Protein AF-A0A2N5C4K4-F1 (afdb_monomer_lite)

pLDDT: mean 90.94, std 14.06, range [25.8, 98.75]

Sequence (674 aa):
MLLLATAAMTACGGGDDGNTASGGTNTDATPAEVKPLAGGSLYVGSVSFGDTVSVQLDQPAAGQITLRFLDSRFGLAGALVGQYTQNGDTYRVSKLTASGADVPAALAAAASSITFSFTLDDGLLSGALGQVPNVKTGNGLLQGYISAANKGAQLKDIAGTYSYLRQAGDTAAAGQLAIQADGSVRVCASQGYSANCTGGQTGTLSADADQARYPGAFALTIAGSKVGRVFVGKQQGSTALFVDETGASASAATGNWVVRAATSLAANAVDGDWICAEPELDDANATTGRTRRNIISVGGNVLAADNIPSDVPLIYNGFASGAAFGLISGTWQEPVASQMQTASLAWLPVSTKLAYQLRQVPGTQRVLPAVCTPLPAPTPISTYLQATAQQNILVTMADLRPTQPAIGRDQIYYKLGRYAVDSVKNFDDACENNGQNKTAKDGIKTDSRIDNLNSFTCTKTVGEKPEDMKTLVVGPYGEPYLTDGHHAFTTVWEAPTGGPQAKMWIRVQDNLSNLNRAQFFRTMRARKLVWLKDGDNRPAYPADLPRQLGLANGLGNDPYRSLVYFTRDIGYSQPTGATEFTEFYWGDWLRKVVDLKQVNLNDTTAYLAAVRKAAEAMVALSPDTIVSADKTAATLGRLSTFNETEFTALSQPVSSSKPGKLPYAVDYRSKLTP

InterPro domains:
  IPR014956 Putative ParB-like nuclease [PF08857] (395-592)
  IPR014956 Putative ParB-like nuclease [cd16390] (393-592)
  IPR036086 ParB/Sulfiredoxin superfamily [SSF110849] (391-625)

Structure (mmCIF, N/CA/C/O backbone):
data_AF-A0A2N5C4K4-F1
#
_entry.id   AF-A0A2N5C4K4-F1
#
loop_
_atom_site.group_PDB
_atom_site.id
_atom_site.type_symbol
_atom_site.label_atom_id
_atom_site.label_alt_id
_atom_site.label_comp_id
_atom_site.label_asym_id
_atom_site.label_entity_id
_atom_site.label_seq_id
_atom_site.pdbx_PDB_ins_code
_atom_site.Cartn_x
_atom_site.Cartn_y
_atom_site.Cartn_z
_atom_site.occupancy
_atom_site.B_iso_or_equiv
_atom_site.auth_seq_id
_atom_site.auth_comp_id
_atom_site.auth_asym_id
_atom_site.auth_atom_id
_atom_site.pdbx_PDB_model_num
ATOM 1 N N . MET A 1 1 ? -17.414 4.032 -42.925 1.00 29.14 1 MET A N 1
ATOM 2 C CA . MET A 1 1 ? -17.481 4.941 -44.088 1.00 29.14 1 MET A CA 1
ATOM 3 C C . MET A 1 1 ? -16.243 5.818 -44.060 1.00 29.14 1 MET A C 1
ATOM 5 O O . MET A 1 1 ? -15.903 6.316 -42.996 1.00 29.14 1 MET A O 1
ATOM 9 N N . LEU A 1 2 ? -15.546 5.869 -45.196 1.00 28.50 2 LEU A N 1
ATOM 10 C CA . LEU A 1 2 ? -14.298 6.587 -45.476 1.00 28.50 2 LEU A CA 1
ATOM 11 C C . LEU A 1 2 ? -14.319 8.057 -45.020 1.00 28.50 2 LEU A C 1
ATOM 13 O O . LEU A 1 2 ? -15.344 8.708 -45.172 1.00 28.50 2 LEU A O 1
ATOM 17 N N . LEU A 1 3 ? -13.157 8.593 -44.633 1.00 25.80 3 LEU A N 1
ATOM 18 C CA . LEU A 1 3 ? -12.453 9.590 -45.454 1.00 25.80 3 LEU A CA 1
ATOM 19 C C . LEU A 1 3 ? -10.973 9.676 -45.025 1.00 25.80 3 LEU A C 1
ATOM 21 O O . LEU A 1 3 ? -10.651 10.111 -43.923 1.00 25.80 3 LEU A O 1
ATOM 25 N N . LEU A 1 4 ? -10.087 9.224 -45.918 1.00 28.53 4 LEU A N 1
ATOM 26 C CA . LEU A 1 4 ? -8.653 9.507 -45.897 1.00 28.53 4 LEU A CA 1
ATOM 27 C C . LEU A 1 4 ? -8.416 10.900 -46.495 1.00 28.53 4 LEU A C 1
ATOM 29 O O . LEU A 1 4 ? -8.970 11.209 -47.548 1.00 28.53 4 LEU A O 1
ATOM 33 N N . ALA A 1 5 ? -7.541 11.693 -45.878 1.00 26.81 5 ALA A N 1
ATOM 34 C CA . ALA A 1 5 ? -6.976 12.895 -46.481 1.00 26.81 5 ALA A CA 1
ATOM 35 C C . ALA A 1 5 ? -5.487 12.654 -46.770 1.00 26.81 5 ALA A C 1
ATOM 37 O O . ALA A 1 5 ? -4.638 12.713 -45.884 1.00 26.81 5 ALA A O 1
ATOM 38 N N . THR A 1 6 ? -5.191 12.336 -48.027 1.00 28.48 6 THR A N 1
ATOM 39 C CA . THR A 1 6 ? -3.851 12.317 -48.620 1.00 28.48 6 THR A CA 1
ATOM 40 C C . THR A 1 6 ? -3.479 13.727 -49.069 1.00 28.48 6 THR A C 1
ATOM 42 O O . THR A 1 6 ? -4.141 14.279 -49.947 1.00 28.48 6 THR A O 1
ATOM 45 N N . ALA A 1 7 ? -2.412 14.297 -48.511 1.00 28.95 7 ALA A N 1
ATOM 46 C CA . ALA A 1 7 ? -1.774 15.491 -49.056 1.00 28.95 7 ALA A CA 1
ATOM 47 C C . ALA A 1 7 ? -0.625 15.062 -49.981 1.00 28.95 7 ALA A C 1
ATOM 49 O O . ALA A 1 7 ? 0.391 14.539 -49.527 1.00 28.95 7 ALA A O 1
ATOM 50 N N . ALA A 1 8 ? -0.819 15.256 -51.284 1.00 27.44 8 ALA A N 1
ATOM 51 C CA . ALA A 1 8 ? 0.227 15.168 -52.292 1.00 27.44 8 ALA A CA 1
ATOM 52 C C . ALA A 1 8 ? 1.004 16.492 -52.314 1.00 27.44 8 ALA A C 1
ATOM 54 O O . ALA A 1 8 ? 0.395 17.553 -52.445 1.00 27.44 8 ALA A O 1
ATOM 55 N N . MET A 1 9 ? 2.332 16.438 -52.200 1.00 30.41 9 MET A N 1
ATOM 56 C CA . MET A 1 9 ? 3.197 17.573 -52.522 1.00 30.41 9 MET A CA 1
ATOM 57 C C . MET A 1 9 ? 3.803 17.358 -53.905 1.00 30.41 9 MET A C 1
ATOM 59 O O . MET A 1 9 ? 4.499 16.377 -54.162 1.00 30.41 9 MET A O 1
ATOM 63 N N . THR A 1 10 ? 3.464 18.281 -54.795 1.00 27.73 10 THR A N 1
ATOM 64 C CA . THR A 1 10 ? 3.915 18.400 -56.176 1.00 27.73 10 THR A CA 1
ATOM 65 C C . THR A 1 10 ? 5.374 18.840 -56.232 1.00 27.73 10 THR A C 1
ATOM 67 O O . THR A 1 10 ? 5.798 19.745 -55.515 1.00 27.73 10 THR A O 1
ATOM 70 N N . ALA A 1 11 ? 6.123 18.204 -57.127 1.00 27.78 11 ALA A N 1
ATOM 71 C CA . ALA A 1 11 ? 7.473 18.577 -57.510 1.00 27.78 11 ALA A CA 1
ATOM 72 C C . ALA A 1 11 ? 7.477 19.823 -58.416 1.00 27.78 11 ALA A C 1
ATOM 74 O O . ALA A 1 11 ? 6.644 19.936 -59.313 1.00 27.78 11 ALA A O 1
ATOM 75 N N . CYS A 1 12 ? 8.481 20.683 -58.239 1.00 30.58 12 CYS A N 1
ATOM 76 C CA . CYS A 1 12 ? 9.007 21.575 -59.274 1.00 30.58 12 CYS A CA 1
ATOM 77 C C . CYS A 1 12 ? 10.525 21.371 -59.332 1.00 30.58 12 CYS A C 1
ATOM 79 O O . CYS A 1 12 ? 11.186 21.366 -58.296 1.00 30.58 12 CYS A O 1
ATOM 81 N N . GLY A 1 13 ? 11.040 21.130 -60.538 1.00 27.08 13 GLY A N 1
ATOM 82 C CA . GLY A 1 13 ? 12.438 20.799 -60.805 1.00 27.08 13 GLY A CA 1
ATOM 83 C C . GLY A 1 13 ? 13.308 21.973 -61.260 1.00 27.08 13 GLY A C 1
ATOM 84 O O . GLY A 1 13 ? 12.844 23.104 -61.394 1.00 27.08 13 GLY A O 1
ATOM 85 N N . GLY A 1 14 ? 14.564 21.617 -61.549 1.00 27.06 14 GLY A N 1
ATOM 86 C CA . GLY A 1 14 ? 15.636 22.434 -62.134 1.00 27.06 14 GLY A CA 1
ATOM 87 C C . GLY A 1 14 ? 16.850 22.471 -61.199 1.00 27.06 14 GLY A C 1
ATOM 88 O O . GLY A 1 14 ? 16.693 22.817 -60.038 1.00 27.06 14 GLY A O 1
ATOM 89 N N . GLY A 1 15 ? 18.076 22.117 -61.570 1.00 27.08 15 GLY A N 1
ATOM 90 C CA . GLY A 1 15 ? 18.697 21.642 -62.806 1.00 27.08 15 GLY A CA 1
ATOM 91 C C . GLY A 1 15 ? 20.206 21.516 -62.518 1.00 27.08 15 GLY A C 1
ATOM 92 O O . GLY A 1 15 ? 20.709 22.262 -61.685 1.00 27.08 15 GLY A O 1
ATOM 93 N N . ASP A 1 16 ? 20.834 20.517 -63.139 1.00 27.67 16 ASP A N 1
ATOM 94 C CA . ASP A 1 16 ? 22.261 20.173 -63.281 1.00 27.67 16 ASP A CA 1
ATOM 95 C C . ASP A 1 16 ? 23.346 20.896 -62.456 1.00 27.67 16 ASP A C 1
ATOM 97 O O . ASP A 1 16 ? 23.522 22.103 -62.542 1.00 27.67 16 ASP A O 1
ATOM 101 N N . ASP A 1 17 ? 24.192 20.094 -61.797 1.00 28.83 17 ASP A N 1
ATOM 102 C CA . ASP A 1 17 ? 25.614 20.032 -62.162 1.00 28.83 17 ASP A CA 1
ATOM 103 C C . ASP A 1 17 ? 26.233 18.704 -61.702 1.00 28.83 17 ASP A C 1
ATOM 105 O O . ASP A 1 17 ? 26.082 18.256 -60.562 1.00 28.83 17 ASP A O 1
ATOM 109 N N . GLY A 1 18 ? 26.885 18.029 -62.647 1.00 28.12 18 GLY A N 1
ATOM 110 C CA . GLY A 1 18 ? 27.430 16.692 -62.477 1.00 28.12 18 GLY A CA 1
ATOM 111 C C . GLY A 1 18 ? 28.645 16.646 -61.559 1.00 28.12 18 GLY A C 1
ATOM 112 O O . GLY A 1 18 ? 29.549 17.473 -61.644 1.00 28.12 18 GLY A O 1
ATOM 113 N N . ASN A 1 19 ? 28.740 15.581 -60.762 1.00 27.84 19 ASN A N 1
ATOM 114 C CA . ASN A 1 19 ? 30.046 15.023 -60.461 1.00 27.84 19 ASN A CA 1
ATOM 115 C C . ASN A 1 19 ? 29.995 13.500 -60.315 1.00 27.84 19 ASN A C 1
ATOM 117 O O . ASN A 1 19 ? 29.077 12.909 -59.754 1.00 27.84 19 ASN A O 1
ATOM 121 N N . THR A 1 20 ? 31.012 12.911 -60.919 1.00 28.09 20 THR A N 1
ATOM 122 C CA . THR A 1 20 ? 31.297 11.502 -61.162 1.00 28.09 20 THR A CA 1
ATOM 123 C C . THR A 1 20 ? 31.014 10.538 -60.005 1.00 28.09 20 THR A C 1
ATOM 125 O O . THR A 1 20 ? 31.446 10.717 -58.869 1.00 28.09 20 THR A O 1
ATOM 128 N N . ALA A 1 21 ? 30.327 9.447 -60.352 1.00 29.75 21 ALA A N 1
ATOM 129 C CA . ALA A 1 21 ? 30.186 8.258 -59.532 1.00 29.75 21 ALA A CA 1
ATOM 130 C C . ALA A 1 21 ? 31.540 7.544 -59.397 1.00 29.75 21 ALA A C 1
ATOM 132 O O . ALA A 1 21 ? 32.104 7.060 -60.378 1.00 29.75 21 ALA A O 1
ATOM 133 N N . SER A 1 22 ? 32.027 7.444 -58.1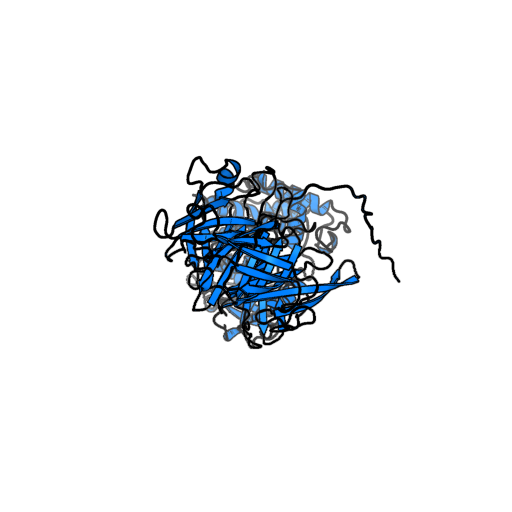63 1.00 29.44 22 SER A N 1
ATOM 134 C CA . SER A 1 22 ? 33.033 6.472 -57.750 1.00 29.44 22 SER A CA 1
ATOM 135 C C . SER A 1 22 ? 32.324 5.426 -56.897 1.00 29.44 22 SER A C 1
ATOM 137 O O . SER A 1 22 ? 31.843 5.720 -55.802 1.00 29.44 22 SER A O 1
ATOM 139 N N . GLY A 1 23 ? 32.198 4.217 -57.445 1.00 35.97 23 GLY A N 1
ATOM 140 C CA . GLY A 1 23 ? 31.725 3.044 -56.725 1.00 35.97 23 GLY A CA 1
ATOM 141 C C . GLY A 1 23 ? 32.712 2.682 -55.620 1.00 35.97 23 GLY A C 1
ATOM 142 O O . GLY A 1 23 ? 33.756 2.093 -55.885 1.00 35.97 23 GLY A O 1
ATOM 143 N N . GLY A 1 24 ? 32.364 3.040 -54.386 1.00 26.16 24 GLY A N 1
ATOM 144 C CA . GLY A 1 24 ? 33.007 2.556 -53.172 1.00 26.16 24 GLY A CA 1
ATOM 145 C C . GLY A 1 24 ? 32.300 1.298 -52.685 1.00 26.16 24 GLY A C 1
ATOM 146 O O . GLY A 1 24 ? 31.165 1.347 -52.223 1.00 26.16 24 GLY A O 1
ATOM 147 N N . THR A 1 25 ? 32.984 0.174 -52.837 1.00 30.09 25 THR A N 1
ATOM 148 C CA . THR A 1 25 ? 32.702 -1.139 -52.252 1.00 30.09 25 THR A CA 1
ATOM 149 C C . THR A 1 25 ? 32.297 -1.074 -50.778 1.00 30.09 25 THR A C 1
ATOM 151 O O . THR A 1 25 ? 32.908 -0.327 -50.017 1.00 30.09 25 THR A O 1
ATOM 154 N N . ASN A 1 26 ? 31.325 -1.920 -50.397 1.00 38.00 26 ASN A N 1
ATOM 155 C CA . ASN A 1 26 ? 30.992 -2.313 -49.022 1.00 38.00 26 ASN A CA 1
ATOM 156 C C . ASN A 1 26 ? 32.239 -2.315 -48.130 1.00 38.00 26 ASN A C 1
ATOM 158 O O . ASN A 1 26 ? 33.063 -3.225 -48.208 1.00 38.00 26 ASN A O 1
ATOM 162 N N . THR A 1 27 ? 32.372 -1.303 -47.280 1.00 35.06 27 THR A N 1
ATOM 163 C CA . THR A 1 27 ? 33.218 -1.410 -46.100 1.00 35.06 27 THR A CA 1
ATOM 164 C C . THR A 1 27 ? 32.462 -2.276 -45.112 1.00 35.06 27 THR A C 1
ATOM 166 O O . THR A 1 27 ? 31.380 -1.881 -44.672 1.00 35.06 27 THR A O 1
ATOM 169 N N . ASP A 1 28 ? 33.021 -3.440 -44.786 1.00 41.41 28 ASP A N 1
ATOM 170 C CA . ASP A 1 28 ? 32.707 -4.175 -43.566 1.00 41.41 28 ASP A CA 1
ATOM 171 C C . ASP A 1 28 ? 32.729 -3.178 -42.401 1.00 41.41 28 ASP A C 1
ATOM 173 O O . ASP A 1 28 ? 33.789 -2.763 -41.931 1.00 41.41 28 ASP A O 1
ATOM 177 N N . ALA A 1 29 ? 31.551 -2.698 -42.002 1.00 48.03 29 ALA A N 1
ATOM 178 C CA . ALA A 1 29 ? 31.420 -1.799 -40.874 1.00 48.03 29 ALA A CA 1
ATOM 179 C C . ALA A 1 29 ? 31.736 -2.626 -39.630 1.00 48.03 29 ALA A C 1
ATOM 181 O O . ALA A 1 29 ? 30.944 -3.476 -39.221 1.00 48.03 29 ALA A O 1
ATOM 182 N N . THR A 1 30 ? 32.925 -2.424 -39.066 1.00 53.34 30 THR A N 1
ATOM 183 C CA . THR A 1 30 ? 33.328 -3.071 -37.821 1.00 53.34 30 THR A CA 1
ATOM 184 C C . THR A 1 30 ? 32.244 -2.801 -36.769 1.00 53.34 30 THR A C 1
ATOM 186 O O . THR A 1 30 ? 31.916 -1.630 -36.548 1.00 53.34 30 THR A O 1
ATOM 189 N N . PRO A 1 31 ? 31.651 -3.838 -36.144 1.00 60.53 31 PRO A N 1
ATOM 190 C CA . PRO A 1 31 ? 30.590 -3.651 -35.162 1.00 60.53 31 PRO A CA 1
ATOM 191 C C . PRO A 1 31 ? 31.046 -2.708 -34.051 1.00 60.53 31 PRO A C 1
ATOM 193 O O . PRO A 1 31 ? 32.191 -2.782 -33.604 1.00 60.53 31 PRO A O 1
ATOM 196 N N . ALA A 1 32 ? 30.161 -1.821 -33.600 1.00 65.19 32 ALA A N 1
ATOM 197 C CA . ALA A 1 32 ? 30.519 -0.830 -32.597 1.00 65.19 32 ALA A CA 1
ATOM 198 C C . ALA A 1 32 ? 30.929 -1.507 -31.274 1.00 65.19 32 ALA A C 1
ATOM 200 O O . ALA A 1 32 ? 30.112 -2.161 -30.622 1.00 65.19 32 ALA A O 1
ATOM 201 N N . GLU A 1 33 ? 32.195 -1.351 -30.883 1.00 82.06 33 GLU A N 1
ATOM 202 C CA . GLU A 1 33 ? 32.715 -1.874 -29.620 1.00 82.06 33 GLU A CA 1
ATOM 203 C C . GLU A 1 33 ? 32.370 -0.935 -28.460 1.00 82.06 33 GLU A C 1
ATOM 205 O O . GLU A 1 33 ? 32.525 0.285 -28.545 1.00 82.06 33 GLU A O 1
ATOM 210 N N . VAL A 1 34 ? 31.925 -1.517 -27.349 1.00 89.75 34 VAL A N 1
ATOM 211 C CA . VAL A 1 34 ? 31.668 -0.800 -26.092 1.00 89.75 34 VAL A CA 1
ATOM 212 C C . VAL A 1 34 ? 32.618 -1.291 -25.002 1.00 89.75 34 VAL A C 1
ATOM 214 O O . VAL A 1 34 ? 33.325 -2.284 -25.184 1.00 89.75 34 VAL A O 1
ATOM 217 N N . LYS A 1 35 ? 32.630 -0.626 -23.840 1.00 89.56 35 LYS A N 1
ATOM 218 C CA . LYS A 1 35 ? 33.313 -1.113 -22.628 1.00 89.56 35 LYS A CA 1
ATOM 219 C C . LYS A 1 35 ? 32.272 -1.640 -21.633 1.00 89.56 35 LYS A C 1
ATOM 221 O O . LYS A 1 35 ? 31.778 -0.852 -20.827 1.00 89.56 35 LYS A O 1
ATOM 226 N N . PRO A 1 36 ? 31.909 -2.937 -21.673 1.00 88.19 36 PRO A N 1
ATOM 227 C CA . PRO A 1 36 ? 30.841 -3.467 -20.840 1.00 88.19 36 PRO A CA 1
ATOM 228 C C . PRO A 1 36 ? 31.130 -3.301 -19.351 1.00 88.19 36 PRO A C 1
ATOM 230 O O . PRO A 1 36 ? 32.279 -3.397 -18.911 1.00 88.19 36 PRO A O 1
ATOM 233 N N . LEU A 1 37 ? 30.070 -3.127 -18.563 1.00 89.38 37 LEU A N 1
ATOM 234 C CA . LEU A 1 37 ? 30.163 -3.265 -17.115 1.00 89.38 37 LEU A CA 1
ATOM 235 C C . LEU A 1 37 ? 30.639 -4.682 -16.760 1.00 89.38 37 LEU A C 1
ATOM 237 O O . LEU A 1 37 ? 30.144 -5.665 -17.316 1.00 89.38 37 LEU A O 1
ATOM 241 N N . ALA A 1 38 ? 31.593 -4.780 -15.836 1.00 88.25 38 ALA A N 1
ATOM 242 C CA . ALA A 1 38 ? 32.264 -6.033 -15.485 1.00 88.25 38 ALA A CA 1
ATOM 243 C C . ALA A 1 38 ? 31.553 -6.844 -14.380 1.00 88.25 38 ALA A C 1
ATOM 245 O O . ALA A 1 38 ? 32.017 -7.922 -14.014 1.00 88.25 38 ALA A O 1
ATOM 246 N N . GLY A 1 39 ? 30.447 -6.342 -13.828 1.00 88.31 39 GLY A N 1
ATOM 247 C CA . GLY A 1 39 ? 29.818 -6.842 -12.605 1.00 88.31 39 GLY A CA 1
ATOM 248 C C . GLY A 1 39 ? 30.150 -5.989 -11.379 1.00 88.31 39 GLY A C 1
ATOM 249 O O . GLY A 1 39 ? 30.695 -4.891 -11.479 1.00 88.31 39 GLY A O 1
ATOM 250 N N . GLY A 1 40 ? 29.823 -6.514 -10.198 1.00 91.69 40 GLY A N 1
ATOM 251 C CA . GLY A 1 40 ? 30.074 -5.854 -8.915 1.00 91.69 40 GLY A CA 1
ATOM 252 C C . GLY A 1 40 ? 28.886 -5.027 -8.424 1.00 91.69 40 GLY A C 1
ATOM 253 O O . GLY A 1 40 ? 27.730 -5.378 -8.663 1.00 91.69 40 GLY A O 1
ATOM 254 N N . SER A 1 41 ? 29.168 -3.950 -7.692 1.00 93.94 41 SER A N 1
ATOM 255 C CA . SER A 1 41 ? 28.146 -3.178 -6.978 1.00 93.94 41 SER A CA 1
ATOM 256 C C . SER A 1 41 ? 27.568 -1.995 -7.756 1.00 93.94 41 SER A C 1
ATOM 258 O O . SER A 1 41 ? 26.596 -1.403 -7.292 1.00 93.94 41 SER A O 1
ATOM 260 N N . LEU A 1 42 ? 28.136 -1.649 -8.917 1.00 94.94 42 LEU A N 1
ATOM 261 C CA . LEU A 1 42 ? 27.658 -0.566 -9.777 1.00 94.94 42 LEU A CA 1
ATOM 262 C C . LEU A 1 42 ? 26.632 -1.089 -10.784 1.00 94.94 42 LEU A C 1
ATOM 264 O O . LEU A 1 42 ? 26.967 -1.860 -11.679 1.00 94.94 42 LEU A O 1
ATOM 268 N N . TYR A 1 43 ? 25.412 -0.585 -10.674 1.00 96.06 43 TYR A N 1
ATOM 269 C CA . TYR A 1 43 ? 24.328 -0.793 -11.621 1.00 96.06 43 TYR A CA 1
ATOM 270 C C . TYR A 1 43 ? 24.087 0.500 -12.394 1.00 96.06 43 TYR A C 1
ATOM 272 O O . TYR A 1 43 ? 24.062 1.580 -11.802 1.00 96.06 43 TYR A O 1
ATOM 280 N N . VAL A 1 44 ? 23.886 0.403 -13.704 1.00 94.94 44 VAL A N 1
ATOM 281 C CA . VAL A 1 44 ? 23.549 1.544 -14.568 1.00 94.94 44 VAL A CA 1
ATOM 282 C C . VAL A 1 44 ? 22.332 1.184 -15.409 1.00 94.94 44 VAL A C 1
ATOM 284 O O . VAL A 1 44 ? 22.195 0.046 -15.863 1.00 94.94 44 VAL A O 1
ATOM 287 N N . GLY A 1 45 ? 21.422 2.136 -15.582 1.00 93.69 45 GLY A N 1
ATOM 288 C CA . GLY A 1 45 ? 20.232 1.928 -16.390 1.00 93.69 45 GLY A CA 1
ATOM 289 C C . GLY A 1 45 ? 19.302 3.127 -16.405 1.00 93.69 45 GLY A C 1
ATOM 290 O O . GLY A 1 45 ? 19.727 4.270 -16.246 1.00 93.69 45 GLY A O 1
ATOM 291 N N . SER A 1 46 ? 18.018 2.846 -16.592 1.00 92.06 46 SER A N 1
ATOM 292 C CA . SER A 1 46 ? 16.982 3.849 -16.833 1.00 92.06 46 SER A CA 1
ATOM 293 C C . SER A 1 46 ? 15.955 3.902 -15.707 1.00 92.06 46 SER A C 1
ATOM 295 O O . SER A 1 46 ? 15.615 2.868 -15.120 1.00 92.06 46 SER A O 1
ATOM 297 N N . VAL A 1 47 ? 15.376 5.080 -15.492 1.00 90.50 47 VAL A N 1
ATOM 298 C CA . VAL A 1 47 ? 14.125 5.267 -14.750 1.00 90.50 47 VAL A CA 1
ATOM 299 C C . VAL A 1 47 ? 12.969 5.393 -15.734 1.00 90.50 47 VAL A C 1
ATOM 301 O O . VAL A 1 47 ? 13.125 5.973 -16.803 1.00 90.50 47 VAL A O 1
ATOM 304 N N . SER A 1 48 ? 11.786 4.902 -15.376 1.00 88.38 48 SER A N 1
ATOM 305 C CA . SER A 1 48 ? 10.648 4.831 -16.299 1.00 88.38 48 SER A CA 1
ATOM 306 C C . SER A 1 48 ? 10.059 6.161 -16.763 1.00 88.38 48 SER A C 1
ATOM 308 O O . SER A 1 48 ? 9.279 6.176 -17.707 1.00 88.38 48 SER A O 1
ATOM 310 N N . PHE A 1 49 ? 10.421 7.277 -16.131 1.00 85.94 49 PHE A N 1
ATOM 311 C CA . PHE A 1 49 ? 10.110 8.619 -16.633 1.00 85.94 49 PHE A CA 1
ATOM 312 C C . PHE A 1 49 ? 11.186 9.176 -17.588 1.00 85.94 49 PHE A C 1
ATOM 314 O O . PHE A 1 49 ? 11.036 10.288 -18.085 1.00 85.94 49 PHE A O 1
ATOM 321 N N . GLY A 1 50 ? 12.229 8.399 -17.898 1.00 80.81 50 GLY A N 1
ATOM 322 C CA . GLY A 1 50 ? 13.186 8.636 -18.985 1.00 80.81 50 GLY A CA 1
ATOM 323 C C . GLY A 1 50 ? 14.519 9.264 -18.627 1.00 80.81 50 GLY A C 1
ATOM 324 O O . GLY A 1 50 ? 15.188 9.809 -19.500 1.00 80.81 50 GLY A O 1
ATOM 325 N N . ASP A 1 51 ? 14.920 9.135 -17.366 1.00 88.06 51 ASP A N 1
ATOM 326 C CA . ASP A 1 51 ? 16.239 9.547 -16.897 1.00 88.06 51 ASP A CA 1
ATOM 327 C C . ASP A 1 51 ? 17.209 8.362 -16.835 1.00 88.06 51 ASP A C 1
ATOM 329 O O . ASP A 1 51 ? 16.808 7.218 -16.599 1.00 88.06 51 ASP A O 1
ATOM 333 N N . THR A 1 52 ? 18.501 8.648 -16.973 1.00 92.81 52 THR A N 1
ATOM 334 C CA . THR A 1 52 ? 19.576 7.679 -16.741 1.00 92.81 52 THR A CA 1
ATOM 335 C C . THR A 1 52 ? 20.059 7.781 -15.299 1.00 92.81 52 THR A C 1
ATOM 337 O O . THR A 1 52 ? 20.378 8.872 -14.813 1.00 92.81 52 THR A O 1
ATOM 340 N N . VAL A 1 53 ? 20.196 6.644 -14.620 1.00 94.88 53 VAL A N 1
ATOM 341 C CA . VAL A 1 53 ? 20.706 6.579 -13.245 1.00 94.88 53 VAL A CA 1
ATOM 342 C C . VAL A 1 53 ? 21.824 5.561 -13.101 1.00 94.88 53 VAL A C 1
ATOM 344 O O . VAL A 1 53 ? 21.891 4.570 -13.831 1.00 94.88 53 VAL A O 1
ATOM 347 N N . SER A 1 54 ? 22.675 5.781 -12.102 1.00 95.62 54 SER A N 1
ATOM 348 C CA . SER A 1 54 ? 23.488 4.717 -11.528 1.00 95.62 54 SER A CA 1
ATOM 349 C C . SER A 1 54 ? 23.156 4.490 -10.063 1.00 95.62 54 SER A C 1
ATOM 351 O O . SER A 1 54 ? 22.803 5.407 -9.321 1.00 95.62 54 SER A O 1
ATOM 353 N N . VAL A 1 55 ? 23.260 3.231 -9.662 1.00 97.31 55 VAL A N 1
ATOM 354 C CA . VAL A 1 55 ? 23.053 2.766 -8.298 1.00 97.31 55 VAL A CA 1
ATOM 355 C C . VAL A 1 55 ? 24.295 1.995 -7.885 1.00 97.31 55 VAL A C 1
ATOM 357 O O . VAL A 1 55 ? 24.618 0.978 -8.492 1.00 97.31 55 VAL A O 1
ATOM 360 N N . GLN A 1 56 ? 25.001 2.476 -6.867 1.00 97.06 56 GLN A N 1
ATOM 361 C CA . GLN A 1 56 ? 26.134 1.767 -6.276 1.00 97.06 56 GLN A CA 1
ATOM 362 C C . GLN A 1 56 ? 25.738 1.228 -4.911 1.00 97.06 56 GLN A C 1
ATOM 364 O O . GLN A 1 56 ? 25.355 1.998 -4.029 1.00 97.06 56 GLN A O 1
ATOM 369 N N . LEU A 1 57 ? 25.828 -0.087 -4.748 1.00 97.56 57 LEU A N 1
ATOM 370 C CA . LEU A 1 57 ? 25.617 -0.751 -3.466 1.00 97.56 57 LEU A CA 1
ATOM 371 C C . LEU A 1 57 ? 26.911 -0.773 -2.648 1.00 97.56 57 LEU A C 1
ATOM 373 O O . LEU A 1 57 ? 28.012 -0.780 -3.202 1.00 97.56 57 LEU A O 1
ATOM 377 N N . ASP A 1 58 ? 26.759 -0.787 -1.328 1.00 97.31 58 ASP A N 1
ATOM 378 C CA . ASP A 1 58 ? 27.847 -0.807 -0.347 1.00 97.31 58 ASP A CA 1
ATOM 379 C C . ASP A 1 58 ? 28.827 0.361 -0.504 1.00 97.31 58 ASP A C 1
ATOM 381 O O . ASP A 1 58 ? 30.030 0.235 -0.269 1.00 97.31 58 ASP A O 1
ATOM 385 N N . GLN A 1 59 ? 28.293 1.512 -0.916 1.00 95.69 59 GLN A N 1
ATOM 386 C CA . GLN A 1 59 ? 29.029 2.754 -1.112 1.00 95.69 59 GLN A CA 1
ATOM 387 C C . GLN A 1 59 ? 28.250 3.937 -0.525 1.00 95.69 59 GLN A C 1
ATOM 389 O O . GLN A 1 59 ? 27.051 4.065 -0.805 1.00 95.69 59 GLN A O 1
ATOM 394 N N . PRO A 1 60 ? 28.907 4.820 0.256 1.00 96.12 60 PRO A N 1
ATOM 395 C CA . PRO A 1 60 ? 30.341 4.837 0.602 1.00 96.12 60 PRO A CA 1
ATOM 396 C C . PRO A 1 60 ? 30.766 3.819 1.680 1.00 96.12 60 PRO A C 1
ATOM 398 O O . PRO A 1 60 ? 31.950 3.707 1.985 1.00 96.12 60 PRO A O 1
ATOM 401 N N . ALA A 1 61 ? 29.823 3.086 2.272 1.00 97.12 61 ALA A N 1
ATOM 402 C CA . ALA A 1 61 ? 30.100 2.028 3.241 1.00 97.12 61 ALA A CA 1
ATOM 403 C C . ALA A 1 61 ? 29.139 0.845 3.053 1.00 97.12 61 ALA A C 1
ATOM 405 O O . ALA A 1 61 ? 28.086 0.986 2.429 1.00 97.12 61 ALA A O 1
ATOM 406 N N . ALA A 1 62 ? 29.477 -0.313 3.624 1.00 96.81 62 ALA A N 1
ATOM 407 C CA . ALA A 1 62 ? 28.613 -1.493 3.603 1.00 96.81 62 ALA A CA 1
ATOM 408 C C . ALA A 1 62 ? 27.212 -1.184 4.165 1.00 96.81 62 ALA A C 1
ATOM 410 O O . ALA A 1 62 ? 27.084 -0.488 5.175 1.00 96.81 62 ALA A O 1
ATOM 411 N N . GLY A 1 63 ? 26.167 -1.680 3.498 1.00 96.25 63 GLY A N 1
ATOM 412 C CA . GLY A 1 63 ? 24.769 -1.379 3.835 1.00 96.25 63 GLY A CA 1
ATOM 413 C C . GLY A 1 63 ? 24.279 0.002 3.373 1.00 96.25 63 GLY A C 1
ATOM 414 O O . GLY A 1 63 ? 23.122 0.357 3.614 1.00 96.25 63 GLY A O 1
ATOM 415 N N . GLN A 1 64 ? 25.129 0.780 2.693 1.00 97.75 64 GLN A N 1
ATOM 416 C CA . GLN A 1 64 ? 24.760 2.058 2.085 1.00 97.75 64 GLN A CA 1
ATOM 417 C C . GLN A 1 64 ? 24.553 1.943 0.582 1.00 97.75 64 GLN A C 1
ATOM 419 O O . GLN A 1 64 ? 25.042 1.028 -0.078 1.00 97.75 64 GLN A O 1
ATOM 424 N N . ILE A 1 65 ? 23.818 2.901 0.039 1.00 98.19 65 ILE A N 1
ATOM 425 C CA . ILE A 1 65 ? 23.522 3.002 -1.383 1.00 98.19 65 ILE A CA 1
ATOM 426 C C . ILE A 1 65 ? 23.786 4.420 -1.857 1.00 98.19 65 ILE A C 1
ATOM 428 O O . ILE A 1 65 ? 23.349 5.379 -1.223 1.00 98.19 65 ILE A O 1
ATOM 432 N N . THR A 1 66 ? 24.449 4.538 -3.003 1.00 98.12 66 THR A N 1
ATOM 433 C CA . THR A 1 66 ? 24.599 5.797 -3.732 1.00 98.12 66 THR A CA 1
ATOM 434 C C . THR A 1 66 ? 23.726 5.754 -4.984 1.00 98.12 66 THR A C 1
ATOM 436 O O . THR A 1 66 ? 24.005 4.991 -5.908 1.00 98.12 66 THR A O 1
ATOM 439 N N . LEU A 1 67 ? 22.675 6.574 -5.025 1.00 97.50 67 LEU A N 1
ATOM 440 C CA . LEU A 1 67 ? 21.819 6.791 -6.194 1.00 97.50 67 LEU A CA 1
ATOM 441 C C . LEU A 1 67 ? 22.254 8.080 -6.894 1.00 97.50 67 LEU A C 1
ATOM 443 O O . LEU A 1 67 ? 22.174 9.154 -6.302 1.00 97.50 67 LEU A O 1
ATOM 447 N N . ARG A 1 68 ? 22.686 7.997 -8.152 1.00 96.38 68 ARG A N 1
ATOM 448 C CA . ARG A 1 68 ? 23.119 9.153 -8.945 1.00 96.38 68 ARG A CA 1
ATOM 449 C C . ARG A 1 68 ? 22.242 9.335 -10.175 1.00 96.38 68 ARG A C 1
ATOM 451 O O . ARG A 1 68 ? 22.053 8.395 -10.943 1.00 96.38 68 ARG A O 1
ATOM 458 N N . PHE A 1 69 ? 21.789 10.566 -10.395 1.00 94.69 69 PHE A N 1
ATOM 459 C CA . PHE A 1 69 ? 21.135 10.977 -11.638 1.00 94.69 69 PHE A CA 1
ATOM 460 C C . PHE A 1 69 ? 22.214 11.405 -12.636 1.00 94.69 69 PHE A C 1
ATOM 462 O O . PHE A 1 69 ? 22.945 12.366 -12.389 1.00 94.69 69 PHE A O 1
ATOM 469 N N . LEU A 1 70 ? 22.373 10.637 -13.716 1.00 92.69 70 LEU A N 1
ATOM 470 C CA . LEU A 1 70 ? 23.437 10.828 -14.709 1.00 92.69 70 LEU A CA 1
ATOM 471 C C . LEU A 1 70 ? 23.002 11.742 -15.854 1.00 92.69 70 LEU A C 1
ATOM 473 O O . LEU A 1 70 ? 23.802 12.530 -16.354 1.00 92.69 70 LEU A O 1
ATOM 477 N N . ASP A 1 71 ? 21.752 11.606 -16.283 1.00 89.19 71 ASP A N 1
ATOM 478 C CA . ASP A 1 71 ? 21.147 12.406 -17.343 1.00 89.19 71 ASP A CA 1
ATOM 479 C C . ASP A 1 71 ? 19.664 12.560 -17.016 1.00 89.19 71 ASP A C 1
ATOM 481 O O . ASP A 1 71 ? 18.960 11.557 -16.875 1.00 89.19 71 ASP A O 1
ATOM 485 N N . SER A 1 72 ? 19.212 13.801 -16.823 1.00 89.75 72 SER A N 1
ATOM 486 C CA . SER A 1 72 ? 17.848 14.076 -16.382 1.00 89.75 72 SER A CA 1
ATOM 487 C C . SER A 1 72 ? 17.154 15.123 -17.226 1.00 89.75 72 SER A C 1
ATOM 489 O O . SER A 1 72 ? 17.647 16.235 -17.438 1.00 89.75 72 SER A O 1
ATOM 491 N N . ARG A 1 73 ? 15.923 14.805 -17.621 1.00 87.56 73 ARG A N 1
ATOM 492 C CA . ARG A 1 73 ? 15.012 15.738 -18.295 1.00 87.56 73 ARG A CA 1
ATOM 493 C C . ARG A 1 73 ? 14.253 16.629 -17.311 1.00 87.56 73 ARG A C 1
ATOM 495 O O . ARG A 1 73 ? 13.663 17.632 -17.727 1.00 87.56 73 ARG A O 1
ATOM 502 N N . PHE A 1 74 ? 14.345 16.312 -16.021 1.00 91.19 74 PHE A N 1
ATOM 503 C CA . PHE A 1 74 ? 13.625 16.945 -14.918 1.00 91.19 74 PHE A CA 1
ATOM 504 C C . PHE A 1 74 ? 14.523 17.798 -14.019 1.00 91.19 74 PHE A C 1
ATOM 506 O O . PHE A 1 74 ? 14.089 18.238 -12.959 1.00 91.19 74 PHE A O 1
ATOM 513 N N . GLY A 1 75 ? 15.760 18.070 -14.449 1.00 92.44 75 GLY A N 1
ATOM 514 C CA . GLY A 1 75 ? 16.710 18.900 -13.704 1.00 92.44 75 GLY A CA 1
ATOM 515 C C . GLY A 1 75 ? 17.323 18.198 -12.491 1.00 92.44 75 GLY A C 1
ATOM 516 O O . GLY A 1 75 ? 17.863 18.874 -11.620 1.00 92.44 75 GLY A O 1
ATOM 517 N N . LEU A 1 76 ? 17.226 16.867 -12.415 1.00 94.94 76 LEU A N 1
ATOM 518 C CA . LEU A 1 76 ? 17.877 16.068 -11.381 1.00 94.94 76 LEU A CA 1
ATOM 519 C C . LEU A 1 76 ? 19.367 15.923 -11.704 1.00 94.94 76 LEU A C 1
ATOM 521 O O . LEU A 1 76 ? 19.745 15.687 -12.849 1.00 94.94 76 LEU A O 1
ATOM 525 N N . ALA A 1 77 ? 20.217 16.056 -10.692 1.00 95.56 77 ALA A N 1
ATOM 526 C CA . ALA A 1 77 ? 21.659 15.908 -10.834 1.00 95.56 77 ALA A CA 1
ATOM 527 C C . ALA A 1 77 ? 22.296 15.499 -9.502 1.00 95.56 77 ALA A C 1
ATOM 529 O O . ALA A 1 77 ? 21.684 15.610 -8.436 1.00 95.56 77 ALA A O 1
ATOM 530 N N . GLY A 1 78 ? 23.539 15.031 -9.583 1.00 95.50 78 GLY A N 1
ATOM 531 C CA . GLY A 1 78 ? 24.332 14.634 -8.428 1.00 95.50 78 GLY A CA 1
ATOM 532 C C . GLY A 1 78 ? 23.910 13.300 -7.818 1.00 95.50 78 GLY A C 1
ATOM 533 O O . GLY A 1 78 ? 23.201 12.501 -8.438 1.00 95.50 78 GLY A O 1
ATOM 534 N N . ALA A 1 79 ? 24.422 13.030 -6.617 1.00 96.94 79 ALA A N 1
ATOM 535 C CA . ALA A 1 79 ? 24.224 11.768 -5.915 1.00 96.94 79 ALA A CA 1
ATOM 536 C C . ALA A 1 79 ? 23.535 11.946 -4.562 1.00 96.94 79 ALA A C 1
ATOM 538 O O . ALA A 1 79 ? 23.851 12.855 -3.792 1.00 96.94 79 ALA A O 1
ATOM 539 N N . LEU A 1 80 ? 22.638 11.012 -4.265 1.00 98.19 80 LEU A N 1
ATOM 540 C CA . LEU A 1 80 ? 22.039 10.815 -2.959 1.00 98.19 80 LEU A CA 1
ATOM 541 C C . LEU A 1 80 ? 22.633 9.564 -2.315 1.00 98.19 80 LEU A C 1
ATOM 543 O O . LEU A 1 80 ? 22.742 8.527 -2.969 1.00 98.19 80 LEU A O 1
ATOM 547 N N . VAL A 1 81 ? 22.984 9.655 -1.037 1.00 98.44 81 VAL A N 1
ATOM 548 C CA . VAL A 1 81 ? 23.483 8.531 -0.240 1.00 98.44 81 VAL A CA 1
ATOM 549 C C . VAL A 1 81 ? 22.452 8.181 0.818 1.00 98.44 81 VAL A C 1
ATOM 551 O O . VAL A 1 81 ? 21.915 9.063 1.479 1.00 98.44 81 VAL A O 1
ATOM 554 N N . GLY A 1 82 ? 22.157 6.896 0.974 1.00 97.75 82 GLY A N 1
ATOM 555 C CA . GLY A 1 82 ? 21.212 6.401 1.970 1.00 97.75 82 GLY A CA 1
ATOM 556 C C . GLY A 1 82 ? 21.628 5.051 2.533 1.00 97.75 82 GLY A C 1
ATOM 557 O O . GLY A 1 82 ? 22.665 4.500 2.177 1.00 97.75 82 GLY A O 1
ATOM 558 N N . GLN A 1 83 ? 20.794 4.513 3.414 1.00 97.50 83 GLN A N 1
ATOM 559 C CA . GLN A 1 83 ? 20.933 3.161 3.958 1.00 97.50 83 GLN A CA 1
ATOM 560 C C . GLN A 1 83 ? 19.931 2.246 3.277 1.00 97.50 83 GLN A C 1
ATOM 562 O O . GLN A 1 83 ? 18.810 2.681 3.003 1.00 97.50 83 GLN A O 1
ATOM 567 N N . TYR A 1 84 ? 20.272 0.979 3.081 1.00 97.19 84 TYR A N 1
ATOM 568 C CA . TYR A 1 84 ? 19.292 -0.019 2.675 1.00 97.19 84 TYR A CA 1
ATOM 569 C C . TYR A 1 84 ? 19.198 -1.156 3.693 1.00 97.19 84 TYR A C 1
ATOM 571 O O . TYR A 1 84 ? 20.178 -1.543 4.322 1.00 97.19 84 TYR A O 1
ATOM 579 N N . THR A 1 85 ? 17.998 -1.705 3.851 1.00 96.31 85 THR A N 1
ATOM 580 C CA . THR A 1 85 ? 17.762 -2.947 4.592 1.00 96.31 85 THR A CA 1
ATOM 581 C C . THR A 1 85 ? 17.145 -3.981 3.666 1.00 96.31 85 THR A C 1
ATOM 583 O O . THR A 1 85 ? 16.417 -3.634 2.737 1.00 96.31 85 THR A O 1
ATOM 586 N N . GLN A 1 86 ? 17.448 -5.252 3.905 1.00 92.50 86 GLN A N 1
ATOM 587 C CA . GLN A 1 86 ? 16.923 -6.360 3.116 1.00 92.50 86 GLN A CA 1
ATOM 588 C C . GLN A 1 86 ? 15.847 -7.108 3.908 1.00 92.50 86 GLN A C 1
ATOM 590 O O . GLN A 1 86 ? 16.039 -7.430 5.079 1.00 92.50 86 GLN A O 1
ATOM 595 N N . ASN A 1 87 ? 14.720 -7.395 3.260 1.00 85.31 87 ASN A N 1
ATOM 596 C CA . ASN A 1 87 ? 13.665 -8.263 3.767 1.00 85.31 87 ASN A CA 1
ATOM 597 C C . ASN A 1 87 ? 13.262 -9.252 2.663 1.00 85.31 87 ASN A C 1
ATOM 599 O O . ASN A 1 87 ? 12.650 -8.866 1.664 1.00 85.31 87 ASN A O 1
ATOM 603 N N . GLY A 1 88 ? 13.653 -10.518 2.822 1.00 85.25 88 GLY A N 1
ATOM 604 C CA . GLY A 1 88 ? 13.573 -11.504 1.744 1.00 85.25 88 GLY A CA 1
ATOM 605 C C . GLY A 1 88 ? 14.417 -11.071 0.540 1.00 85.25 88 GLY A C 1
ATOM 606 O O . GLY A 1 88 ? 15.590 -10.731 0.692 1.00 85.25 88 GLY A O 1
ATOM 607 N N . ASP A 1 89 ? 13.813 -11.048 -0.648 1.00 86.31 89 ASP A N 1
ATOM 608 C CA . ASP A 1 89 ? 14.458 -10.594 -1.890 1.00 86.31 89 ASP A CA 1
ATOM 609 C C . ASP A 1 89 ? 14.359 -9.067 -2.112 1.00 86.31 89 ASP A C 1
ATOM 611 O O . ASP A 1 89 ? 14.933 -8.540 -3.065 1.00 86.31 89 ASP A O 1
ATOM 615 N N . THR A 1 90 ? 13.627 -8.338 -1.258 1.00 90.25 90 THR A N 1
ATOM 616 C CA . THR A 1 90 ? 13.403 -6.892 -1.410 1.00 90.25 90 THR A CA 1
ATOM 617 C C . THR A 1 90 ? 14.342 -6.073 -0.532 1.00 90.25 90 THR A C 1
ATOM 619 O O . THR A 1 90 ? 14.410 -6.248 0.684 1.00 90.25 90 THR A O 1
ATOM 622 N N . TYR A 1 91 ? 14.998 -5.102 -1.150 1.00 95.38 91 TYR A N 1
ATOM 623 C CA . TYR A 1 91 ? 15.801 -4.066 -0.522 1.00 95.38 91 TYR A CA 1
ATOM 624 C C . TYR A 1 91 ? 14.971 -2.792 -0.386 1.00 95.38 91 TYR A C 1
ATOM 626 O O . TYR A 1 91 ? 14.307 -2.367 -1.335 1.00 95.38 91 TYR A O 1
ATOM 634 N N . ARG A 1 92 ? 15.008 -2.157 0.785 1.00 95.81 92 ARG A N 1
ATOM 635 C CA . ARG A 1 92 ? 14.324 -0.889 1.052 1.00 95.81 92 ARG A CA 1
ATOM 636 C C . ARG A 1 92 ? 15.330 0.170 1.458 1.00 95.81 92 ARG A C 1
ATOM 638 O O . ARG A 1 92 ? 16.043 0.004 2.444 1.00 95.81 92 ARG A O 1
ATOM 645 N N . VAL A 1 93 ? 15.348 1.265 0.711 1.00 97.50 93 VAL A N 1
ATOM 646 C CA . VAL A 1 93 ? 16.225 2.407 0.958 1.00 97.50 93 VAL A CA 1
ATOM 647 C C . VAL A 1 93 ? 15.561 3.376 1.929 1.00 97.50 93 VAL A C 1
ATOM 649 O O . VAL A 1 93 ? 14.348 3.586 1.902 1.00 97.50 93 VAL A O 1
ATOM 652 N N . SER A 1 94 ? 16.364 3.968 2.802 1.00 96.12 94 SER A N 1
ATOM 653 C CA . SER A 1 94 ? 15.951 4.952 3.796 1.00 96.12 94 SER A CA 1
ATOM 654 C C . SER A 1 94 ? 17.050 5.991 4.014 1.00 96.12 94 SER A C 1
ATOM 656 O O . SER A 1 94 ? 18.210 5.763 3.667 1.00 96.12 94 SER A O 1
ATOM 658 N N . LYS A 1 95 ? 16.690 7.124 4.630 1.00 94.81 95 LYS A N 1
ATOM 659 C CA . LYS A 1 95 ? 17.637 8.180 5.035 1.00 94.81 95 LYS A CA 1
ATOM 660 C C . LYS A 1 95 ? 18.507 8.697 3.878 1.00 94.81 95 LYS A C 1
ATOM 662 O O . LYS A 1 95 ? 19.695 8.926 4.071 1.00 94.81 95 LYS A O 1
ATOM 667 N N . LEU A 1 96 ? 17.923 8.852 2.689 1.00 97.75 96 LEU A N 1
ATOM 668 C CA . LEU A 1 96 ? 18.617 9.467 1.561 1.00 97.75 96 LEU A CA 1
ATOM 669 C C . LEU A 1 96 ? 18.946 10.930 1.881 1.00 97.75 96 LEU A C 1
ATOM 671 O O . LEU A 1 96 ? 18.084 11.687 2.332 1.00 97.75 96 LEU A O 1
ATOM 675 N N . THR A 1 97 ? 20.188 11.325 1.627 1.00 97.75 97 THR A N 1
ATOM 676 C CA . THR A 1 97 ? 20.695 12.690 1.789 1.00 97.75 97 THR A CA 1
ATOM 677 C C . THR A 1 97 ? 21.577 13.072 0.605 1.00 97.75 97 THR A C 1
ATOM 679 O O . THR A 1 97 ? 22.148 12.214 -0.067 1.00 97.75 97 THR A O 1
ATOM 682 N N . ALA A 1 98 ? 21.685 14.370 0.322 1.00 97.44 98 ALA A N 1
ATOM 683 C CA . ALA A 1 98 ? 22.578 14.867 -0.720 1.00 97.44 98 ALA A CA 1
ATOM 684 C C . ALA A 1 98 ? 24.050 14.591 -0.368 1.00 97.44 98 ALA A C 1
ATOM 686 O O . ALA A 1 98 ? 24.488 14.876 0.745 1.00 97.44 98 ALA A O 1
ATOM 687 N N . SER A 1 99 ? 24.815 14.067 -1.329 1.00 94.06 99 SER A N 1
ATOM 688 C CA . SER A 1 99 ? 26.227 13.698 -1.150 1.00 94.06 99 SER A CA 1
ATOM 689 C C . SER A 1 99 ? 27.222 14.749 -1.670 1.00 94.06 99 SER A C 1
ATOM 691 O O . SER A 1 99 ? 28.429 14.520 -1.594 1.00 94.06 99 SER A O 1
ATOM 693 N N . GLY A 1 100 ? 26.755 15.874 -2.221 1.00 91.38 100 GLY A N 1
ATOM 694 C CA . GLY A 1 100 ? 27.610 16.886 -2.846 1.00 91.38 100 GLY A CA 1
ATOM 695 C C . GLY A 1 100 ? 26.868 18.174 -3.213 1.00 91.38 100 GLY A C 1
ATOM 696 O O . GLY A 1 100 ? 25.640 18.232 -3.166 1.00 91.38 100 GLY A O 1
ATOM 697 N N . ALA A 1 101 ? 27.629 19.213 -3.572 1.00 90.12 101 ALA A N 1
ATOM 698 C CA . ALA A 1 101 ? 27.101 20.526 -3.964 1.00 90.12 101 ALA A CA 1
ATOM 699 C C . ALA A 1 101 ? 26.517 20.558 -5.392 1.00 90.12 101 ALA A C 1
ATOM 701 O O . ALA A 1 101 ? 25.861 21.524 -5.768 1.00 90.12 101 ALA A O 1
ATOM 702 N N . ASP A 1 102 ? 26.745 19.505 -6.181 1.00 93.69 102 ASP A N 1
ATOM 703 C CA . ASP A 1 102 ? 26.157 19.284 -7.506 1.00 93.69 102 ASP A CA 1
ATOM 704 C C . ASP A 1 102 ? 24.687 18.828 -7.442 1.00 93.69 102 ASP A C 1
ATOM 706 O O . ASP A 1 102 ? 24.011 18.783 -8.470 1.00 93.69 102 ASP A O 1
ATOM 710 N N . VAL A 1 103 ? 24.178 18.507 -6.246 1.00 97.12 103 VAL A N 1
ATOM 711 C CA . VAL A 1 103 ? 22.775 18.142 -6.020 1.00 97.12 103 VAL A CA 1
ATOM 712 C C . VAL A 1 103 ? 21.908 19.410 -5.968 1.00 97.12 103 VAL A C 1
ATOM 714 O O . VAL A 1 103 ? 22.122 20.258 -5.098 1.00 97.12 103 VAL A O 1
ATOM 717 N N . PRO A 1 104 ? 20.883 19.550 -6.832 1.00 97.19 104 PRO A N 1
ATOM 718 C CA . PRO A 1 104 ? 19.977 20.694 -6.798 1.00 97.19 104 PRO A CA 1
ATOM 719 C C . PRO A 1 104 ? 19.283 20.854 -5.441 1.00 97.19 104 PRO A C 1
ATOM 721 O O . PRO A 1 104 ? 18.845 19.871 -4.843 1.00 97.19 104 PRO A O 1
ATOM 724 N N . ALA A 1 105 ? 19.093 22.096 -4.988 1.00 96.06 105 ALA A N 1
ATOM 725 C CA . ALA A 1 105 ? 18.528 22.389 -3.666 1.00 96.06 105 ALA A CA 1
ATOM 726 C C . ALA A 1 105 ? 17.153 21.735 -3.427 1.00 96.06 105 ALA A C 1
ATOM 728 O O . ALA A 1 105 ? 16.909 21.190 -2.353 1.00 96.06 105 ALA A O 1
ATOM 729 N N . ALA A 1 106 ? 16.277 21.728 -4.439 1.00 95.56 106 ALA A N 1
ATOM 730 C CA . ALA A 1 106 ? 14.970 21.073 -4.353 1.00 95.56 106 ALA A CA 1
ATOM 731 C C . ALA A 1 106 ? 15.088 19.545 -4.177 1.00 95.56 106 ALA A C 1
ATOM 733 O O . ALA A 1 106 ? 14.342 18.957 -3.396 1.00 95.56 106 ALA A O 1
ATOM 734 N N . LEU A 1 107 ? 16.056 18.908 -4.848 1.00 96.75 107 LEU A N 1
ATOM 735 C CA . LEU A 1 107 ? 16.341 17.480 -4.685 1.00 96.75 107 LEU A CA 1
ATOM 736 C C . LEU A 1 107 ? 16.936 17.183 -3.304 1.00 96.75 107 LEU A C 1
ATOM 738 O O . LEU A 1 107 ? 16.509 16.238 -2.647 1.00 96.75 107 LEU A O 1
ATOM 742 N N . ALA A 1 108 ? 17.870 18.014 -2.835 1.00 96.94 108 ALA A N 1
ATOM 743 C CA . ALA A 1 108 ? 18.458 17.884 -1.505 1.00 96.94 108 ALA A CA 1
ATOM 744 C C . ALA A 1 108 ? 17.402 18.014 -0.392 1.00 96.94 108 ALA A C 1
ATOM 746 O O . ALA A 1 108 ? 17.393 17.212 0.539 1.00 96.94 108 ALA A O 1
ATOM 747 N N . ALA A 1 109 ? 16.479 18.974 -0.519 1.00 96.00 109 ALA A N 1
ATOM 748 C CA . ALA A 1 109 ? 15.388 19.182 0.433 1.00 96.00 109 ALA A CA 1
ATOM 749 C C . ALA A 1 109 ? 14.387 18.013 0.457 1.00 96.00 109 ALA A C 1
ATOM 751 O O . ALA A 1 109 ? 13.871 17.667 1.518 1.00 96.00 109 ALA A O 1
ATOM 752 N N . ALA A 1 110 ? 14.132 17.385 -0.694 1.00 95.75 110 ALA A N 1
ATOM 753 C CA . ALA A 1 110 ? 13.213 16.253 -0.810 1.00 95.75 110 ALA A CA 1
ATOM 754 C C . ALA A 1 110 ? 13.859 14.889 -0.507 1.00 95.75 110 ALA A C 1
ATOM 756 O O . ALA A 1 110 ? 13.138 13.898 -0.397 1.00 95.75 110 ALA A O 1
ATOM 757 N N . ALA A 1 111 ? 15.189 14.810 -0.372 1.00 96.62 111 ALA A N 1
ATOM 758 C CA . ALA A 1 111 ? 15.933 13.548 -0.348 1.00 96.62 111 ALA A CA 1
ATOM 759 C C . ALA A 1 111 ? 15.390 12.540 0.679 1.00 96.62 111 ALA A C 1
ATOM 761 O O . ALA A 1 111 ? 15.172 11.380 0.343 1.00 96.62 111 ALA A O 1
ATOM 762 N N . SER A 1 112 ? 15.072 12.988 1.896 1.00 95.81 112 SER A N 1
ATOM 763 C CA . SER A 1 112 ? 14.550 12.125 2.965 1.00 95.81 112 SER A CA 1
ATOM 764 C C . SER A 1 112 ? 13.138 11.585 2.709 1.00 95.81 112 SER A C 1
ATOM 766 O O . SER A 1 112 ? 12.748 10.597 3.331 1.00 95.81 112 SER A O 1
ATOM 768 N N . SER A 1 113 ? 12.381 12.220 1.810 1.00 95.25 113 SER A N 1
ATOM 769 C CA . SER A 1 113 ? 11.027 11.810 1.419 1.00 95.25 113 SER A CA 1
ATOM 770 C C . SER A 1 113 ? 11.023 10.847 0.233 1.00 95.25 113 SER A C 1
ATOM 772 O O . SER A 1 113 ? 10.012 10.182 0.006 1.00 95.25 113 SER A O 1
ATOM 774 N N . ILE A 1 114 ? 12.135 10.741 -0.509 1.00 96.62 114 ILE A N 1
ATOM 775 C CA . ILE A 1 114 ? 12.256 9.828 -1.648 1.00 96.62 114 ILE A CA 1
ATOM 776 C C . ILE A 1 114 ? 12.110 8.389 -1.165 1.00 96.62 114 ILE A C 1
ATOM 778 O O . ILE A 1 114 ? 12.837 7.908 -0.295 1.00 96.62 114 ILE A O 1
ATOM 782 N N . THR A 1 115 ? 11.176 7.681 -1.787 1.00 96.00 115 THR A N 1
ATOM 783 C CA . THR A 1 115 ? 10.965 6.253 -1.562 1.00 96.00 115 THR A CA 1
ATOM 784 C C . THR A 1 115 ? 11.673 5.467 -2.649 1.00 96.00 115 THR A C 1
ATOM 786 O O . THR A 1 115 ? 11.476 5.748 -3.829 1.00 96.00 115 THR A O 1
ATOM 789 N N . PHE A 1 116 ? 12.477 4.477 -2.265 1.00 96.88 116 PHE A N 1
ATOM 790 C CA . PHE A 1 116 ? 13.106 3.560 -3.209 1.00 96.88 116 PHE A CA 1
ATOM 791 C C . PHE A 1 116 ? 13.157 2.150 -2.617 1.00 96.88 116 PHE A C 1
ATOM 793 O O . PHE A 1 116 ? 13.672 1.933 -1.518 1.00 96.88 116 PHE A O 1
ATOM 800 N N . SER A 1 117 ? 12.600 1.185 -3.339 1.00 95.81 117 SER A N 1
ATOM 801 C CA . SER A 1 117 ? 12.705 -0.238 -3.015 1.00 95.81 117 SER A CA 1
ATOM 802 C C . SER A 1 117 ? 12.986 -1.036 -4.271 1.00 95.81 117 SER A C 1
ATOM 804 O O . SER A 1 117 ? 12.365 -0.767 -5.297 1.00 95.81 117 SER A O 1
ATOM 806 N N . PHE A 1 118 ? 13.870 -2.021 -4.192 1.00 96.12 118 PHE A N 1
ATOM 807 C CA . PHE A 1 118 ? 14.312 -2.789 -5.351 1.00 96.12 118 PHE A CA 1
ATOM 808 C C . PHE A 1 118 ? 14.574 -4.252 -5.011 1.00 96.12 118 PHE A C 1
ATOM 810 O O . PHE A 1 118 ? 14.702 -4.623 -3.849 1.00 96.12 118 PHE A O 1
ATOM 817 N N . THR A 1 119 ? 14.676 -5.078 -6.040 1.00 94.62 119 THR A N 1
ATOM 818 C CA . THR A 1 119 ? 15.150 -6.459 -5.974 1.00 94.62 119 THR A CA 1
ATOM 819 C C . THR A 1 119 ? 16.408 -6.604 -6.814 1.00 94.62 119 THR A C 1
ATOM 821 O O . THR A 1 119 ? 16.628 -5.844 -7.764 1.00 94.62 119 THR A O 1
ATOM 824 N N . LEU A 1 120 ? 17.218 -7.601 -6.468 1.00 92.94 120 LEU A N 1
ATOM 825 C CA . LEU A 1 120 ? 18.375 -8.013 -7.251 1.00 92.94 120 LEU A CA 1
ATOM 826 C C . LEU A 1 120 ? 18.128 -9.397 -7.841 1.00 92.94 120 LEU A C 1
ATOM 828 O O . LEU A 1 120 ? 17.698 -10.313 -7.139 1.00 92.94 120 LEU A O 1
ATOM 832 N N . ASP A 1 121 ? 18.425 -9.546 -9.124 1.00 90.12 121 ASP A N 1
ATOM 833 C CA . ASP A 1 121 ? 18.219 -10.787 -9.861 1.00 90.12 121 ASP A CA 1
ATOM 834 C C . ASP A 1 121 ? 19.352 -10.994 -10.874 1.00 90.12 121 ASP A C 1
ATOM 836 O O . ASP A 1 121 ? 19.334 -10.433 -11.966 1.00 90.12 121 ASP A O 1
ATOM 840 N N . ASP A 1 122 ? 20.384 -11.733 -10.446 1.00 87.50 122 ASP A N 1
ATOM 841 C CA . ASP A 1 122 ? 21.646 -11.991 -11.164 1.00 87.50 122 ASP A CA 1
ATOM 842 C C . ASP A 1 122 ? 22.137 -10.812 -12.017 1.00 87.50 122 ASP A C 1
ATOM 844 O O . ASP A 1 122 ? 22.131 -10.835 -13.246 1.00 87.50 122 ASP A O 1
ATOM 848 N N . GLY A 1 123 ? 22.570 -9.754 -11.336 1.00 88.12 123 GLY A N 1
ATOM 849 C CA . GLY A 1 123 ? 23.142 -8.585 -11.990 1.00 88.12 123 GLY A CA 1
ATOM 850 C C . GLY A 1 123 ? 22.130 -7.612 -12.590 1.00 88.12 123 GLY A C 1
ATOM 851 O O . GLY A 1 123 ? 22.538 -6.577 -13.118 1.00 88.12 123 GLY A O 1
ATOM 852 N N . LEU A 1 124 ? 20.831 -7.881 -12.449 1.00 92.69 124 LEU A N 1
ATOM 853 C CA . LEU A 1 124 ? 19.771 -6.907 -12.683 1.00 92.69 124 LEU A CA 1
ATOM 854 C C . LEU A 1 124 ? 19.285 -6.308 -11.364 1.00 92.69 124 LEU A C 1
ATOM 856 O O . LEU A 1 124 ? 19.081 -7.020 -10.382 1.00 92.69 124 LEU A O 1
ATOM 860 N N . LEU A 1 125 ? 19.067 -4.998 -11.371 1.00 95.25 125 LEU A N 1
ATOM 861 C CA . LEU A 1 125 ? 18.396 -4.250 -10.319 1.00 95.25 125 LEU A CA 1
ATOM 862 C C . LEU A 1 125 ? 17.084 -3.715 -10.877 1.00 95.25 125 LEU A C 1
ATOM 864 O O . LEU A 1 125 ? 17.058 -3.066 -11.927 1.00 95.25 125 LEU A O 1
ATOM 868 N N . SER A 1 126 ? 15.985 -3.966 -10.174 1.00 95.06 126 SER A N 1
ATOM 869 C CA . SER A 1 126 ? 14.668 -3.467 -10.576 1.00 95.06 126 SER A CA 1
ATOM 870 C C . SER A 1 126 ? 13.864 -3.038 -9.366 1.00 95.06 126 SER A C 1
ATOM 872 O O . SER A 1 126 ? 13.823 -3.757 -8.372 1.00 95.06 126 SER A O 1
ATOM 874 N N . GLY A 1 127 ? 13.251 -1.858 -9.405 1.00 94.62 127 GLY A N 1
ATOM 875 C CA . GLY A 1 127 ? 12.603 -1.334 -8.206 1.00 94.62 127 GLY A CA 1
ATOM 876 C C . GLY A 1 127 ? 11.804 -0.063 -8.398 1.00 94.62 127 GLY A C 1
ATOM 877 O O . GLY A 1 127 ? 12.082 0.711 -9.302 1.00 94.62 127 GLY A O 1
ATOM 878 N N . ALA A 1 128 ? 10.826 0.163 -7.529 1.00 95.50 128 ALA A N 1
ATOM 879 C CA . ALA A 1 128 ? 9.979 1.348 -7.545 1.00 95.50 128 ALA A CA 1
ATOM 880 C C . ALA A 1 128 ? 10.667 2.542 -6.872 1.00 95.50 128 ALA A C 1
ATOM 882 O O . ALA A 1 128 ? 11.214 2.415 -5.774 1.00 95.50 128 ALA A O 1
ATOM 883 N N . LEU A 1 129 ? 10.595 3.698 -7.528 1.00 95.38 129 LEU A N 1
ATOM 884 C CA . LEU A 1 129 ? 11.120 4.986 -7.090 1.00 95.38 129 LEU A CA 1
ATOM 885 C C . LEU A 1 129 ? 9.970 6.000 -7.068 1.00 95.38 129 LEU A C 1
ATOM 887 O O . LEU A 1 129 ? 9.256 6.155 -8.056 1.00 95.38 129 LEU A O 1
ATOM 891 N N . GLY A 1 130 ? 9.800 6.720 -5.967 1.00 95.62 130 GLY A N 1
ATOM 892 C CA . GLY A 1 130 ? 8.736 7.714 -5.820 1.00 95.62 130 GLY A CA 1
ATOM 893 C C . GLY A 1 130 ? 9.144 8.883 -4.938 1.00 95.62 130 GLY A C 1
ATOM 894 O O . GLY A 1 130 ? 10.175 8.829 -4.270 1.00 95.62 130 GLY A O 1
ATOM 895 N N . GLN A 1 131 ? 8.301 9.914 -4.916 1.00 95.44 131 GLN A N 1
ATOM 896 C CA . GLN A 1 131 ? 8.504 11.175 -4.194 1.00 95.44 131 GLN A CA 1
ATOM 897 C C . GLN A 1 131 ? 9.743 11.954 -4.674 1.00 95.44 131 GLN A C 1
ATOM 899 O O . GLN A 1 131 ? 10.353 12.699 -3.912 1.00 95.44 131 GLN A O 1
ATOM 904 N N . VAL A 1 132 ? 10.123 11.792 -5.945 1.00 95.56 132 VAL A N 1
ATOM 905 C CA . VAL A 1 132 ? 11.253 12.517 -6.543 1.00 95.56 132 VAL A CA 1
ATOM 906 C C . VAL A 1 132 ? 10.751 13.868 -7.061 1.00 95.56 132 VAL A C 1
ATOM 908 O O . VAL A 1 132 ? 9.790 13.887 -7.821 1.00 95.56 132 VAL A O 1
ATOM 911 N N . PRO A 1 133 ? 11.342 15.014 -6.694 1.00 95.38 133 PRO A N 1
ATOM 912 C CA . PRO A 1 133 ? 10.847 16.311 -7.152 1.00 95.38 133 PRO A CA 1
ATOM 913 C C . PRO A 1 133 ? 11.129 16.536 -8.640 1.00 95.38 133 PRO A C 1
ATOM 915 O O . PRO A 1 133 ? 12.210 16.217 -9.130 1.00 95.38 133 PRO A O 1
ATOM 918 N N . ASN A 1 134 ? 10.202 17.172 -9.357 1.00 94.19 134 ASN A N 1
ATOM 919 C CA . ASN A 1 134 ? 10.503 17.715 -10.681 1.00 94.19 134 ASN A CA 1
ATOM 920 C C . ASN A 1 134 ? 11.198 19.080 -10.534 1.00 94.19 134 ASN A C 1
ATOM 922 O O . ASN A 1 134 ? 10.551 20.124 -10.438 1.00 94.19 134 ASN A O 1
ATOM 926 N N . VAL A 1 135 ? 12.532 19.072 -10.488 1.00 94.88 135 VAL A N 1
ATOM 927 C CA . VAL A 1 135 ? 13.353 20.274 -10.248 1.00 94.88 135 VAL A CA 1
ATOM 928 C C . VAL A 1 135 ? 13.169 21.311 -11.358 1.00 94.88 135 VAL A C 1
ATOM 930 O O . VAL A 1 135 ? 13.168 22.509 -11.089 1.00 94.88 135 VAL A O 1
ATOM 933 N N . LYS A 1 136 ? 12.974 20.866 -12.602 1.00 91.31 136 LYS A N 1
ATOM 934 C CA . LYS A 1 136 ? 12.842 21.744 -13.768 1.00 91.31 136 LYS A CA 1
ATOM 935 C C . LYS A 1 136 ? 11.563 22.577 -13.747 1.00 91.31 136 LYS A C 1
ATOM 937 O O . LYS A 1 136 ? 11.602 23.744 -14.122 1.00 91.31 136 LYS A O 1
ATOM 942 N N . THR A 1 137 ? 10.435 21.989 -13.354 1.00 88.62 137 THR A N 1
ATOM 943 C CA . THR A 1 137 ? 9.160 22.721 -13.242 1.00 88.62 137 THR A CA 1
ATOM 944 C C . THR A 1 137 ? 8.996 23.396 -11.884 1.00 88.62 137 THR A C 1
ATOM 946 O O . THR A 1 137 ? 8.131 24.255 -11.743 1.00 88.62 137 THR A O 1
ATOM 949 N N . GLY A 1 138 ? 9.773 22.990 -10.874 1.00 83.38 138 GLY A N 1
ATOM 950 C CA . GLY A 1 138 ? 9.675 23.471 -9.493 1.00 83.38 138 GLY A CA 1
ATOM 951 C C . GLY A 1 138 ? 8.447 22.957 -8.731 1.00 83.38 138 GLY A C 1
ATOM 952 O O . GLY A 1 138 ? 8.399 23.078 -7.512 1.00 83.38 138 GLY A O 1
ATOM 953 N N . ASN A 1 139 ? 7.491 22.344 -9.434 1.00 80.06 139 ASN A N 1
ATOM 954 C CA . ASN A 1 139 ? 6.237 21.819 -8.909 1.00 80.06 139 ASN A CA 1
ATOM 955 C C . ASN A 1 139 ? 6.005 20.390 -9.415 1.00 80.06 139 ASN A C 1
ATOM 957 O O . ASN A 1 139 ? 6.254 20.093 -10.587 1.00 80.06 139 ASN A O 1
ATOM 961 N N . GLY A 1 140 ? 5.448 19.541 -8.550 1.00 88.94 140 GLY A N 1
ATOM 962 C CA . GLY A 1 140 ? 5.090 18.159 -8.867 1.00 88.94 140 GLY A CA 1
ATOM 963 C C . GLY A 1 140 ? 6.131 17.133 -8.422 1.00 88.94 140 GLY A C 1
ATOM 964 O O . GLY A 1 140 ? 7.311 17.433 -8.225 1.00 88.94 140 GLY A O 1
ATOM 965 N N . LEU A 1 141 ? 5.657 15.901 -8.259 1.00 94.00 141 LEU A N 1
ATOM 966 C CA . LEU A 1 141 ? 6.456 14.752 -7.860 1.00 94.00 141 LEU A CA 1
ATOM 967 C C . LEU A 1 141 ? 6.434 13.710 -8.976 1.00 94.00 141 LEU A C 1
ATOM 969 O O . LEU A 1 141 ? 5.391 13.441 -9.568 1.00 94.00 141 LEU A O 1
ATOM 973 N N . LEU A 1 142 ? 7.599 13.138 -9.241 1.00 92.50 142 LEU A N 1
ATOM 974 C CA . LEU A 1 142 ? 7.829 12.043 -10.161 1.00 92.50 142 LEU A CA 1
ATOM 975 C C . LEU A 1 142 ? 7.789 10.720 -9.397 1.00 92.50 142 LEU A C 1
ATOM 977 O O . LEU A 1 142 ? 8.239 10.609 -8.248 1.00 92.50 142 LEU A O 1
ATOM 981 N N . GLN A 1 143 ? 7.304 9.698 -10.087 1.00 92.75 143 GLN A N 1
ATOM 982 C CA . GLN A 1 143 ? 7.365 8.316 -9.655 1.00 92.75 143 GLN A CA 1
ATOM 983 C C . GLN A 1 143 ? 7.516 7.385 -10.855 1.00 92.75 143 GLN A C 1
ATOM 985 O O . GLN A 1 143 ? 7.134 7.718 -11.978 1.00 92.75 143 GLN A O 1
ATOM 990 N N . GLY A 1 144 ? 8.064 6.204 -10.614 1.00 90.69 144 GLY A N 1
ATOM 991 C CA . GLY A 1 144 ? 8.342 5.227 -11.648 1.00 90.69 144 GLY A CA 1
ATOM 992 C C . GLY A 1 144 ? 9.098 4.032 -11.095 1.00 90.69 144 GLY A C 1
ATOM 993 O O . GLY A 1 144 ? 9.056 3.747 -9.900 1.00 90.69 144 GLY A O 1
ATOM 994 N N . TYR A 1 145 ? 9.821 3.342 -11.964 1.00 92.75 145 TYR A N 1
ATOM 995 C CA . TYR A 1 145 ? 10.711 2.261 -11.566 1.00 92.75 145 TYR A CA 1
ATOM 996 C C . TYR A 1 145 ? 12.066 2.388 -12.252 1.00 92.75 145 TYR A C 1
ATOM 998 O O . TYR A 1 145 ? 12.180 2.893 -13.368 1.00 92.75 145 TYR A O 1
ATOM 1006 N N . ILE A 1 146 ? 13.097 1.930 -11.555 1.00 94.75 146 ILE A N 1
ATOM 1007 C CA . ILE A 1 146 ? 14.455 1.784 -12.055 1.00 94.75 146 ILE A CA 1
ATOM 1008 C C . ILE A 1 146 ? 14.591 0.384 -12.640 1.00 94.75 146 ILE A C 1
ATOM 1010 O O . ILE A 1 146 ? 14.120 -0.587 -12.049 1.00 94.75 146 ILE A O 1
ATOM 1014 N N . SER A 1 147 ? 15.257 0.296 -13.787 1.00 93.94 147 SER A N 1
ATOM 1015 C CA . SER A 1 147 ? 15.737 -0.955 -14.371 1.00 93.94 147 SER A CA 1
ATOM 1016 C C . SER A 1 147 ? 17.190 -0.761 -14.779 1.00 93.94 147 SER A C 1
ATOM 1018 O O . SER A 1 147 ? 17.485 0.086 -15.623 1.00 93.94 147 SER A O 1
ATOM 1020 N N . ALA A 1 148 ? 18.096 -1.488 -14.134 1.00 94.88 148 ALA A N 1
ATOM 1021 C CA . ALA A 1 148 ? 19.532 -1.302 -14.282 1.00 94.88 148 ALA A CA 1
ATOM 1022 C C . ALA A 1 148 ? 20.276 -2.635 -14.264 1.00 94.88 148 ALA A C 1
ATOM 1024 O O . ALA A 1 148 ? 19.792 -3.625 -13.716 1.00 94.88 148 ALA A O 1
ATOM 1025 N N . ALA A 1 149 ? 21.468 -2.653 -14.851 1.00 93.62 149 ALA A N 1
ATOM 1026 C CA . ALA A 1 149 ? 22.327 -3.827 -14.893 1.00 93.62 149 ALA A CA 1
ATOM 1027 C C . ALA A 1 149 ? 23.741 -3.501 -14.415 1.00 93.62 149 ALA A C 1
ATOM 1029 O O . ALA A 1 149 ? 24.198 -2.367 -14.557 1.00 93.62 149 ALA A O 1
ATOM 1030 N N . ASN A 1 150 ? 24.442 -4.503 -13.885 1.00 93.44 150 ASN A N 1
ATOM 1031 C CA . ASN A 1 150 ? 25.856 -4.398 -13.510 1.00 93.44 150 ASN A CA 1
ATOM 1032 C C . ASN A 1 150 ? 26.802 -5.189 -14.429 1.00 93.44 150 ASN A C 1
ATOM 1034 O O . ASN A 1 150 ? 28.012 -5.064 -14.284 1.00 93.44 150 ASN A O 1
ATOM 1038 N N . LYS A 1 151 ? 26.288 -6.000 -15.362 1.00 92.12 151 LYS A N 1
ATOM 1039 C CA . LYS A 1 151 ? 27.077 -6.800 -16.316 1.00 92.12 151 LYS A CA 1
ATOM 1040 C C . LYS A 1 151 ? 26.619 -6.508 -17.741 1.00 92.12 151 LYS A C 1
ATOM 1042 O O . LYS A 1 151 ? 25.502 -6.874 -18.096 1.00 92.12 151 LYS A O 1
ATOM 1047 N N . GLY A 1 152 ? 27.477 -5.888 -18.547 1.00 89.62 152 GLY A N 1
ATOM 1048 C CA . GLY A 1 152 ? 27.181 -5.567 -19.947 1.00 89.62 152 GLY A CA 1
ATOM 1049 C C . GLY A 1 152 ? 27.549 -6.684 -20.927 1.00 89.62 152 GLY A C 1
ATOM 1050 O O . GLY A 1 152 ? 28.014 -7.752 -20.531 1.00 89.62 152 GLY A O 1
ATOM 1051 N N . ALA A 1 153 ? 27.390 -6.418 -22.226 1.00 90.94 153 ALA A N 1
ATOM 1052 C CA . ALA A 1 153 ? 27.889 -7.285 -23.297 1.00 90.94 153 ALA A CA 1
ATOM 1053 C C . ALA A 1 153 ? 28.243 -6.480 -24.558 1.00 90.94 153 ALA A C 1
ATOM 1055 O O . ALA A 1 153 ? 27.872 -5.310 -24.663 1.00 90.94 153 ALA A O 1
ATOM 1056 N N . GLN A 1 154 ? 28.953 -7.106 -25.502 1.00 92.00 154 GLN A N 1
ATOM 1057 C CA . GLN A 1 154 ? 29.230 -6.508 -26.812 1.00 92.00 154 GLN A CA 1
ATOM 1058 C C . GLN A 1 154 ? 28.030 -6.661 -27.755 1.00 92.00 154 GLN A C 1
ATOM 1060 O O . GLN A 1 154 ? 27.160 -7.504 -27.534 1.00 92.00 154 GLN A O 1
ATOM 1065 N N . LEU A 1 155 ? 28.016 -5.891 -28.850 1.00 89.81 155 LEU A N 1
ATOM 1066 C CA . LEU A 1 155 ? 26.929 -5.907 -29.839 1.00 89.81 155 LEU A CA 1
ATOM 1067 C C . LEU A 1 155 ? 26.666 -7.312 -30.407 1.00 89.81 155 LEU A C 1
ATOM 1069 O O . LEU A 1 155 ? 25.527 -7.768 -30.480 1.00 89.81 155 LEU A O 1
ATOM 1073 N N . LYS A 1 156 ? 27.739 -8.042 -30.729 1.00 86.75 156 LYS A N 1
ATOM 1074 C CA . LYS A 1 156 ? 27.664 -9.422 -31.235 1.00 86.75 156 LYS A CA 1
ATOM 1075 C C . LYS A 1 156 ? 26.975 -10.398 -30.268 1.00 86.75 156 LYS A C 1
ATOM 1077 O O . LYS A 1 156 ? 26.429 -11.403 -30.707 1.00 86.75 156 LYS A O 1
ATOM 1082 N N . ASP A 1 157 ? 26.982 -10.100 -28.967 1.00 89.25 157 ASP A N 1
ATOM 1083 C CA . ASP A 1 157 ? 26.451 -10.972 -27.910 1.00 89.25 157 ASP A CA 1
ATOM 1084 C C . ASP A 1 157 ? 24.975 -10.673 -27.576 1.00 89.25 157 ASP A C 1
ATOM 1086 O O . ASP A 1 157 ? 24.412 -11.281 -26.651 1.00 89.25 157 ASP A O 1
ATOM 1090 N N . ILE A 1 158 ? 24.371 -9.702 -28.274 1.00 92.31 158 ILE A N 1
ATOM 1091 C CA . ILE A 1 158 ? 22.980 -9.256 -28.098 1.00 92.31 158 ILE A CA 1
ATOM 1092 C C . ILE A 1 158 ? 22.166 -9.308 -29.400 1.00 92.31 158 ILE A C 1
ATOM 1094 O O . ILE A 1 158 ? 21.063 -8.769 -29.460 1.00 92.31 158 ILE A O 1
ATOM 1098 N N . ALA A 1 159 ? 22.690 -9.945 -30.448 1.00 93.06 159 ALA A N 1
ATOM 1099 C CA . ALA A 1 159 ? 21.903 -10.235 -31.637 1.00 93.06 159 ALA A CA 1
ATOM 1100 C C . ALA A 1 159 ? 20.820 -11.277 -31.304 1.00 93.06 159 ALA A C 1
ATOM 1102 O O . ALA A 1 159 ? 21.090 -12.287 -30.651 1.00 93.06 159 ALA A O 1
ATOM 1103 N N . GLY A 1 160 ? 19.588 -11.042 -31.750 1.00 94.94 160 GLY A N 1
ATOM 1104 C CA . GLY A 1 160 ? 18.460 -11.924 -31.466 1.00 94.94 160 GLY A CA 1
ATOM 1105 C C . GLY A 1 160 ? 17.098 -11.255 -31.614 1.00 94.94 160 GLY A C 1
ATOM 1106 O O . GLY A 1 160 ? 16.985 -10.086 -31.979 1.00 94.94 160 GLY A O 1
ATOM 1107 N N . THR A 1 161 ? 16.047 -12.022 -31.319 1.00 95.88 161 THR A N 1
ATOM 1108 C CA . THR A 1 161 ? 14.666 -11.523 -31.230 1.00 95.88 161 THR A CA 1
ATOM 1109 C C . THR A 1 161 ? 14.290 -11.308 -29.770 1.00 95.88 161 THR A C 1
ATOM 1111 O O . THR A 1 161 ? 14.616 -12.121 -28.902 1.00 95.88 161 THR A O 1
ATOM 1114 N N . TYR A 1 162 ? 13.583 -10.219 -29.506 1.00 96.94 162 TYR A N 1
ATOM 1115 C CA . TYR A 1 162 ? 13.257 -9.736 -28.178 1.00 96.94 162 TYR A CA 1
ATOM 1116 C C . TYR A 1 162 ? 11.791 -9.330 -28.079 1.00 96.94 162 TYR A C 1
ATOM 1118 O O . TYR A 1 162 ? 11.215 -8.830 -29.039 1.00 96.94 162 TYR A O 1
ATOM 1126 N N . SER A 1 163 ? 11.218 -9.486 -26.895 1.00 96.69 163 SER A N 1
ATOM 1127 C CA . SER A 1 163 ? 9.956 -8.881 -26.481 1.00 96.69 163 SER A CA 1
ATOM 1128 C C . SER A 1 163 ? 10.229 -7.645 -25.644 1.00 96.69 163 SER A C 1
ATOM 1130 O O . SER A 1 163 ? 11.184 -7.623 -24.865 1.00 96.69 163 SER A O 1
ATOM 1132 N N . TYR A 1 164 ? 9.405 -6.613 -25.795 1.00 95.62 164 TYR A N 1
ATOM 1133 C CA . TYR A 1 164 ? 9.593 -5.364 -25.071 1.00 95.62 164 TYR A CA 1
ATOM 1134 C C . TYR A 1 164 ? 8.299 -4.813 -24.486 1.00 95.62 164 TYR A C 1
ATOM 1136 O O . TYR A 1 164 ? 7.214 -4.998 -25.040 1.00 95.62 164 TYR A O 1
ATOM 1144 N N . LEU A 1 165 ? 8.459 -4.077 -23.388 1.00 95.38 165 LEU A N 1
ATOM 1145 C CA . LEU A 1 165 ? 7.507 -3.094 -22.886 1.00 95.38 165 LEU A CA 1
ATOM 1146 C C . LEU A 1 165 ? 8.167 -1.722 -22.990 1.00 95.38 165 LEU A C 1
ATOM 1148 O O . LEU A 1 165 ? 9.314 -1.557 -22.581 1.00 95.38 165 LEU A O 1
ATOM 1152 N N . ARG A 1 166 ? 7.451 -0.745 -23.533 1.00 93.00 166 ARG A N 1
ATOM 1153 C CA . ARG A 1 166 ? 7.885 0.642 -23.692 1.00 93.00 166 ARG A CA 1
ATOM 1154 C C . ARG A 1 166 ? 6.902 1.554 -22.981 1.00 93.00 166 ARG A C 1
ATOM 1156 O O . ARG A 1 166 ? 5.713 1.469 -23.268 1.00 93.00 166 ARG A O 1
ATOM 1163 N N . GLN A 1 167 ? 7.401 2.475 -22.169 1.00 89.25 167 GLN A N 1
ATOM 1164 C CA . GLN A 1 167 ? 6.671 3.635 -21.667 1.00 89.25 167 GLN A CA 1
ATOM 1165 C C . GLN A 1 167 ? 7.268 4.902 -22.287 1.00 89.25 167 GLN A C 1
ATOM 1167 O O . GLN A 1 167 ? 8.485 5.044 -22.317 1.00 89.25 167 GLN A O 1
ATOM 1172 N N . ALA A 1 168 ? 6.429 5.833 -22.736 1.00 87.81 168 ALA A N 1
ATOM 1173 C CA . ALA A 1 168 ? 6.835 7.185 -23.111 1.00 87.81 168 ALA A CA 1
ATOM 1174 C C . ALA A 1 168 ? 5.720 8.178 -22.757 1.00 87.81 168 ALA A C 1
ATOM 1176 O O . ALA A 1 168 ? 4.627 8.148 -23.338 1.00 87.81 168 ALA A O 1
ATOM 1177 N N . GLY A 1 169 ? 5.984 9.059 -21.790 1.00 84.12 169 GLY A N 1
ATOM 1178 C CA . GLY A 1 169 ? 4.955 9.906 -21.188 1.00 84.12 169 GLY A CA 1
ATOM 1179 C C . GLY A 1 169 ? 3.811 9.061 -20.621 1.00 84.12 169 GLY A C 1
ATOM 1180 O O . GLY A 1 169 ? 4.049 8.071 -19.932 1.00 84.12 169 GLY A O 1
ATOM 1181 N N . ASP A 1 170 ? 2.570 9.412 -20.958 1.00 80.06 170 ASP A N 1
ATOM 1182 C CA . ASP A 1 170 ? 1.374 8.655 -20.552 1.00 80.06 170 ASP A CA 1
ATOM 1183 C C . ASP A 1 170 ? 1.030 7.479 -21.482 1.00 80.06 170 ASP A C 1
ATOM 1185 O O . ASP A 1 170 ? 0.077 6.740 -21.222 1.00 80.06 170 ASP A O 1
ATOM 1189 N N . THR A 1 171 ? 1.802 7.292 -22.556 1.00 81.25 171 THR A N 1
ATOM 1190 C CA . THR A 1 171 ? 1.591 6.219 -23.534 1.00 81.25 171 THR A CA 1
ATOM 1191 C C . THR A 1 171 ? 2.527 5.050 -23.277 1.00 81.25 171 THR A C 1
ATOM 1193 O O . THR A 1 171 ? 3.669 5.229 -22.852 1.00 81.25 171 THR A O 1
ATOM 1196 N N . ALA A 1 172 ? 2.064 3.846 -23.595 1.00 84.88 172 ALA A N 1
ATOM 1197 C CA . ALA A 1 172 ? 2.892 2.656 -23.549 1.00 84.88 172 ALA A CA 1
ATOM 1198 C C . ALA A 1 172 ? 2.607 1.746 -24.741 1.00 84.88 172 ALA A C 1
ATOM 1200 O O . ALA A 1 172 ? 1.529 1.791 -25.333 1.00 84.88 172 ALA A O 1
ATOM 1201 N N . ALA A 1 173 ? 3.578 0.911 -25.085 1.00 88.62 173 ALA A N 1
ATOM 1202 C CA . ALA A 1 173 ? 3.450 -0.093 -26.127 1.00 88.62 173 ALA A CA 1
ATOM 1203 C C . ALA A 1 173 ? 4.164 -1.377 -25.707 1.00 88.62 173 ALA A C 1
ATOM 1205 O O . ALA A 1 173 ? 5.170 -1.336 -25.003 1.00 88.62 173 ALA A O 1
ATOM 1206 N N . ALA A 1 174 ? 3.674 -2.511 -26.191 1.00 93.50 174 ALA A N 1
ATOM 1207 C CA . ALA A 1 174 ? 4.371 -3.786 -26.112 1.00 93.50 174 ALA A CA 1
ATOM 1208 C C . ALA A 1 174 ? 4.487 -4.385 -27.512 1.00 93.50 174 ALA A C 1
ATOM 1210 O O . ALA A 1 174 ? 3.721 -4.031 -28.409 1.00 93.50 174 ALA A O 1
ATOM 1211 N N . GLY A 1 175 ? 5.445 -5.277 -27.716 1.00 94.75 175 GLY A N 1
ATOM 1212 C CA . GLY A 1 175 ? 5.648 -5.933 -29.001 1.00 94.75 175 GLY A CA 1
ATOM 1213 C C . GLY A 1 175 ? 6.953 -6.702 -29.027 1.00 94.75 175 GLY A C 1
ATOM 1214 O O . GLY A 1 175 ? 7.523 -7.013 -27.977 1.00 94.75 175 GLY A O 1
ATOM 1215 N N . GLN A 1 176 ? 7.439 -6.984 -30.230 1.00 96.12 176 GLN A N 1
ATOM 1216 C CA . GLN A 1 176 ? 8.735 -7.621 -30.419 1.00 96.12 176 GLN A CA 1
ATOM 1217 C C . GLN A 1 176 ? 9.646 -6.809 -31.328 1.00 96.12 176 GLN A C 1
ATOM 1219 O O . GLN A 1 176 ? 9.200 -6.031 -32.168 1.00 96.12 176 GLN A O 1
ATOM 1224 N N . LEU A 1 177 ? 10.946 -6.997 -31.164 1.00 96.88 177 LEU A N 1
ATOM 1225 C CA . LEU A 1 177 ? 11.970 -6.411 -32.012 1.00 96.88 177 LEU A CA 1
ATOM 1226 C C . LEU A 1 177 ? 13.062 -7.434 -32.304 1.00 96.88 177 LEU A C 1
ATOM 1228 O O . LEU A 1 177 ? 13.222 -8.400 -31.563 1.00 96.88 177 LEU A O 1
ATOM 1232 N N . ALA A 1 178 ? 13.832 -7.214 -33.362 1.00 97.06 178 ALA A N 1
ATOM 1233 C CA . ALA A 1 178 ? 15.066 -7.949 -33.601 1.00 97.06 178 ALA A CA 1
ATOM 1234 C C . ALA A 1 178 ? 16.254 -6.997 -33.663 1.00 97.06 178 ALA A C 1
ATOM 1236 O O . ALA A 1 178 ? 16.139 -5.895 -34.203 1.00 97.06 178 ALA A O 1
ATOM 1237 N N . ILE A 1 179 ? 17.377 -7.464 -33.127 1.00 96.50 179 ILE A N 1
ATOM 1238 C CA . ILE A 1 179 ? 18.692 -6.838 -33.216 1.00 96.50 179 ILE A CA 1
ATOM 1239 C C . ILE A 1 179 ? 19.572 -7.789 -34.019 1.00 96.50 179 ILE A C 1
ATOM 1241 O O . ILE A 1 179 ? 19.688 -8.968 -33.684 1.00 96.50 179 ILE A O 1
ATOM 1245 N N . GLN A 1 180 ? 20.159 -7.287 -35.092 1.00 94.50 180 GLN A N 1
ATOM 1246 C CA . GLN A 1 180 ? 21.086 -8.027 -35.937 1.00 94.50 180 GLN A CA 1
ATOM 1247 C C . GLN A 1 180 ? 22.528 -7.830 -35.453 1.00 94.50 180 GLN A C 1
ATOM 1249 O O . GLN A 1 180 ? 22.826 -6.904 -34.697 1.00 94.50 180 GLN A O 1
ATOM 1254 N N . ALA A 1 181 ? 23.439 -8.705 -35.884 1.00 91.12 181 ALA A N 1
ATOM 1255 C CA . ALA A 1 181 ? 24.843 -8.666 -35.461 1.00 91.12 181 ALA A CA 1
ATOM 1256 C C . ALA A 1 181 ? 25.597 -7.403 -35.924 1.00 91.12 181 ALA A C 1
ATOM 1258 O O . ALA A 1 181 ? 26.586 -7.021 -35.302 1.00 91.12 181 ALA A O 1
ATOM 1259 N N . ASP A 1 182 ? 25.115 -6.749 -36.983 1.00 91.00 182 ASP A N 1
ATOM 1260 C CA . ASP A 1 182 ? 25.607 -5.462 -37.491 1.00 91.00 182 ASP A CA 1
ATOM 1261 C C . ASP A 1 182 ? 25.030 -4.250 -36.727 1.00 91.00 182 ASP A C 1
ATOM 1263 O O . ASP A 1 182 ? 25.384 -3.110 -37.011 1.00 91.00 182 ASP A O 1
ATOM 1267 N N . GLY A 1 183 ? 24.138 -4.483 -35.757 1.00 92.75 183 GLY A N 1
ATOM 1268 C CA . GLY A 1 183 ? 23.443 -3.441 -35.004 1.00 92.75 183 GLY A CA 1
ATOM 1269 C C . GLY A 1 183 ? 22.156 -2.938 -35.649 1.00 92.75 183 GLY A C 1
ATOM 1270 O O . GLY A 1 183 ? 21.504 -2.071 -35.068 1.00 92.75 183 GLY A O 1
ATOM 1271 N N . SER A 1 184 ? 21.735 -3.478 -36.794 1.00 95.12 184 SER A N 1
ATOM 1272 C CA . SER A 1 184 ? 20.435 -3.161 -37.386 1.00 95.12 184 SER A CA 1
ATOM 1273 C C . SER A 1 184 ? 19.297 -3.606 -36.462 1.00 95.12 184 SER A C 1
ATOM 1275 O O . SER A 1 184 ? 19.265 -4.741 -35.982 1.00 95.12 184 SER A O 1
ATOM 1277 N N . VAL A 1 185 ? 18.328 -2.720 -36.228 1.00 96.75 185 VAL A N 1
ATOM 1278 C CA . VAL A 1 185 ? 17.161 -2.962 -35.368 1.00 96.75 185 VAL A CA 1
ATOM 1279 C C . VAL A 1 185 ? 15.883 -2.922 -36.196 1.00 96.75 185 VAL A C 1
ATOM 1281 O O . VAL A 1 185 ? 15.693 -2.043 -37.038 1.00 96.75 185 VAL A O 1
ATOM 1284 N N . ARG A 1 186 ? 14.956 -3.842 -35.925 1.00 96.44 186 ARG A N 1
ATOM 1285 C CA . ARG A 1 186 ? 13.592 -3.805 -36.468 1.00 96.44 186 ARG A CA 1
ATOM 1286 C C . ARG A 1 186 ? 12.585 -3.963 -35.341 1.00 96.44 186 ARG A C 1
ATOM 1288 O O . ARG A 1 186 ? 12.555 -5.012 -34.709 1.00 96.44 186 ARG A O 1
ATOM 1295 N N . VAL A 1 187 ? 11.747 -2.951 -35.126 1.00 96.06 187 VAL A N 1
ATOM 1296 C CA . VAL A 1 187 ? 10.707 -2.931 -34.087 1.00 96.06 187 VAL A CA 1
ATOM 1297 C C . VAL A 1 187 ? 9.337 -3.201 -34.699 1.00 96.06 187 VAL A C 1
ATOM 1299 O O . VAL A 1 187 ? 8.956 -2.562 -35.678 1.00 96.06 187 VAL A O 1
ATOM 1302 N N . CYS A 1 188 ? 8.589 -4.123 -34.101 1.00 94.06 188 CYS A N 1
ATOM 1303 C CA . CYS A 1 188 ? 7.223 -4.488 -34.455 1.00 94.06 188 CYS A CA 1
ATOM 1304 C C . CYS A 1 188 ? 6.301 -4.197 -33.262 1.00 94.06 188 CYS A C 1
ATOM 1306 O O . CYS A 1 188 ? 6.188 -4.992 -32.327 1.00 94.06 188 CYS A O 1
ATOM 1308 N N . ALA A 1 189 ? 5.663 -3.027 -33.278 1.00 91.19 189 ALA A N 1
ATOM 1309 C CA . ALA A 1 189 ? 4.795 -2.593 -32.192 1.00 91.19 189 ALA A CA 1
ATOM 1310 C C . ALA A 1 189 ? 3.438 -3.301 -32.227 1.00 91.19 189 ALA A C 1
ATOM 1312 O O . ALA A 1 189 ? 2.826 -3.437 -33.279 1.00 91.19 189 ALA A O 1
ATOM 1313 N N . SER A 1 190 ? 2.947 -3.700 -31.055 1.00 88.69 190 SER A N 1
ATOM 1314 C CA . SER A 1 190 ? 1.661 -4.379 -30.854 1.00 88.69 190 SER A CA 1
ATOM 1315 C C . SER A 1 190 ? 1.506 -5.719 -31.580 1.00 88.69 190 SER A C 1
ATOM 1317 O O . SER A 1 190 ? 0.386 -6.170 -31.804 1.00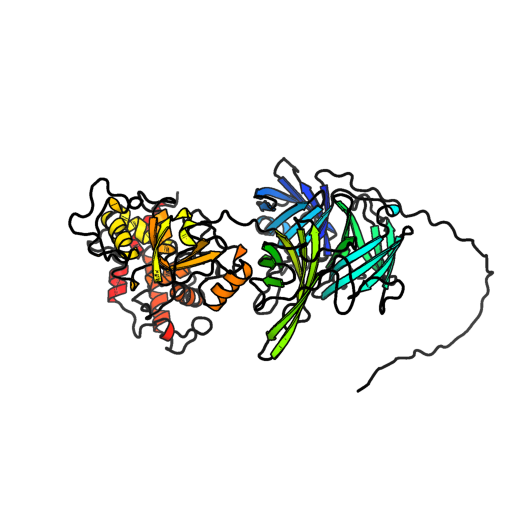 88.69 190 SER A O 1
ATOM 1319 N N . GLN A 1 191 ? 2.614 -6.374 -31.936 1.00 90.50 191 GLN A N 1
ATOM 1320 C CA . GLN A 1 191 ? 2.602 -7.666 -32.622 1.00 90.50 191 GLN A CA 1
ATOM 1321 C C . GLN A 1 191 ? 3.916 -8.435 -32.438 1.00 90.50 191 GLN A C 1
ATOM 1323 O O . GLN A 1 191 ? 4.924 -7.887 -31.989 1.00 90.50 191 GLN A O 1
ATOM 1328 N N . GLY A 1 192 ? 3.896 -9.715 -32.812 1.00 92.25 192 GLY A N 1
ATOM 1329 C CA . GLY A 1 192 ? 5.095 -10.540 -32.919 1.00 92.25 192 GLY A CA 1
ATOM 1330 C C . GLY A 1 192 ? 6.072 -10.058 -33.983 1.00 92.25 192 GLY A C 1
ATOM 1331 O O . GLY A 1 192 ? 5.708 -9.344 -34.925 1.00 92.25 192 GLY A O 1
ATOM 1332 N N . TYR A 1 193 ? 7.324 -10.484 -33.844 1.00 93.88 193 TYR A N 1
ATOM 1333 C CA . TYR A 1 193 ? 8.374 -10.116 -34.776 1.00 93.88 193 TYR A CA 1
ATOM 1334 C C . TYR A 1 193 ? 8.156 -10.774 -36.141 1.00 93.88 193 TYR A C 1
ATOM 1336 O O . TYR A 1 193 ? 7.924 -11.975 -36.263 1.00 93.88 193 TYR A O 1
ATOM 1344 N N . SER A 1 194 ? 8.290 -9.962 -37.185 1.00 91.06 194 SER A N 1
ATOM 1345 C CA . SER A 1 194 ? 8.455 -10.388 -38.569 1.00 91.06 194 SER A CA 1
ATOM 1346 C C . SER A 1 194 ? 9.283 -9.331 -39.286 1.00 91.06 194 SER A C 1
ATOM 1348 O O . SER A 1 194 ? 9.112 -8.136 -39.034 1.00 91.06 194 SER A O 1
ATOM 1350 N N . ALA A 1 195 ? 10.135 -9.746 -40.226 1.00 91.31 195 ALA A N 1
ATOM 1351 C CA . ALA A 1 195 ? 10.895 -8.815 -41.063 1.00 91.31 195 ALA A CA 1
ATOM 1352 C C . ALA A 1 195 ? 9.984 -7.794 -41.779 1.00 91.31 195 ALA A C 1
ATOM 1354 O O . ALA A 1 195 ? 10.374 -6.646 -41.979 1.00 91.31 195 ALA A O 1
ATOM 1355 N N . ASN A 1 196 ? 8.740 -8.192 -42.076 1.00 91.31 196 ASN A N 1
ATOM 1356 C CA . ASN A 1 196 ? 7.746 -7.395 -42.796 1.00 91.31 196 ASN A CA 1
ATOM 1357 C C . ASN A 1 196 ? 6.545 -7.001 -41.923 1.00 91.31 196 ASN A C 1
ATOM 1359 O O . ASN A 1 196 ? 5.452 -6.790 -42.443 1.00 91.31 196 ASN A O 1
ATOM 1363 N N . CYS A 1 197 ? 6.710 -6.924 -40.598 1.00 91.06 197 CYS A N 1
ATOM 1364 C CA . CYS A 1 197 ? 5.629 -6.493 -39.713 1.00 91.06 197 CYS A CA 1
ATOM 1365 C C . CYS A 1 197 ? 5.064 -5.127 -40.142 1.00 91.06 197 CYS A C 1
ATOM 1367 O O . CYS A 1 197 ? 5.821 -4.182 -40.403 1.00 91.06 197 CYS A O 1
ATOM 1369 N N . THR A 1 198 ? 3.734 -5.046 -40.241 1.00 90.19 198 THR A N 1
ATOM 1370 C CA . THR A 1 198 ? 2.994 -3.835 -40.611 1.00 90.19 198 THR A CA 1
ATOM 1371 C C . THR A 1 198 ? 3.326 -2.696 -39.653 1.00 90.19 198 THR A C 1
ATOM 1373 O O . THR A 1 198 ? 3.329 -2.883 -38.443 1.00 90.19 198 THR A O 1
ATOM 1376 N N . GLY A 1 199 ? 3.643 -1.516 -40.192 1.00 89.38 199 GLY A N 1
ATOM 1377 C CA . GLY A 1 199 ? 4.054 -0.367 -39.376 1.00 89.38 199 GLY A CA 1
ATOM 1378 C C . GLY A 1 199 ? 5.398 -0.547 -38.657 1.00 89.38 199 GLY A C 1
ATOM 1379 O O . GLY A 1 199 ? 5.732 0.257 -37.790 1.00 89.38 199 GLY A O 1
ATOM 1380 N N . GLY A 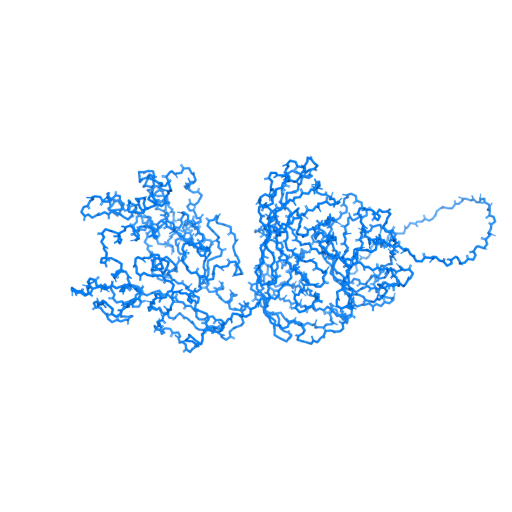1 200 ? 6.170 -1.587 -38.994 1.00 91.75 200 GLY A N 1
ATOM 1381 C CA . GLY A 1 200 ? 7.456 -1.853 -38.368 1.00 91.75 200 GLY A CA 1
ATOM 1382 C C . GLY A 1 200 ? 8.486 -0.764 -38.656 1.00 91.75 200 GLY A C 1
ATOM 1383 O O . GLY A 1 200 ? 8.612 -0.296 -39.787 1.00 91.75 200 GLY A O 1
ATOM 1384 N N . GLN A 1 201 ? 9.245 -0.389 -37.631 1.00 95.12 201 GLN A N 1
ATOM 1385 C CA . GLN A 1 201 ? 10.228 0.689 -37.701 1.00 95.12 201 GLN A CA 1
ATOM 1386 C C . GLN A 1 201 ? 11.645 0.122 -37.746 1.00 95.12 201 GLN A C 1
ATOM 1388 O O . GLN A 1 201 ? 11.982 -0.799 -37.000 1.00 95.12 201 GLN A O 1
ATOM 1393 N N . THR A 1 202 ? 12.480 0.672 -38.622 1.00 96.38 202 THR A N 1
ATOM 1394 C CA . THR A 1 202 ? 13.903 0.330 -38.715 1.00 96.38 202 THR A CA 1
ATOM 1395 C C . THR A 1 202 ? 14.729 1.257 -37.840 1.00 96.38 202 THR A C 1
ATOM 1397 O O . THR A 1 202 ? 14.416 2.439 -37.708 1.00 96.38 202 THR A O 1
ATOM 1400 N N . GLY A 1 203 ? 15.798 0.733 -37.267 1.00 95.50 203 GLY A N 1
ATOM 1401 C CA . GLY A 1 203 ? 16.686 1.458 -36.380 1.00 95.50 203 GLY A CA 1
ATOM 1402 C C . GLY A 1 203 ? 18.099 0.904 -36.407 1.00 95.50 203 GLY A C 1
ATOM 1403 O O . GLY A 1 203 ? 18.380 -0.057 -37.122 1.00 95.50 203 GLY A O 1
ATOM 1404 N N . THR A 1 204 ? 18.977 1.502 -35.613 1.00 95.75 204 THR A N 1
ATOM 1405 C CA . THR A 1 204 ? 20.362 1.050 -35.450 1.00 95.75 204 THR A CA 1
ATOM 1406 C C . THR A 1 204 ? 20.817 1.189 -34.003 1.00 95.75 204 THR A C 1
ATOM 1408 O O . THR A 1 204 ? 20.367 2.083 -33.280 1.00 95.75 204 THR A O 1
ATOM 1411 N N . LEU A 1 205 ? 21.728 0.305 -33.602 1.00 95.62 205 LEU A N 1
ATOM 1412 C CA . LEU A 1 205 ? 22.553 0.429 -32.409 1.00 95.62 205 LEU A CA 1
ATOM 1413 C C . LEU A 1 205 ? 23.979 0.791 -32.815 1.00 95.62 205 LEU A C 1
ATOM 1415 O O . LEU A 1 205 ? 24.617 0.069 -33.578 1.00 95.62 205 LEU A O 1
ATOM 1419 N N . SER A 1 206 ? 24.495 1.878 -32.255 1.00 93.19 206 SER A N 1
ATOM 1420 C CA . SER A 1 206 ? 25.918 2.231 -32.304 1.00 93.19 206 SER A CA 1
ATOM 1421 C C . SER A 1 206 ? 26.464 2.350 -30.885 1.00 93.19 206 SER A C 1
ATOM 1423 O O . SER A 1 206 ? 25.690 2.507 -29.948 1.00 93.19 206 SER A O 1
ATOM 1425 N N . ALA A 1 207 ? 27.779 2.305 -30.682 1.00 93.62 207 ALA A N 1
ATOM 1426 C CA . ALA A 1 207 ? 28.349 2.588 -29.364 1.00 93.62 207 ALA A CA 1
ATOM 1427 C C . ALA A 1 207 ? 27.934 4.001 -28.917 1.00 93.62 207 ALA A C 1
ATOM 1429 O O . ALA A 1 207 ? 27.921 4.930 -29.732 1.00 93.62 207 ALA A O 1
ATOM 1430 N N . ASP A 1 208 ? 27.562 4.168 -27.644 1.00 93.12 208 ASP A N 1
ATOM 1431 C CA . ASP A 1 208 ? 27.348 5.511 -27.101 1.00 93.12 208 ASP A CA 1
ATOM 1432 C C . ASP A 1 208 ? 28.680 6.271 -27.119 1.00 93.12 208 ASP A C 1
ATOM 1434 O O . ASP A 1 208 ? 29.723 5.715 -26.761 1.00 93.12 208 ASP A O 1
ATOM 1438 N N . ALA A 1 209 ? 28.642 7.533 -27.550 1.00 91.00 209 ALA A N 1
ATOM 1439 C CA . ALA A 1 209 ? 29.834 8.362 -27.703 1.00 91.00 209 ALA A CA 1
ATOM 1440 C C . ALA A 1 209 ? 30.559 8.628 -26.370 1.00 91.00 209 ALA A C 1
ATOM 1442 O O . ALA A 1 209 ? 31.744 8.956 -26.374 1.00 91.00 209 ALA A O 1
ATOM 1443 N N . ASP A 1 210 ? 29.872 8.480 -25.234 1.00 91.56 210 ASP A N 1
ATOM 1444 C CA . ASP A 1 210 ? 30.398 8.746 -23.901 1.00 91.56 210 ASP A CA 1
ATOM 1445 C C . ASP A 1 210 ? 30.416 7.480 -23.033 1.00 91.56 210 ASP A C 1
ATOM 1447 O O . ASP A 1 210 ? 29.713 7.343 -22.030 1.00 91.56 210 ASP A O 1
ATOM 1451 N N . GLN A 1 211 ? 31.292 6.544 -23.403 1.00 90.31 211 GLN A N 1
ATOM 1452 C CA . GLN A 1 211 ? 31.546 5.319 -22.632 1.00 90.31 211 GLN A CA 1
ATOM 1453 C C . GLN A 1 211 ? 32.135 5.582 -21.233 1.00 90.31 211 GLN A C 1
ATOM 1455 O O . GLN A 1 211 ? 32.195 4.665 -20.415 1.00 90.31 211 GLN A O 1
ATOM 1460 N N . ALA A 1 212 ? 32.596 6.804 -20.939 1.00 88.25 212 ALA A N 1
ATOM 1461 C CA . ALA A 1 212 ? 33.100 7.161 -19.616 1.00 88.25 212 ALA A CA 1
ATOM 1462 C C . ALA A 1 212 ? 31.947 7.386 -18.628 1.00 88.25 212 ALA A C 1
ATOM 1464 O O . ALA A 1 212 ? 31.996 6.881 -17.505 1.00 88.25 212 ALA A O 1
ATOM 1465 N N . ARG A 1 213 ? 30.899 8.108 -19.049 1.00 86.94 213 ARG A N 1
ATOM 1466 C CA . ARG A 1 213 ? 29.684 8.310 -18.243 1.00 86.94 213 ARG A CA 1
ATOM 1467 C C . ARG A 1 213 ? 28.693 7.155 -18.353 1.00 86.94 213 ARG A C 1
ATOM 1469 O O . ARG A 1 213 ? 28.005 6.869 -17.373 1.00 86.94 213 ARG A O 1
ATOM 1476 N N . TYR A 1 214 ? 28.637 6.487 -19.505 1.00 90.12 214 TYR A N 1
ATOM 1477 C CA . TYR A 1 214 ? 27.690 5.408 -19.802 1.00 90.12 214 TYR A CA 1
ATOM 1478 C C . TYR A 1 214 ? 28.428 4.139 -20.261 1.00 90.12 214 TYR A C 1
ATOM 1480 O O . TYR A 1 214 ? 28.307 3.721 -21.415 1.00 90.12 214 TYR A O 1
ATOM 1488 N N . PRO A 1 215 ? 29.228 3.515 -19.380 1.00 88.31 215 PRO A N 1
ATOM 1489 C CA . PRO A 1 215 ? 30.014 2.340 -19.739 1.00 88.31 215 PRO A CA 1
ATOM 1490 C C . PRO A 1 215 ? 29.120 1.202 -20.240 1.00 88.31 215 PRO A C 1
ATOM 1492 O O . PRO A 1 215 ? 28.203 0.761 -19.545 1.00 88.31 215 PRO A O 1
ATOM 1495 N N . GLY A 1 216 ? 29.399 0.718 -21.451 1.00 90.69 216 GLY A N 1
ATOM 1496 C CA . GLY A 1 216 ? 28.695 -0.416 -22.044 1.00 90.69 216 GLY A CA 1
ATOM 1497 C C . GLY A 1 216 ? 27.375 -0.052 -22.720 1.00 90.69 216 GLY A C 1
ATOM 1498 O O . GLY A 1 216 ? 26.656 -0.958 -23.135 1.00 90.69 216 GLY A O 1
ATOM 1499 N N . ALA A 1 217 ? 27.035 1.238 -22.807 1.00 93.19 217 ALA A N 1
ATOM 1500 C CA . ALA A 1 217 ? 25.803 1.689 -23.436 1.00 93.19 217 ALA A CA 1
ATOM 1501 C C . ALA A 1 217 ? 25.933 1.783 -24.963 1.00 93.19 217 ALA A C 1
ATOM 1503 O O . ALA A 1 217 ? 26.982 2.159 -25.495 1.00 93.19 217 ALA A O 1
ATOM 1504 N N . PHE A 1 218 ? 24.830 1.510 -25.655 1.00 94.94 218 PHE A N 1
ATOM 1505 C CA . PHE A 1 218 ? 24.661 1.764 -27.086 1.00 94.94 218 PHE A CA 1
ATOM 1506 C C . PHE A 1 218 ? 23.699 2.933 -27.300 1.00 94.94 218 PHE A C 1
ATOM 1508 O O . PHE A 1 218 ? 22.732 3.066 -26.563 1.00 94.94 218 PHE A O 1
ATOM 1515 N N . ALA A 1 219 ? 23.901 3.753 -28.324 1.00 94.25 219 ALA A N 1
ATOM 1516 C CA . ALA A 1 219 ? 22.905 4.707 -28.791 1.00 94.25 219 ALA A CA 1
ATOM 1517 C C . ALA A 1 219 ? 21.904 4.006 -29.724 1.00 94.25 219 ALA A C 1
ATOM 1519 O O . ALA A 1 219 ? 22.303 3.367 -30.697 1.00 94.25 219 ALA A O 1
ATOM 1520 N N . LEU A 1 220 ? 20.608 4.148 -29.436 1.00 95.06 220 LEU A N 1
ATOM 1521 C CA . LEU A 1 220 ? 19.510 3.648 -30.261 1.00 95.06 220 LEU A CA 1
ATOM 1522 C C . LEU A 1 220 ? 18.948 4.764 -31.136 1.00 95.06 220 LEU A C 1
ATOM 1524 O O . LEU A 1 220 ? 18.505 5.807 -30.636 1.00 95.06 220 LEU A O 1
ATOM 1528 N N . THR A 1 221 ? 18.882 4.500 -32.438 1.00 94.56 221 THR A N 1
ATOM 1529 C CA . THR A 1 221 ? 18.087 5.294 -33.377 1.00 94.56 221 THR A CA 1
ATOM 1530 C C . THR A 1 221 ? 16.947 4.456 -33.940 1.00 94.56 221 THR A C 1
ATOM 1532 O O . THR A 1 221 ? 17.114 3.264 -34.176 1.00 94.56 221 THR A O 1
ATOM 1535 N N . ILE A 1 222 ? 15.778 5.062 -34.144 1.00 93.50 222 ILE A N 1
ATOM 1536 C CA . ILE A 1 222 ? 14.621 4.450 -34.809 1.00 93.50 222 ILE A CA 1
ATOM 1537 C C . ILE A 1 222 ? 14.051 5.476 -35.785 1.00 93.50 222 ILE A C 1
ATOM 1539 O O . ILE A 1 222 ? 13.930 6.654 -35.454 1.00 93.50 222 ILE A O 1
ATOM 1543 N N . ALA A 1 223 ? 13.722 5.036 -37.000 1.00 91.25 223 ALA A N 1
ATOM 1544 C CA . ALA A 1 223 ? 13.228 5.882 -38.085 1.00 91.25 223 ALA A CA 1
ATOM 1545 C C . ALA A 1 223 ? 14.117 7.124 -38.326 1.00 91.25 223 ALA A C 1
ATOM 1547 O O . ALA A 1 223 ? 13.626 8.225 -38.559 1.00 91.25 223 ALA A O 1
ATOM 1548 N N . GLY A 1 224 ? 15.440 6.951 -38.211 1.00 86.94 224 GLY A N 1
ATOM 1549 C CA . GLY A 1 224 ? 16.432 8.017 -38.391 1.00 86.94 224 GLY A CA 1
ATOM 1550 C C . GLY A 1 224 ? 16.543 9.016 -37.232 1.00 86.94 224 GLY A C 1
ATOM 1551 O O . GLY A 1 224 ? 17.349 9.937 -37.309 1.00 86.94 224 GLY A O 1
ATOM 1552 N N . SER A 1 225 ? 15.774 8.847 -36.153 1.00 90.31 225 SER A N 1
ATOM 1553 C CA . SER A 1 225 ? 15.799 9.729 -34.981 1.00 90.31 225 SER A CA 1
ATOM 1554 C C . SER A 1 225 ? 16.412 9.036 -33.769 1.00 90.31 225 SER A C 1
ATOM 1556 O O . SER A 1 225 ? 16.176 7.850 -33.538 1.00 90.31 225 SER A O 1
ATOM 1558 N N . LYS A 1 226 ? 17.176 9.779 -32.959 1.00 89.81 226 LYS A N 1
ATOM 1559 C CA . LYS A 1 226 ? 17.678 9.281 -31.672 1.00 89.81 226 LYS A CA 1
ATOM 1560 C C . LYS A 1 226 ? 16.500 9.005 -30.733 1.00 89.81 226 LYS A C 1
ATOM 1562 O O . LYS A 1 226 ? 15.666 9.880 -30.518 1.00 89.81 226 LYS A O 1
ATOM 1567 N N . VAL A 1 227 ? 16.474 7.806 -30.157 1.00 91.31 227 VAL A N 1
ATOM 1568 C CA . VAL A 1 227 ? 15.521 7.413 -29.106 1.00 91.31 227 VAL A CA 1
ATOM 1569 C C . VAL A 1 227 ? 16.154 7.611 -27.731 1.00 91.31 227 VAL A C 1
ATOM 1571 O O . VAL A 1 227 ? 15.565 8.246 -26.857 1.00 91.31 227 VAL A O 1
ATOM 1574 N N . GLY A 1 228 ? 17.383 7.119 -27.567 1.00 92.25 228 GLY A N 1
ATOM 1575 C CA . GLY A 1 228 ? 18.165 7.237 -26.340 1.00 92.25 228 GLY A CA 1
ATOM 1576 C C . GLY A 1 228 ? 19.226 6.146 -26.251 1.00 92.25 228 GLY A C 1
ATOM 1577 O O . GLY A 1 228 ? 19.812 5.803 -27.280 1.00 92.25 228 GLY A O 1
ATOM 1578 N N . ARG A 1 229 ? 19.516 5.641 -25.052 1.00 93.44 229 ARG A N 1
ATOM 1579 C CA . ARG A 1 229 ? 20.613 4.697 -24.791 1.00 93.44 229 ARG A CA 1
ATOM 1580 C C . ARG A 1 229 ? 20.103 3.335 -24.367 1.00 93.44 229 ARG A C 1
ATOM 1582 O O . ARG A 1 229 ? 19.184 3.244 -23.565 1.00 93.44 229 ARG A O 1
ATOM 1589 N N . VAL A 1 230 ? 20.751 2.282 -24.847 1.00 94.81 230 VAL A N 1
ATOM 1590 C CA . VAL A 1 230 ? 20.516 0.890 -24.464 1.00 94.81 230 VAL A CA 1
ATOM 1591 C C . VAL A 1 230 ? 21.612 0.433 -23.514 1.00 94.81 230 VAL A C 1
ATOM 1593 O O . VAL A 1 230 ? 22.778 0.345 -23.897 1.00 94.81 230 VAL A O 1
ATOM 1596 N N . PHE A 1 231 ? 21.221 0.090 -22.294 1.00 93.81 231 PHE A N 1
ATOM 1597 C CA . PHE A 1 231 ? 22.063 -0.573 -21.307 1.00 93.81 231 PHE A CA 1
ATOM 1598 C C . PHE A 1 231 ? 21.831 -2.075 -21.376 1.00 93.81 231 PHE A C 1
ATOM 1600 O O . PHE A 1 231 ? 20.694 -2.544 -21.297 1.00 93.81 231 PHE A O 1
ATOM 1607 N N . VAL A 1 232 ? 22.916 -2.829 -21.520 1.00 92.75 232 VAL A N 1
ATOM 1608 C CA . VAL A 1 232 ? 22.866 -4.289 -21.598 1.00 92.75 232 VAL A CA 1
ATOM 1609 C C . VAL A 1 232 ? 23.069 -4.893 -20.214 1.00 92.75 232 VAL A C 1
ATOM 1611 O O . VAL A 1 232 ? 23.985 -4.505 -19.491 1.00 92.75 232 VAL A O 1
ATOM 1614 N N . GLY A 1 233 ? 22.234 -5.873 -19.879 1.00 89.62 233 GLY A N 1
ATOM 1615 C CA . GLY A 1 233 ? 22.353 -6.734 -18.711 1.00 89.62 233 GLY A CA 1
ATOM 1616 C C . GLY A 1 233 ? 22.453 -8.204 -19.104 1.00 89.62 233 GLY A C 1
ATOM 1617 O O . GLY A 1 233 ? 21.598 -8.711 -19.831 1.00 89.62 233 GLY A O 1
ATOM 1618 N N . LYS A 1 234 ? 23.465 -8.919 -18.607 1.00 87.00 234 LYS A N 1
ATOM 1619 C CA . LYS A 1 234 ? 23.516 -10.390 -18.666 1.00 87.00 234 LYS A CA 1
ATOM 1620 C C . LYS A 1 234 ? 22.935 -10.987 -17.387 1.00 87.00 234 LYS A C 1
ATOM 1622 O O . LYS A 1 234 ? 23.416 -10.672 -16.304 1.00 87.00 234 LYS A O 1
ATOM 1627 N N . GLN A 1 235 ? 21.948 -11.869 -17.546 1.00 81.25 235 GLN A N 1
ATOM 1628 C CA . GLN A 1 235 ? 21.236 -12.542 -16.457 1.00 81.25 235 GLN A CA 1
ATOM 1629 C C . GLN A 1 235 ? 21.075 -14.033 -16.783 1.00 81.25 235 GLN A C 1
ATOM 1631 O O . GLN A 1 235 ? 20.336 -14.371 -17.702 1.00 81.25 235 GLN A O 1
ATOM 1636 N N . GLN A 1 236 ? 21.741 -14.926 -16.047 1.00 72.69 236 GLN A N 1
ATOM 1637 C CA . GLN A 1 236 ? 21.618 -16.393 -16.139 1.00 72.69 236 GLN A CA 1
ATOM 1638 C C . GLN A 1 236 ? 21.554 -16.941 -17.581 1.00 72.69 236 GLN A C 1
ATOM 1640 O O . GLN A 1 236 ? 20.664 -17.707 -17.939 1.00 72.69 236 GLN A O 1
ATOM 1645 N N . GLY A 1 237 ? 22.478 -16.510 -18.447 1.00 73.69 237 GLY A N 1
ATOM 1646 C CA . GLY A 1 237 ? 22.526 -16.931 -19.857 1.00 73.69 237 GLY A CA 1
ATOM 1647 C C . GLY A 1 237 ? 21.526 -16.227 -20.790 1.00 73.69 237 GLY A C 1
ATOM 1648 O O . GLY A 1 237 ? 21.584 -16.426 -21.999 1.00 73.69 237 GLY A O 1
ATOM 1649 N N . SER A 1 238 ? 20.661 -15.365 -20.258 1.00 83.44 238 SER A N 1
ATOM 1650 C CA . SER A 1 238 ? 19.767 -14.474 -20.998 1.00 83.44 238 SER A CA 1
ATOM 1651 C C . SER A 1 238 ? 20.313 -13.042 -21.056 1.00 83.44 238 SER A C 1
ATOM 1653 O O . SER A 1 238 ? 21.194 -12.639 -20.288 1.00 83.44 238 SER A O 1
ATOM 1655 N N . THR A 1 239 ? 19.777 -12.260 -21.990 1.00 90.31 239 THR A N 1
ATOM 1656 C CA . THR A 1 239 ? 20.098 -10.843 -22.180 1.00 90.31 239 THR A CA 1
ATOM 1657 C C . THR A 1 239 ? 18.861 -10.008 -21.853 1.00 90.31 239 THR A C 1
ATOM 1659 O O . THR A 1 239 ? 17.788 -10.223 -22.424 1.00 90.31 239 THR A O 1
ATOM 1662 N N . ALA A 1 240 ? 19.027 -9.030 -20.968 1.00 91.56 240 ALA A N 1
ATOM 1663 C CA . ALA A 1 240 ? 18.080 -7.951 -20.729 1.00 91.56 240 ALA A CA 1
ATOM 1664 C C . ALA A 1 240 ? 18.640 -6.654 -21.315 1.00 91.56 240 ALA A C 1
ATOM 1666 O O . ALA A 1 240 ? 19.838 -6.394 -21.209 1.00 91.56 240 ALA A O 1
ATOM 1667 N N . LEU A 1 241 ? 17.784 -5.841 -21.926 1.00 94.25 241 LEU A N 1
ATOM 1668 C CA . LEU A 1 241 ? 18.156 -4.511 -22.392 1.00 94.25 241 LEU A CA 1
ATOM 1669 C C . LEU A 1 241 ? 17.218 -3.489 -21.756 1.00 94.25 241 LEU A C 1
ATOM 1671 O O . LEU A 1 241 ? 16.000 -3.686 -21.724 1.00 94.25 241 LEU A O 1
ATOM 1675 N N . PHE A 1 242 ? 17.791 -2.399 -21.265 1.00 94.06 242 PHE A N 1
ATOM 1676 C CA . PHE A 1 242 ? 17.052 -1.274 -20.708 1.00 94.06 242 PHE A CA 1
ATOM 1677 C C . PHE A 1 242 ? 17.336 -0.046 -21.547 1.00 94.06 242 PHE A C 1
ATOM 1679 O O . PHE A 1 242 ? 18.496 0.314 -21.733 1.00 94.06 242 PHE A O 1
ATOM 1686 N N . VAL A 1 243 ? 16.288 0.574 -22.072 1.00 94.06 243 VAL A N 1
ATOM 1687 C CA . VAL A 1 243 ? 16.428 1.771 -22.900 1.00 94.06 243 VAL A CA 1
ATOM 1688 C C . VAL A 1 243 ? 16.027 2.975 -22.070 1.00 94.06 243 VAL A C 1
ATOM 1690 O O . VAL A 1 243 ? 14.892 3.009 -21.598 1.00 94.06 243 VAL A O 1
ATOM 1693 N N . ASP A 1 244 ? 16.916 3.956 -21.907 1.00 92.69 244 ASP A N 1
ATOM 1694 C CA . ASP A 1 244 ? 16.468 5.304 -21.561 1.00 92.69 244 ASP A CA 1
ATOM 1695 C C . ASP A 1 244 ? 15.873 5.933 -22.824 1.00 92.69 244 ASP A C 1
ATOM 1697 O O . ASP A 1 244 ? 16.508 5.994 -23.869 1.00 92.69 244 ASP A O 1
ATOM 1701 N N . GLU A 1 245 ? 14.600 6.308 -22.793 1.00 91.88 245 GLU A N 1
ATOM 1702 C CA . GLU A 1 245 ? 13.984 7.040 -23.891 1.00 91.88 245 GLU A CA 1
ATOM 1703 C C . GLU A 1 245 ? 13.983 8.517 -23.523 1.00 91.88 245 GLU A C 1
ATOM 1705 O O . GLU A 1 245 ? 13.109 9.017 -22.816 1.00 91.88 245 GLU A O 1
ATOM 1710 N N . THR A 1 246 ? 15.012 9.209 -24.001 1.00 84.25 246 THR A N 1
ATOM 1711 C CA . THR A 1 246 ? 15.178 10.657 -23.822 1.00 84.25 246 THR A CA 1
ATOM 1712 C C . THR A 1 246 ? 14.458 11.454 -24.912 1.00 84.25 246 THR A C 1
ATOM 1714 O O . THR A 1 246 ? 14.220 12.652 -24.742 1.00 84.25 246 THR A O 1
ATOM 1717 N N . GLY A 1 247 ? 14.056 10.772 -25.991 1.00 73.00 247 GLY A N 1
ATOM 1718 C CA . GLY A 1 247 ? 13.275 11.311 -27.095 1.00 73.00 247 GLY A CA 1
ATOM 1719 C C . GLY A 1 247 ? 14.112 12.077 -28.125 1.00 73.00 247 GLY A C 1
ATOM 1720 O O . GLY A 1 247 ? 15.249 12.479 -27.883 1.00 73.00 247 GLY A O 1
ATOM 1721 N N . ALA A 1 248 ? 13.528 12.297 -29.306 1.00 74.62 248 ALA A N 1
ATOM 1722 C CA . ALA A 1 248 ? 14.215 12.931 -30.437 1.00 74.62 248 ALA A CA 1
ATOM 1723 C C . ALA A 1 248 ? 14.399 14.456 -30.288 1.00 74.62 248 ALA A C 1
ATOM 1725 O O . ALA A 1 248 ? 15.120 15.076 -31.068 1.00 74.62 248 ALA A O 1
ATOM 1726 N N . SER A 1 249 ? 13.726 15.085 -29.319 1.00 78.19 249 SER A N 1
ATOM 1727 C CA . SER A 1 249 ? 13.745 16.534 -29.106 1.00 78.19 249 SER A CA 1
ATOM 1728 C C . SER A 1 249 ? 13.514 16.891 -27.637 1.00 78.19 249 SER A C 1
ATOM 1730 O O . SER A 1 249 ? 13.129 16.056 -26.822 1.00 78.19 249 SER A O 1
ATOM 1732 N N . ALA A 1 250 ? 13.685 18.169 -27.289 1.00 76.62 250 ALA A N 1
ATOM 1733 C CA . ALA A 1 250 ? 13.461 18.633 -25.924 1.00 76.62 250 ALA A CA 1
ATOM 1734 C C . ALA A 1 250 ? 11.988 18.559 -25.458 1.00 76.62 250 ALA A C 1
ATOM 1736 O O . ALA A 1 250 ? 11.739 18.619 -24.253 1.00 76.62 250 ALA A O 1
ATOM 1737 N N . SER A 1 251 ? 11.032 18.454 -26.381 1.00 78.62 251 SER A N 1
ATOM 1738 C CA . SER A 1 251 ? 9.596 18.337 -26.097 1.00 78.62 251 SER A CA 1
ATOM 1739 C C . SER A 1 251 ? 9.059 16.915 -26.270 1.00 78.62 251 SER A C 1
ATOM 1741 O O . SER A 1 251 ? 7.881 16.680 -26.011 1.00 78.62 251 SER A O 1
ATOM 1743 N N . ALA A 1 252 ? 9.895 15.978 -26.721 1.00 82.88 252 ALA A N 1
ATOM 1744 C CA . ALA A 1 252 ? 9.502 14.590 -26.879 1.00 82.88 252 ALA A CA 1
ATOM 1745 C C . ALA A 1 252 ? 9.156 13.965 -25.520 1.00 82.88 252 ALA A C 1
ATOM 1747 O O . ALA A 1 252 ? 9.764 14.283 -24.496 1.00 82.88 252 ALA A O 1
ATOM 1748 N N . ALA A 1 253 ? 8.171 13.066 -25.531 1.00 84.44 253 ALA A N 1
ATOM 1749 C CA . ALA A 1 253 ? 7.828 12.286 -24.356 1.00 84.44 253 ALA A CA 1
ATOM 1750 C C . ALA A 1 253 ? 9.013 11.397 -23.967 1.00 84.44 253 ALA A C 1
ATOM 1752 O O . ALA A 1 253 ? 9.594 10.719 -24.815 1.00 84.44 253 ALA A O 1
ATOM 1753 N N . THR A 1 254 ? 9.352 11.411 -22.685 1.00 89.62 254 THR A N 1
ATOM 1754 C CA . THR A 1 254 ? 10.452 10.633 -22.124 1.00 89.62 254 THR A CA 1
ATOM 1755 C C . THR A 1 254 ? 9.906 9.370 -21.472 1.00 89.62 254 THR A C 1
ATOM 1757 O O . THR A 1 254 ? 8.741 9.321 -21.062 1.00 89.62 254 THR A O 1
ATOM 1760 N N . GLY A 1 255 ? 10.724 8.334 -21.369 1.00 91.06 255 GLY A N 1
ATOM 1761 C CA . GLY A 1 255 ? 10.342 7.114 -20.676 1.00 91.06 255 GLY A CA 1
ATOM 1762 C C . GLY A 1 255 ? 11.389 6.023 -20.799 1.00 91.06 255 GLY A C 1
ATOM 1763 O O . GLY A 1 255 ? 12.579 6.310 -20.873 1.00 91.06 255 GLY A O 1
ATOM 1764 N N . ASN A 1 256 ? 10.983 4.763 -20.798 1.00 93.12 256 ASN A N 1
ATOM 1765 C CA . ASN A 1 256 ? 11.932 3.664 -20.858 1.00 93.12 256 ASN A CA 1
ATOM 1766 C C . ASN A 1 256 ? 11.405 2.470 -21.638 1.00 93.12 256 ASN A C 1
ATOM 1768 O O . ASN A 1 256 ? 10.203 2.312 -21.847 1.00 93.12 256 ASN A O 1
ATOM 1772 N N . TRP A 1 257 ? 12.327 1.589 -22.011 1.00 94.38 257 TRP A N 1
ATOM 1773 C CA . TRP A 1 257 ? 11.981 0.266 -22.504 1.00 94.38 257 TRP A CA 1
ATOM 1774 C C . TRP A 1 257 ? 12.618 -0.785 -21.616 1.00 94.38 257 TRP A C 1
ATOM 1776 O O . TRP A 1 257 ? 13.779 -0.666 -21.223 1.00 94.38 257 TRP A O 1
ATOM 1786 N N . VAL A 1 258 ? 11.864 -1.842 -21.358 1.00 94.56 258 VAL A N 1
ATOM 1787 C CA . VAL A 1 258 ? 12.382 -3.099 -20.837 1.00 94.56 258 VAL A CA 1
ATOM 1788 C C . VAL A 1 258 ? 12.280 -4.120 -21.951 1.00 94.56 258 VAL A C 1
ATOM 1790 O O . VAL A 1 258 ? 11.196 -4.354 -22.481 1.00 94.56 258 VAL A O 1
ATOM 1793 N N . VAL A 1 259 ? 13.407 -4.726 -22.303 1.00 95.31 259 VAL A N 1
ATOM 1794 C CA . VAL A 1 259 ? 13.531 -5.619 -23.453 1.00 95.31 259 VAL A CA 1
ATOM 1795 C C . VAL A 1 259 ? 14.158 -6.935 -23.003 1.00 95.31 259 VAL A C 1
ATOM 1797 O O . VAL A 1 259 ? 15.162 -6.951 -22.288 1.00 95.31 259 VAL A O 1
ATOM 1800 N N . ARG A 1 260 ? 13.565 -8.056 -23.411 1.00 94.44 260 ARG A N 1
ATOM 1801 C CA . ARG A 1 260 ? 13.943 -9.413 -22.995 1.00 94.44 260 ARG A CA 1
ATOM 1802 C C . ARG A 1 260 ? 13.982 -10.349 -24.179 1.00 94.44 260 ARG A C 1
ATOM 1804 O O . ARG A 1 260 ? 13.185 -10.189 -25.094 1.00 94.44 260 ARG A O 1
ATOM 1811 N N . ALA A 1 261 ? 14.898 -11.314 -24.165 1.00 94.06 261 ALA A N 1
ATOM 1812 C CA . ALA A 1 261 ? 14.943 -12.342 -25.201 1.00 94.06 261 ALA A CA 1
ATOM 1813 C C . ALA A 1 261 ? 13.552 -12.979 -25.385 1.00 94.06 261 ALA A C 1
ATOM 1815 O O . ALA A 1 261 ? 12.883 -13.313 -24.406 1.00 94.06 261 ALA A O 1
ATOM 1816 N N . ALA A 1 262 ? 13.108 -13.113 -26.634 1.00 94.25 262 ALA A N 1
ATOM 1817 C CA . ALA A 1 262 ? 11.797 -13.654 -26.976 1.00 94.25 262 ALA A CA 1
ATOM 1818 C C . ALA A 1 262 ? 11.798 -15.183 -26.836 1.00 94.25 262 ALA A C 1
ATOM 1820 O O . ALA A 1 262 ? 11.961 -15.913 -27.813 1.00 94.25 262 ALA A O 1
ATOM 1821 N N . THR A 1 263 ? 11.642 -15.672 -25.608 1.00 92.50 263 THR A N 1
ATOM 1822 C CA . THR A 1 263 ? 11.583 -17.102 -25.288 1.00 92.50 263 THR A CA 1
ATOM 1823 C C . THR A 1 263 ? 10.147 -17.545 -25.035 1.00 92.50 263 THR A C 1
ATOM 1825 O O . THR A 1 263 ? 9.341 -16.809 -24.472 1.00 92.50 263 THR A O 1
ATOM 1828 N N . SER A 1 264 ? 9.800 -18.758 -25.470 1.00 93.38 264 SER A N 1
ATOM 1829 C CA . SER A 1 264 ? 8.465 -19.303 -25.220 1.00 93.38 264 SER A CA 1
ATOM 1830 C C . SER A 1 264 ? 8.246 -19.529 -23.723 1.00 93.38 264 SER A C 1
ATOM 1832 O O . SER A 1 264 ? 9.064 -20.161 -23.057 1.00 93.38 264 SER A O 1
ATOM 1834 N N . LEU A 1 265 ? 7.114 -19.057 -23.212 1.00 94.62 265 LEU A N 1
ATOM 1835 C CA . LEU A 1 265 ? 6.673 -19.240 -21.833 1.00 94.62 265 LEU A CA 1
ATOM 1836 C C . LEU A 1 265 ? 5.765 -20.465 -21.715 1.00 94.62 265 LEU A C 1
ATOM 1838 O O . LEU A 1 265 ? 4.901 -20.683 -22.565 1.00 94.62 265 LEU A O 1
ATOM 1842 N N . ALA A 1 266 ? 5.923 -21.239 -20.645 1.00 93.75 266 ALA A N 1
ATOM 1843 C CA . ALA A 1 266 ? 4.927 -22.234 -20.260 1.00 93.75 266 ALA A CA 1
ATOM 1844 C C . ALA A 1 266 ? 3.651 -21.542 -19.743 1.00 93.75 266 ALA A C 1
ATOM 1846 O O . ALA A 1 266 ? 3.716 -20.429 -19.225 1.00 93.75 266 ALA A O 1
ATOM 1847 N N . ALA A 1 267 ? 2.501 -22.216 -19.834 1.00 88.19 267 ALA A N 1
ATOM 1848 C CA . ALA A 1 267 ? 1.193 -21.672 -19.438 1.00 88.19 267 ALA A CA 1
ATOM 1849 C C . ALA A 1 267 ? 1.022 -21.423 -17.922 1.00 88.19 267 ALA A C 1
ATOM 1851 O O . ALA A 1 267 ? -0.036 -20.980 -17.492 1.00 88.19 267 ALA A O 1
ATOM 1852 N N . ASN A 1 268 ? 2.047 -21.730 -17.129 1.00 90.12 268 ASN A N 1
ATOM 1853 C CA . ASN A 1 268 ? 2.135 -21.535 -15.684 1.00 90.12 268 ASN A CA 1
ATOM 1854 C C . ASN A 1 268 ? 3.411 -20.773 -15.282 1.00 90.12 268 ASN A C 1
ATOM 1856 O O . ASN A 1 268 ? 3.812 -20.793 -14.120 1.00 90.12 268 ASN A O 1
ATOM 1860 N N . ALA A 1 269 ? 4.098 -20.134 -16.239 1.00 91.31 269 ALA A N 1
ATOM 1861 C CA . ALA A 1 269 ? 5.408 -19.515 -16.010 1.00 91.31 269 ALA A CA 1
ATOM 1862 C C . ALA A 1 269 ? 5.390 -18.374 -14.975 1.00 91.31 269 ALA A C 1
ATOM 1864 O O . ALA A 1 269 ? 6.450 -17.969 -14.503 1.00 91.31 269 ALA A O 1
ATOM 1865 N N . VAL A 1 270 ? 4.206 -17.853 -14.642 1.00 94.19 270 VAL A N 1
ATOM 1866 C CA . VAL A 1 270 ? 4.004 -16.778 -13.661 1.00 94.19 270 VAL A CA 1
ATOM 1867 C C . VAL A 1 270 ? 3.007 -17.153 -12.560 1.00 94.19 270 VAL A C 1
ATOM 1869 O O . VAL A 1 270 ? 2.519 -16.264 -11.865 1.00 94.19 270 VAL A O 1
ATOM 1872 N N . ASP A 1 271 ? 2.696 -18.441 -12.388 1.00 95.62 271 ASP A N 1
ATOM 1873 C CA . ASP A 1 271 ? 1.790 -18.898 -11.329 1.00 95.62 271 ASP A CA 1
ATOM 1874 C C . ASP A 1 271 ? 2.275 -18.454 -9.941 1.00 95.62 271 ASP A C 1
ATOM 1876 O O . ASP A 1 271 ? 3.472 -18.451 -9.644 1.00 95.62 271 ASP A O 1
ATOM 1880 N N . GLY A 1 272 ? 1.323 -18.104 -9.077 1.00 95.31 272 GLY A N 1
ATOM 1881 C CA . GLY A 1 272 ? 1.573 -17.658 -7.710 1.00 95.31 272 GLY A CA 1
ATOM 1882 C C . GLY A 1 272 ? 1.110 -16.231 -7.432 1.00 95.31 272 GLY A C 1
ATOM 1883 O O . GLY A 1 272 ? 0.453 -15.579 -8.246 1.00 95.31 272 GLY A O 1
ATOM 1884 N N . ASP A 1 273 ? 1.436 -15.762 -6.230 1.00 96.88 273 ASP A N 1
ATOM 1885 C CA . ASP A 1 273 ? 1.120 -14.415 -5.772 1.00 96.88 273 ASP A CA 1
ATOM 1886 C C . ASP A 1 273 ? 2.280 -13.454 -6.075 1.00 96.88 273 ASP A C 1
ATOM 1888 O O . ASP A 1 273 ? 3.452 -13.788 -5.910 1.00 96.88 273 ASP A O 1
ATOM 1892 N N . TRP A 1 274 ? 1.947 -12.231 -6.473 1.00 96.81 274 TRP A N 1
ATOM 1893 C CA . TRP A 1 274 ? 2.865 -11.161 -6.846 1.00 96.81 274 TRP A CA 1
ATOM 1894 C C . TRP A 1 274 ? 2.437 -9.843 -6.194 1.00 96.81 274 TRP A C 1
ATOM 1896 O O . TRP A 1 274 ? 1.255 -9.611 -5.926 1.00 96.81 274 TRP A O 1
ATOM 1906 N N . ILE A 1 275 ? 3.400 -8.952 -5.966 1.00 96.19 275 ILE A N 1
ATOM 1907 C CA . ILE A 1 275 ? 3.156 -7.533 -5.702 1.00 96.19 275 ILE A CA 1
ATOM 1908 C C . ILE A 1 275 ? 3.669 -6.744 -6.897 1.00 96.19 275 ILE A C 1
ATOM 1910 O O . ILE A 1 275 ? 4.855 -6.812 -7.207 1.00 96.19 275 ILE A O 1
ATOM 1914 N N . CYS A 1 276 ? 2.792 -5.961 -7.518 1.00 96.50 276 CYS A N 1
ATOM 1915 C CA . CYS A 1 276 ? 3.157 -5.032 -8.582 1.00 96.50 276 CYS A CA 1
ATOM 1916 C C . CYS A 1 276 ? 3.103 -3.594 -8.076 1.00 96.50 276 CYS A C 1
ATOM 1918 O O . CYS A 1 276 ? 2.073 -3.131 -7.579 1.00 96.50 276 CYS A O 1
ATOM 1920 N N . ALA A 1 277 ? 4.228 -2.899 -8.203 1.00 95.62 277 ALA A N 1
ATOM 1921 C CA . ALA A 1 277 ? 4.398 -1.506 -7.837 1.00 95.62 277 ALA A CA 1
ATOM 1922 C C . ALA A 1 277 ? 4.263 -0.618 -9.080 1.00 95.62 277 ALA A C 1
ATOM 1924 O O . ALA A 1 277 ? 5.081 -0.708 -9.995 1.00 95.62 277 ALA A O 1
ATOM 1925 N N . GLU A 1 278 ? 3.243 0.236 -9.098 1.00 93.44 278 GLU A N 1
ATOM 1926 C CA . GLU A 1 278 ? 2.911 1.148 -10.200 1.00 93.44 278 GLU A CA 1
ATOM 1927 C C . GLU A 1 278 ? 2.764 2.597 -9.694 1.00 93.44 278 GLU A C 1
ATOM 1929 O O . GLU A 1 278 ? 2.600 2.820 -8.488 1.00 93.44 278 GLU A O 1
ATOM 1934 N N . PRO A 1 279 ? 2.789 3.606 -10.582 1.00 92.81 279 PRO A N 1
ATOM 1935 C CA . PRO A 1 279 ? 2.465 4.974 -10.206 1.00 92.81 279 PRO A CA 1
ATOM 1936 C C . PRO A 1 279 ? 1.076 5.099 -9.575 1.00 92.81 279 PRO A C 1
ATOM 1938 O O . PRO A 1 279 ? 0.081 4.644 -10.137 1.00 92.81 279 PRO A O 1
ATOM 1941 N N . GLU A 1 280 ? 0.991 5.769 -8.427 1.00 94.56 280 GLU A N 1
ATOM 1942 C CA . GLU A 1 280 ? -0.298 6.138 -7.848 1.00 94.56 280 GLU A CA 1
ATOM 1943 C C . GLU A 1 280 ? -0.925 7.319 -8.595 1.00 94.56 280 GLU A C 1
ATOM 1945 O O . GLU A 1 280 ? -0.242 8.303 -8.906 1.00 94.56 280 GLU A O 1
ATOM 1950 N N . LEU A 1 281 ? -2.237 7.217 -8.819 1.00 92.25 281 LEU A N 1
ATOM 1951 C CA . LEU A 1 281 ? -3.077 8.273 -9.364 1.00 92.25 281 LEU A CA 1
ATOM 1952 C C . LEU A 1 281 ? -4.077 8.767 -8.311 1.00 92.25 281 LEU A C 1
ATOM 1954 O O . LEU A 1 281 ? -4.548 7.970 -7.498 1.00 92.25 281 LEU A O 1
ATOM 1958 N N . ASP A 1 282 ? -4.400 10.057 -8.345 1.00 90.94 282 ASP A N 1
ATOM 1959 C CA . ASP A 1 282 ? -5.534 10.632 -7.617 1.00 90.94 282 ASP A CA 1
ATOM 1960 C C . ASP A 1 282 ? -6.861 10.470 -8.387 1.00 90.94 282 ASP A C 1
ATOM 1962 O O . ASP A 1 282 ? -6.908 9.899 -9.480 1.00 90.94 282 ASP A O 1
ATOM 1966 N N . ASP A 1 283 ? -7.952 10.994 -7.821 1.00 86.31 283 ASP A N 1
ATOM 1967 C CA . ASP A 1 283 ? -9.295 10.927 -8.415 1.00 86.31 283 ASP A CA 1
ATOM 1968 C C . ASP A 1 283 ? -9.412 11.696 -9.749 1.00 86.31 283 ASP A C 1
ATOM 1970 O O . ASP A 1 283 ? -10.330 11.449 -10.531 1.00 86.31 283 ASP A O 1
ATOM 1974 N N . ALA A 1 284 ? -8.478 12.611 -10.037 1.00 88.75 284 ALA A N 1
ATOM 1975 C CA . ALA A 1 284 ? -8.376 13.328 -11.307 1.00 88.75 284 ALA A CA 1
ATOM 1976 C C . ALA A 1 284 ? -7.453 12.612 -12.313 1.00 88.75 284 ALA A C 1
ATOM 1978 O O . ALA A 1 284 ? -7.127 13.168 -13.364 1.00 88.75 284 ALA A O 1
ATOM 1979 N N . ASN A 1 285 ? -7.041 11.375 -12.012 1.00 88.06 285 ASN A N 1
ATOM 1980 C CA . ASN A 1 285 ? -6.055 10.596 -12.754 1.00 88.06 285 ASN A CA 1
ATOM 1981 C C . ASN A 1 285 ? -4.674 11.265 -12.847 1.00 88.06 285 ASN A C 1
ATOM 1983 O O . ASN A 1 285 ? -3.901 10.911 -13.738 1.00 88.06 285 ASN A O 1
ATOM 1987 N N . ALA A 1 286 ? -4.328 12.200 -11.960 1.00 89.44 286 ALA A N 1
ATOM 1988 C CA . ALA A 1 286 ? -3.006 12.813 -11.906 1.00 89.44 286 ALA A CA 1
ATOM 1989 C C . ALA A 1 286 ? -2.058 12.002 -11.013 1.00 89.44 286 ALA A C 1
ATOM 1991 O O . ALA A 1 286 ? -2.454 11.386 -10.028 1.00 89.44 286 ALA A O 1
ATOM 1992 N N . THR A 1 287 ? -0.776 11.982 -11.367 1.00 90.12 287 THR A N 1
ATOM 1993 C CA . THR A 1 287 ? 0.258 11.280 -10.600 1.00 90.12 287 THR A CA 1
ATOM 1994 C C . THR A 1 287 ? 0.521 11.969 -9.269 1.00 90.12 287 THR A C 1
ATOM 1996 O O . THR A 1 287 ? 0.858 13.150 -9.247 1.00 90.12 287 THR A O 1
ATOM 1999 N N . THR A 1 288 ? 0.471 11.222 -8.165 1.00 93.25 288 THR A N 1
ATOM 2000 C CA . THR A 1 288 ? 0.666 11.793 -6.816 1.00 93.25 288 THR A CA 1
ATOM 2001 C C . THR A 1 288 ? 2.128 11.832 -6.359 1.00 93.25 288 THR A C 1
ATOM 2003 O O . THR A 1 288 ? 2.437 12.333 -5.278 1.00 93.25 288 THR A O 1
ATOM 2006 N N . GLY A 1 289 ? 3.046 11.240 -7.130 1.00 93.81 289 GLY A N 1
ATOM 2007 C CA . GLY A 1 289 ? 4.412 10.959 -6.695 1.00 93.81 289 GLY A CA 1
ATOM 2008 C C . GLY A 1 289 ? 4.541 9.713 -5.821 1.00 93.81 289 GLY A C 1
ATOM 2009 O O . GLY A 1 289 ? 5.660 9.338 -5.475 1.00 93.81 289 GLY A O 1
ATOM 2010 N N . ARG A 1 290 ? 3.447 9.075 -5.386 1.00 94.31 290 ARG A N 1
ATOM 2011 C CA . ARG A 1 290 ? 3.504 7.848 -4.572 1.00 94.31 290 ARG A CA 1
ATOM 2012 C C . ARG A 1 290 ? 3.485 6.602 -5.453 1.00 94.31 290 ARG A C 1
ATOM 2014 O O . ARG A 1 290 ? 3.153 6.646 -6.637 1.00 94.31 290 ARG A O 1
ATOM 2021 N N . THR A 1 291 ? 3.861 5.482 -4.847 1.00 94.06 291 THR A N 1
ATOM 2022 C CA . THR A 1 291 ? 3.791 4.159 -5.471 1.00 94.06 291 THR A CA 1
ATOM 2023 C C . THR A 1 291 ? 2.587 3.416 -4.919 1.00 94.06 291 THR A C 1
ATOM 2025 O O . THR A 1 291 ? 2.461 3.255 -3.705 1.00 94.06 291 THR A O 1
ATOM 2028 N N . ARG A 1 292 ? 1.739 2.922 -5.815 1.00 94.94 292 ARG A N 1
ATOM 2029 C CA . ARG A 1 292 ? 0.657 2.000 -5.499 1.00 94.94 292 ARG A CA 1
ATOM 2030 C C . ARG A 1 292 ? 1.162 0.566 -5.604 1.00 94.94 292 ARG A C 1
ATOM 2032 O O . ARG A 1 292 ? 1.768 0.201 -6.608 1.00 94.94 292 ARG A O 1
ATOM 2039 N N . ARG A 1 293 ? 0.907 -0.252 -4.580 1.00 95.00 293 ARG A N 1
ATOM 2040 C CA . ARG A 1 293 ? 1.296 -1.671 -4.544 1.00 95.00 293 ARG A CA 1
ATOM 2041 C C . ARG A 1 293 ? 0.057 -2.553 -4.584 1.00 95.00 293 ARG A C 1
ATOM 2043 O O . ARG A 1 293 ? -0.717 -2.568 -3.632 1.00 95.00 293 ARG A O 1
ATOM 2050 N N . ASN A 1 294 ? -0.108 -3.283 -5.680 1.00 96.19 294 ASN A N 1
ATOM 2051 C CA . ASN A 1 294 ? -1.259 -4.150 -5.920 1.00 96.19 294 ASN A CA 1
ATOM 2052 C C . ASN A 1 294 ? -0.868 -5.613 -5.744 1.00 96.19 294 ASN A C 1
ATOM 2054 O O . ASN A 1 294 ? 0.229 -6.017 -6.136 1.00 96.19 294 ASN A O 1
ATOM 2058 N N . ILE A 1 295 ? -1.774 -6.398 -5.175 1.00 97.88 295 ILE A N 1
ATOM 2059 C CA . ILE A 1 295 ? -1.637 -7.847 -5.059 1.00 97.88 295 ILE A CA 1
ATOM 2060 C C . ILE A 1 295 ? -2.210 -8.479 -6.317 1.00 97.88 295 ILE A C 1
ATOM 2062 O O . ILE A 1 295 ? -3.357 -8.225 -6.687 1.00 97.88 295 ILE A O 1
ATOM 2066 N N . ILE A 1 296 ? -1.429 -9.356 -6.927 1.00 97.94 296 ILE A N 1
ATOM 2067 C CA . ILE A 1 296 ? -1.834 -10.131 -8.090 1.00 97.94 296 ILE A CA 1
ATOM 2068 C C . ILE A 1 296 ? -1.682 -11.609 -7.759 1.00 97.94 296 ILE A C 1
ATOM 2070 O O . ILE A 1 296 ? -0.697 -12.002 -7.150 1.00 97.94 296 ILE A O 1
ATOM 2074 N N . SER A 1 297 ? -2.657 -12.418 -8.145 1.00 98.06 297 SER A N 1
ATOM 2075 C CA . SER A 1 297 ? -2.644 -13.868 -7.991 1.00 98.06 297 SER A CA 1
ATOM 2076 C C . SER A 1 297 ? -2.875 -14.489 -9.361 1.00 98.06 297 SER A C 1
ATOM 2078 O O . SER A 1 297 ? -3.904 -14.222 -9.985 1.00 98.06 297 SER A O 1
ATOM 2080 N N . VAL A 1 298 ? -1.936 -15.304 -9.833 1.00 97.50 298 VAL A N 1
ATOM 2081 C CA . VAL A 1 298 ? -2.045 -16.007 -11.115 1.00 97.50 298 VAL A CA 1
ATOM 2082 C C . VAL A 1 298 ? -2.157 -17.507 -10.872 1.00 97.50 298 VAL A C 1
ATOM 2084 O O . VAL A 1 298 ? -1.394 -18.075 -10.092 1.00 97.50 298 VAL A O 1
ATOM 2087 N N . GLY A 1 299 ? -3.119 -18.140 -11.539 1.00 96.00 299 GLY A N 1
ATOM 2088 C CA . GLY A 1 299 ? -3.261 -19.592 -11.579 1.00 96.00 299 GLY A CA 1
ATOM 2089 C C . GLY A 1 299 ? -3.559 -20.048 -13.001 1.00 96.00 299 GLY A C 1
ATOM 2090 O O . GLY A 1 299 ? -4.644 -19.782 -13.525 1.00 96.00 299 GLY A O 1
ATOM 2091 N N . GLY A 1 300 ? -2.592 -20.711 -13.635 1.00 95.12 300 GLY A N 1
ATOM 2092 C CA . GLY A 1 300 ? -2.660 -21.104 -15.036 1.00 95.12 300 GLY A CA 1
ATOM 2093 C C . GLY A 1 300 ? -2.857 -19.893 -15.947 1.00 95.12 300 GLY A C 1
ATOM 2094 O O . GLY A 1 300 ? -2.015 -18.998 -16.035 1.00 95.12 300 GLY A O 1
ATOM 2095 N N . ASN A 1 301 ? -4.002 -19.848 -16.628 1.00 95.81 301 ASN A N 1
ATOM 2096 C CA . ASN A 1 301 ? -4.359 -18.796 -17.579 1.00 95.81 301 ASN A CA 1
ATOM 2097 C C . ASN A 1 301 ? -5.286 -17.717 -17.000 1.00 95.81 301 ASN A C 1
ATOM 2099 O O . ASN A 1 301 ? -5.961 -17.032 -17.766 1.00 95.81 301 ASN A O 1
ATOM 2103 N N . VAL A 1 302 ? -5.347 -17.560 -15.679 1.00 97.12 302 VAL A N 1
ATOM 2104 C CA . VAL A 1 302 ? -6.202 -16.557 -15.034 1.00 97.12 302 VAL A CA 1
ATOM 2105 C C . VAL A 1 302 ? -5.384 -15.693 -14.087 1.00 97.12 302 VAL A C 1
ATOM 2107 O O . VAL A 1 302 ? -4.705 -16.203 -13.198 1.00 97.12 302 VAL A O 1
ATOM 2110 N N . LEU A 1 303 ? -5.498 -14.377 -14.256 1.00 97.62 303 LEU A N 1
ATOM 2111 C CA . LEU A 1 303 ? -4.935 -13.368 -13.368 1.00 97.62 303 LEU A CA 1
ATOM 2112 C C . LEU A 1 303 ? -6.053 -12.693 -12.581 1.00 97.62 303 LEU A C 1
ATOM 2114 O O . LEU A 1 303 ? -6.923 -12.038 -13.150 1.00 97.62 303 LEU A O 1
ATOM 2118 N N . ALA A 1 304 ? -5.994 -12.787 -11.261 1.00 98.06 304 ALA A N 1
ATOM 2119 C CA . ALA A 1 304 ? -6.766 -11.942 -10.367 1.00 98.06 304 ALA A CA 1
ATOM 2120 C C . ALA A 1 304 ? -5.875 -10.805 -9.866 1.00 98.06 304 ALA A C 1
ATOM 2122 O O . ALA A 1 304 ? -4.745 -11.043 -9.449 1.00 98.06 304 ALA A O 1
ATOM 2123 N N . ALA A 1 305 ? -6.386 -9.578 -9.852 1.00 97.12 305 ALA A N 1
ATOM 2124 C CA . ALA A 1 305 ? -5.725 -8.469 -9.174 1.00 97.12 305 ALA A CA 1
ATOM 2125 C C . ALA A 1 305 ? -6.663 -7.837 -8.149 1.00 97.12 305 ALA A C 1
ATOM 2127 O O . ALA A 1 305 ? -7.877 -7.746 -8.359 1.00 97.12 305 ALA A O 1
ATOM 2128 N N . ASP A 1 306 ? -6.094 -7.375 -7.041 1.00 96.12 306 ASP A N 1
ATOM 2129 C CA . ASP A 1 306 ? -6.823 -6.626 -6.026 1.00 96.12 306 ASP A CA 1
ATOM 2130 C C . ASP A 1 306 ? -7.179 -5.211 -6.491 1.00 96.12 306 ASP A C 1
ATOM 2132 O O . ASP A 1 306 ? -7.802 -4.487 -5.737 1.00 96.12 306 ASP A O 1
ATOM 2136 N N . ASN A 1 307 ? -6.818 -4.783 -7.700 1.00 92.56 307 ASN A N 1
ATOM 2137 C CA . ASN A 1 307 ? -7.203 -3.495 -8.275 1.00 92.56 307 ASN A CA 1
ATOM 2138 C C . ASN A 1 307 ? -8.011 -3.602 -9.575 1.00 92.56 307 ASN A C 1
ATOM 2140 O O . ASN A 1 307 ? -8.414 -2.565 -10.091 1.00 92.56 307 ASN A O 1
ATOM 2144 N N . ILE A 1 308 ? -8.277 -4.815 -10.064 1.00 94.69 308 ILE A N 1
ATOM 2145 C CA . ILE A 1 308 ? -9.113 -5.082 -11.243 1.00 94.69 308 ILE A CA 1
ATOM 2146 C C . ILE A 1 308 ? -10.419 -5.723 -10.752 1.00 94.69 308 ILE A C 1
ATOM 2148 O O . ILE A 1 308 ? -10.362 -6.619 -9.907 1.00 94.69 308 ILE A O 1
ATOM 2152 N N . PRO A 1 309 ? -11.602 -5.287 -11.217 1.00 93.25 309 PRO A N 1
ATOM 2153 C CA . PRO A 1 309 ? -12.885 -5.744 -10.671 1.00 93.25 309 PRO A CA 1
ATOM 2154 C C . PRO A 1 309 ? -13.228 -7.204 -11.005 1.00 93.25 309 PRO A C 1
ATOM 2156 O O . PRO A 1 309 ? -14.099 -7.787 -10.361 1.00 93.25 309 PRO A O 1
ATOM 2159 N N . SER A 1 310 ? -12.553 -7.801 -11.983 1.00 95.06 310 SER A N 1
ATOM 2160 C CA . SER A 1 310 ? -12.796 -9.154 -12.479 1.00 95.06 310 SER A CA 1
ATOM 2161 C C . SER A 1 310 ? -11.491 -9.920 -12.688 1.00 95.06 310 SER A C 1
ATOM 2163 O O . SER A 1 310 ? -10.398 -9.353 -12.663 1.00 95.06 310 SER A O 1
ATOM 2165 N N . ASP A 1 311 ? -11.614 -11.234 -12.854 1.00 97.50 311 ASP A N 1
ATOM 2166 C CA . ASP A 1 311 ? -10.487 -12.077 -13.235 1.00 97.50 311 ASP A CA 1
ATOM 2167 C C . ASP A 1 311 ? -10.199 -11.907 -14.731 1.00 97.50 311 ASP A C 1
ATOM 2169 O O . ASP A 1 311 ? -11.113 -11.831 -15.555 1.00 97.50 311 ASP A O 1
ATOM 2173 N N . VAL A 1 312 ? -8.916 -11.825 -15.073 1.00 97.44 312 VAL A N 1
ATOM 2174 C CA . VAL A 1 312 ? -8.425 -11.534 -16.417 1.00 97.44 312 VAL A CA 1
ATOM 2175 C C . VAL A 1 312 ? -7.915 -12.827 -17.055 1.00 97.44 312 VAL A C 1
ATOM 2177 O O . VAL A 1 312 ? -6.923 -13.384 -16.574 1.00 97.44 312 VAL A O 1
ATOM 2180 N N . PRO A 1 313 ? -8.541 -13.307 -18.143 1.00 96.81 313 PRO A N 1
ATOM 2181 C CA . PRO A 1 313 ? -7.983 -14.388 -18.942 1.00 96.81 313 PRO A CA 1
ATOM 2182 C C . PRO A 1 313 ? -6.641 -13.970 -19.545 1.00 96.81 313 PRO A C 1
ATOM 2184 O O . PRO A 1 313 ? -6.517 -12.882 -20.115 1.00 96.81 313 PRO A O 1
ATOM 2187 N N . LEU A 1 314 ? -5.649 -14.845 -19.427 1.00 96.12 314 LEU A N 1
ATOM 2188 C CA . LEU A 1 314 ? -4.298 -14.648 -19.925 1.00 96.12 314 LEU A CA 1
ATOM 2189 C C . LEU A 1 314 ? -4.059 -15.434 -21.213 1.00 96.12 314 LEU A C 1
ATOM 2191 O O . LEU A 1 314 ? -4.408 -16.611 -21.328 1.00 96.12 314 LEU A O 1
ATOM 2195 N N . ILE A 1 315 ? -3.375 -14.790 -22.151 1.00 95.31 315 ILE A N 1
ATOM 2196 C CA . ILE A 1 315 ? -2.855 -15.392 -23.374 1.00 95.31 315 ILE A CA 1
ATOM 2197 C C . ILE A 1 315 ? -1.332 -15.394 -23.266 1.00 95.31 315 ILE A C 1
ATOM 2199 O O . ILE A 1 315 ? -0.694 -14.346 -23.369 1.00 95.31 315 ILE A O 1
ATOM 2203 N N . TYR A 1 316 ? -0.748 -16.572 -23.052 1.00 95.81 316 TYR A N 1
ATOM 2204 C CA . TYR A 1 316 ? 0.702 -16.757 -23.034 1.00 95.81 316 TYR A CA 1
ATOM 2205 C C . TYR A 1 316 ? 1.261 -16.782 -24.453 1.00 95.81 316 TYR A C 1
ATOM 2207 O O . TYR A 1 316 ? 0.673 -17.384 -25.350 1.00 95.81 316 TYR A O 1
ATOM 2215 N N . ASN A 1 317 ? 2.438 -16.184 -24.634 1.00 95.56 317 ASN A N 1
ATOM 2216 C CA . ASN A 1 317 ? 3.117 -16.066 -25.923 1.00 95.56 317 ASN A CA 1
ATOM 2217 C C . ASN A 1 317 ? 2.266 -15.383 -26.999 1.00 95.56 317 ASN A C 1
ATOM 2219 O O . ASN A 1 317 ? 2.378 -15.704 -28.185 1.00 95.56 317 ASN A O 1
ATOM 2223 N N . GLY A 1 318 ? 1.407 -14.450 -26.594 1.00 91.50 318 GLY A N 1
ATOM 2224 C CA . GLY A 1 318 ? 0.495 -13.750 -27.485 1.00 91.50 318 GLY A CA 1
ATOM 2225 C C . GLY A 1 318 ? 0.273 -12.312 -27.045 1.00 91.50 318 GLY A C 1
ATOM 2226 O O . GLY A 1 318 ? 0.191 -12.014 -25.851 1.00 91.50 318 GLY A O 1
ATOM 2227 N N . PHE A 1 319 ? 0.168 -11.418 -28.024 1.00 86.69 319 PHE A N 1
ATOM 2228 C CA . PHE A 1 319 ? -0.154 -10.012 -27.812 1.00 86.69 319 PHE A CA 1
ATOM 2229 C C . PHE A 1 319 ? -1.041 -9.501 -28.951 1.00 86.69 319 PHE A C 1
ATOM 2231 O O . PHE A 1 319 ? -0.790 -9.800 -30.121 1.00 86.69 319 PHE A O 1
ATOM 2238 N N . ALA A 1 320 ? -2.081 -8.736 -28.605 1.00 78.25 320 ALA A N 1
ATOM 2239 C CA . ALA A 1 320 ? -3.148 -8.349 -29.527 1.00 78.25 320 ALA A CA 1
ATOM 2240 C C . ALA A 1 320 ? -3.732 -9.578 -30.259 1.00 78.25 320 ALA A C 1
ATOM 2242 O O . ALA A 1 320 ? -4.302 -10.452 -29.613 1.00 78.25 320 ALA A O 1
ATOM 2243 N N . SER A 1 321 ? -3.599 -9.667 -31.583 1.00 66.94 321 SER A N 1
ATOM 2244 C CA . SER A 1 321 ? -4.131 -10.773 -32.392 1.00 66.94 321 SER A CA 1
ATOM 2245 C C . SER A 1 321 ? -3.077 -11.790 -32.854 1.00 66.94 321 SER A C 1
ATOM 2247 O O . SER A 1 321 ? -3.398 -12.656 -33.668 1.00 66.94 321 SER A O 1
ATOM 2249 N N . GLY A 1 322 ? -1.827 -11.707 -32.376 1.00 81.06 322 GLY A N 1
ATOM 2250 C CA . GLY A 1 322 ? -0.712 -12.497 -32.912 1.00 81.06 322 GLY A CA 1
ATOM 2251 C C . GLY A 1 322 ? 0.175 -13.176 -31.867 1.00 81.06 322 GLY A C 1
ATOM 2252 O O . GLY A 1 322 ? 0.163 -12.836 -30.684 1.00 81.06 322 GLY A O 1
ATOM 2253 N N . ALA A 1 323 ? 0.980 -14.135 -32.335 1.00 90.12 323 ALA A N 1
ATOM 2254 C CA . ALA A 1 323 ? 2.004 -14.795 -31.531 1.00 90.12 323 ALA A CA 1
ATOM 2255 C C . ALA A 1 323 ? 3.128 -13.812 -31.177 1.00 90.12 323 ALA A C 1
ATOM 2257 O O . ALA A 1 323 ? 3.643 -13.125 -32.053 1.00 90.12 323 ALA A O 1
ATOM 2258 N N . ALA A 1 324 ? 3.518 -13.764 -29.907 1.00 93.75 324 ALA A N 1
ATOM 2259 C CA . ALA A 1 324 ? 4.615 -12.946 -29.402 1.00 93.75 324 ALA A CA 1
ATOM 2260 C C . ALA A 1 324 ? 5.262 -13.648 -28.195 1.00 93.75 324 ALA A C 1
ATOM 2262 O O . ALA A 1 324 ? 4.824 -13.493 -27.055 1.00 93.75 324 ALA A O 1
ATOM 2263 N N . PHE A 1 325 ? 6.287 -14.467 -28.450 1.00 95.00 325 PHE A N 1
ATOM 2264 C CA . PHE A 1 325 ? 6.971 -15.257 -27.417 1.00 95.00 325 PHE A CA 1
ATOM 2265 C C . PHE A 1 325 ? 7.528 -14.392 -26.285 1.00 95.00 325 PHE A C 1
ATOM 2267 O O . PHE A 1 325 ? 8.144 -13.360 -26.531 1.00 95.00 325 PHE A O 1
ATOM 2274 N N . GLY A 1 326 ? 7.334 -14.810 -25.038 1.00 93.62 326 GLY A N 1
ATOM 2275 C CA . GLY A 1 326 ? 7.821 -14.066 -23.873 1.00 93.62 326 GLY A CA 1
ATOM 2276 C C . GLY A 1 326 ? 6.862 -12.984 -23.374 1.00 93.62 326 GLY A C 1
ATOM 2277 O O . GLY A 1 326 ? 7.090 -12.440 -22.300 1.00 93.62 326 GLY A O 1
ATOM 2278 N N . LEU A 1 327 ? 5.786 -12.685 -24.110 1.00 95.75 327 LEU A N 1
ATOM 2279 C CA . LEU A 1 327 ? 4.718 -11.799 -23.646 1.00 95.75 327 LEU A CA 1
ATOM 2280 C C . LEU A 1 327 ? 3.509 -12.596 -23.176 1.00 95.75 327 LEU A C 1
ATOM 2282 O O . LEU A 1 327 ? 3.162 -13.637 -23.738 1.00 95.75 327 LEU A O 1
ATOM 2286 N N . ILE A 1 328 ? 2.844 -12.059 -22.163 1.00 96.06 328 ILE A N 1
ATOM 2287 C CA . ILE A 1 328 ? 1.521 -12.496 -21.735 1.00 96.06 328 ILE A CA 1
ATOM 2288 C C . ILE A 1 328 ? 0.590 -11.291 -21.863 1.00 96.06 328 ILE A C 1
ATOM 2290 O O . ILE A 1 328 ? 0.942 -10.187 -21.446 1.00 96.06 328 ILE A O 1
ATOM 2294 N N . SER A 1 329 ? -0.589 -11.478 -22.443 1.00 95.31 329 SER A N 1
ATOM 2295 C CA . SER A 1 329 ? -1.602 -10.424 -22.553 1.00 95.31 329 SER A CA 1
ATOM 2296 C C . SER A 1 329 ? -2.907 -10.827 -21.889 1.00 95.31 329 SER A C 1
ATOM 2298 O O . SER A 1 329 ? -3.188 -12.009 -21.711 1.00 95.31 329 SER A O 1
ATOM 2300 N N . GLY A 1 330 ? -3.705 -9.833 -21.516 1.00 95.25 330 GLY A N 1
ATOM 2301 C CA . GLY A 1 330 ? -5.040 -10.047 -20.979 1.00 95.25 330 GLY A CA 1
ATOM 2302 C C . GLY A 1 330 ? -5.919 -8.822 -21.175 1.00 95.25 330 GLY A C 1
ATOM 2303 O O . GLY A 1 330 ? -5.425 -7.696 -21.271 1.00 95.25 330 GLY A O 1
ATOM 2304 N N . THR A 1 331 ? -7.228 -9.042 -21.233 1.00 95.19 331 THR A N 1
ATOM 2305 C CA . THR A 1 331 ? -8.228 -7.974 -21.350 1.00 95.19 331 THR A CA 1
ATOM 2306 C C . THR A 1 331 ? -9.383 -8.220 -20.401 1.00 95.19 331 THR A C 1
ATOM 2308 O O . THR A 1 331 ? -9.784 -9.366 -20.204 1.00 95.19 331 THR A O 1
ATOM 2311 N N . TRP A 1 332 ? -9.964 -7.148 -19.877 1.00 95.44 332 TRP A N 1
ATOM 2312 C CA . TRP A 1 332 ? -11.182 -7.207 -19.076 1.00 95.44 332 TRP A CA 1
ATOM 2313 C C . TRP A 1 332 ? -12.151 -6.098 -19.477 1.00 95.44 332 TRP A C 1
ATOM 2315 O O . TRP A 1 332 ? -11.792 -5.153 -20.182 1.00 95.44 332 TRP A O 1
ATOM 2325 N N . GLN A 1 333 ? -13.395 -6.242 -19.030 1.00 93.81 333 GLN A N 1
ATOM 2326 C CA . GLN A 1 333 ? -14.438 -5.235 -19.178 1.00 93.81 333 GLN A CA 1
ATOM 2327 C C . GLN A 1 333 ? -14.754 -4.638 -17.810 1.00 93.81 333 GLN A C 1
ATOM 2329 O O . GLN A 1 333 ? -14.899 -5.375 -16.832 1.00 93.81 333 GLN A O 1
ATOM 2334 N N . GLU A 1 334 ? -14.904 -3.319 -17.747 1.00 91.50 334 GLU A N 1
ATOM 2335 C CA . GLU A 1 334 ? -15.270 -2.598 -16.526 1.00 91.50 334 GLU A CA 1
ATOM 2336 C C . GLU A 1 334 ? -16.192 -1.413 -16.856 1.00 91.50 334 GLU A C 1
ATOM 2338 O O . GLU A 1 334 ? -15.984 -0.751 -17.879 1.00 91.50 334 GLU A O 1
ATOM 2343 N N . PRO A 1 335 ? -17.226 -1.134 -16.040 1.00 89.56 335 PRO A N 1
ATOM 2344 C CA . PRO A 1 335 ? -18.062 0.043 -16.232 1.00 89.56 335 PRO A CA 1
ATOM 2345 C C . PRO A 1 335 ? -17.294 1.328 -15.898 1.00 89.56 335 PRO A C 1
ATOM 2347 O O . PRO A 1 335 ? -16.924 1.565 -14.751 1.00 89.56 335 PRO A O 1
ATOM 2350 N N . VAL A 1 336 ? -17.133 2.207 -16.884 1.00 87.88 336 VAL A N 1
ATOM 2351 C CA . VAL A 1 336 ? -16.623 3.573 -16.719 1.00 87.88 336 VAL A CA 1
ATOM 2352 C C . VAL A 1 336 ? -17.714 4.545 -17.147 1.00 87.88 336 VAL A C 1
ATOM 2354 O O . VAL A 1 336 ? -18.227 4.449 -18.259 1.00 87.88 336 VAL A O 1
ATOM 2357 N N . ALA A 1 337 ? -18.107 5.458 -16.253 1.00 86.94 337 ALA A N 1
ATOM 2358 C CA . ALA A 1 337 ? -19.212 6.396 -16.484 1.00 86.94 337 ALA A CA 1
ATOM 2359 C C . ALA A 1 337 ? -20.499 5.708 -17.006 1.00 86.94 337 ALA A C 1
ATOM 2361 O O . ALA A 1 337 ? -21.165 6.197 -17.915 1.00 86.94 337 ALA A O 1
ATOM 2362 N N . SER A 1 338 ? -20.851 4.557 -16.418 1.00 88.62 338 SER A N 1
ATOM 2363 C CA . SER A 1 338 ? -22.002 3.712 -16.798 1.00 88.62 338 SER A CA 1
ATOM 2364 C C . SER A 1 338 ? -21.921 3.039 -18.178 1.00 88.62 338 SER A C 1
ATOM 2366 O O . SER A 1 338 ? -22.917 2.493 -18.647 1.00 88.62 338 SER A O 1
ATOM 2368 N N . GLN A 1 339 ? -20.753 3.025 -18.826 1.00 90.94 339 GLN A N 1
ATOM 2369 C CA . GLN A 1 339 ? -20.515 2.296 -20.074 1.00 90.94 339 GLN A CA 1
ATOM 2370 C C . GLN A 1 339 ? -19.445 1.226 -19.880 1.00 90.94 339 GLN A C 1
ATOM 2372 O O . GLN A 1 339 ? -18.414 1.485 -19.266 1.00 90.94 339 GLN A O 1
ATOM 2377 N N . MET A 1 340 ? -19.660 0.029 -20.427 1.00 92.50 340 MET A N 1
ATOM 2378 C CA . MET A 1 340 ? -18.634 -1.014 -20.407 1.00 92.50 340 MET A CA 1
ATOM 2379 C C . MET A 1 340 ? -17.482 -0.620 -21.331 1.00 92.50 340 MET A C 1
ATOM 2381 O O . MET A 1 340 ? -17.687 -0.414 -22.526 1.00 92.50 340 MET A O 1
ATOM 2385 N N . GLN A 1 341 ? -16.283 -0.513 -20.768 1.00 92.81 341 GLN A N 1
ATOM 2386 C CA . GLN A 1 341 ? -15.055 -0.213 -21.494 1.00 92.81 341 GLN A CA 1
ATOM 2387 C C . GLN A 1 341 ? -14.103 -1.404 -21.405 1.00 92.81 341 GLN A C 1
ATOM 2389 O O . GLN A 1 341 ? -13.994 -2.054 -20.363 1.00 92.81 341 GLN A O 1
ATOM 2394 N N . THR A 1 342 ? -13.392 -1.664 -22.502 1.00 93.12 342 THR A N 1
ATOM 2395 C CA . THR A 1 342 ? -12.330 -2.673 -22.538 1.00 93.12 342 THR A CA 1
ATOM 2396 C C . THR A 1 342 ? -11.028 -2.056 -22.059 1.00 93.12 342 THR A C 1
ATOM 2398 O O . THR A 1 342 ? -10.614 -1.013 -22.564 1.00 93.12 342 THR A O 1
ATOM 2401 N N . ALA A 1 343 ? -10.361 -2.723 -21.129 1.00 93.75 343 ALA A N 1
ATOM 2402 C CA . ALA A 1 343 ? -9.001 -2.399 -20.731 1.00 93.75 343 ALA A CA 1
ATOM 2403 C C . ALA A 1 343 ? -8.097 -3.619 -20.926 1.00 93.75 343 ALA A C 1
ATOM 2405 O O . ALA A 1 343 ? -8.560 -4.762 -21.003 1.00 93.75 343 ALA A O 1
ATOM 2406 N N . SER A 1 344 ? -6.800 -3.359 -21.060 1.00 93.25 344 SER A N 1
ATOM 2407 C CA . SER A 1 344 ? -5.800 -4.371 -21.380 1.00 93.25 344 SER A CA 1
ATOM 2408 C C . SER A 1 344 ? -4.604 -4.320 -20.438 1.00 93.25 344 SER A C 1
ATOM 2410 O O . SER A 1 344 ? -4.308 -3.300 -19.806 1.00 93.25 344 SER A O 1
ATOM 2412 N N . LEU A 1 345 ? -3.918 -5.453 -20.334 1.00 94.69 345 LEU A N 1
ATOM 2413 C CA . LEU A 1 345 ? -2.626 -5.572 -19.680 1.00 94.69 345 LEU A CA 1
ATOM 2414 C C . LEU A 1 345 ? -1.650 -6.367 -20.547 1.00 94.69 345 LEU A C 1
ATOM 2416 O O . LEU A 1 345 ? -2.042 -7.246 -21.317 1.00 94.69 345 LEU A O 1
ATOM 2420 N N . ALA A 1 346 ? -0.371 -6.058 -20.377 1.00 94.94 346 ALA A N 1
ATOM 2421 C CA . ALA A 1 346 ? 0.758 -6.796 -20.922 1.00 94.94 346 ALA A CA 1
ATOM 2422 C C . ALA A 1 346 ? 1.691 -7.169 -19.773 1.00 94.94 346 ALA A C 1
ATOM 2424 O O . ALA A 1 346 ? 1.930 -6.347 -18.892 1.00 94.94 346 ALA A O 1
ATOM 2425 N N . TRP A 1 347 ? 2.233 -8.377 -19.792 1.00 95.25 347 TRP A N 1
ATOM 2426 C CA . TRP A 1 347 ? 3.235 -8.858 -18.849 1.00 95.25 347 TRP A CA 1
ATOM 2427 C C . TRP A 1 347 ? 4.459 -9.333 -19.610 1.00 95.25 347 TRP A C 1
ATOM 2429 O O . TRP A 1 347 ? 4.350 -10.041 -20.613 1.00 95.25 347 TRP A O 1
ATOM 2439 N N . LEU A 1 348 ? 5.622 -8.964 -19.088 1.00 95.56 348 LEU A N 1
ATOM 2440 C CA . LEU A 1 348 ? 6.926 -9.405 -19.548 1.00 95.56 348 LEU A CA 1
ATOM 2441 C C . LEU A 1 348 ? 7.653 -10.057 -18.365 1.00 95.56 348 LEU A C 1
ATOM 2443 O O . LEU A 1 348 ? 8.288 -9.352 -17.570 1.00 95.56 348 LEU A O 1
ATOM 2447 N N . PRO A 1 349 ? 7.536 -11.386 -18.205 1.00 93.06 349 PRO A N 1
ATOM 2448 C CA . PRO A 1 349 ? 8.279 -12.119 -17.192 1.00 93.06 349 PRO A CA 1
ATOM 2449 C C . PRO A 1 349 ? 9.782 -12.010 -17.447 1.00 93.06 349 PRO A C 1
ATOM 2451 O O . PRO A 1 349 ? 10.260 -12.178 -18.570 1.00 93.06 349 PRO A O 1
ATOM 2454 N N . VAL A 1 350 ? 10.535 -11.723 -16.391 1.00 88.38 350 VAL A N 1
ATOM 2455 C CA . VAL A 1 350 ? 12.000 -11.658 -16.426 1.00 88.38 350 VAL A CA 1
ATOM 2456 C C . VAL A 1 350 ? 12.577 -12.980 -15.945 1.00 88.38 350 VAL A C 1
ATOM 2458 O O . VAL A 1 350 ? 13.424 -13.572 -16.613 1.00 88.38 350 VAL A O 1
ATOM 2461 N N . SER A 1 351 ? 12.111 -13.423 -14.787 1.00 87.19 351 SER A N 1
ATOM 2462 C CA . SER A 1 351 ? 12.543 -14.623 -14.084 1.00 87.19 351 SER A CA 1
ATOM 2463 C C . SER A 1 351 ? 11.437 -15.045 -13.116 1.00 87.19 351 SER A C 1
ATOM 2465 O O . SER A 1 351 ? 10.380 -14.420 -13.044 1.00 87.19 351 SER A O 1
ATOM 2467 N N . THR A 1 352 ? 11.705 -16.053 -12.290 1.00 86.25 352 THR A N 1
ATOM 2468 C CA . THR A 1 352 ? 10.820 -16.405 -11.172 1.00 86.25 352 THR A CA 1
ATOM 2469 C C . THR A 1 352 ? 10.783 -15.345 -10.067 1.00 86.25 352 THR A C 1
ATOM 2471 O O . THR A 1 352 ? 9.987 -15.482 -9.149 1.00 86.25 352 THR A O 1
ATOM 2474 N N . LYS A 1 353 ? 11.653 -14.324 -10.105 1.00 88.19 353 LYS A N 1
ATOM 2475 C CA . LYS A 1 353 ? 11.769 -13.260 -9.094 1.00 88.19 353 LYS A CA 1
ATOM 2476 C C . LYS A 1 353 ? 11.262 -11.899 -9.562 1.00 88.19 353 LYS A C 1
ATOM 2478 O O . LYS A 1 353 ? 11.158 -10.983 -8.748 1.00 88.19 353 LYS A O 1
ATOM 2483 N N . LEU A 1 354 ? 10.977 -11.744 -10.851 1.00 91.38 354 LEU A N 1
ATOM 2484 C CA . LEU A 1 354 ? 10.712 -10.437 -11.429 1.00 91.38 354 LEU A CA 1
ATOM 2485 C C . LEU A 1 354 ? 9.861 -10.550 -12.695 1.00 91.38 354 LEU A C 1
ATOM 2487 O O . LEU A 1 354 ? 10.065 -11.420 -13.543 1.00 91.38 354 LEU A O 1
ATOM 2491 N N . ALA A 1 355 ? 8.940 -9.611 -12.845 1.00 93.81 355 ALA A N 1
ATOM 2492 C CA . ALA A 1 355 ? 8.220 -9.349 -14.078 1.00 93.81 355 ALA A CA 1
ATOM 2493 C C . ALA A 1 355 ? 7.963 -7.846 -14.205 1.00 93.81 355 ALA A C 1
ATOM 2495 O O . ALA A 1 355 ? 7.984 -7.108 -13.220 1.00 93.81 355 ALA A O 1
ATOM 2496 N N . TYR A 1 356 ? 7.690 -7.398 -15.421 1.00 94.88 356 TYR A N 1
ATOM 2497 C CA . TYR A 1 356 ? 7.177 -6.058 -15.672 1.00 94.88 356 TYR A CA 1
ATOM 2498 C C . TYR A 1 356 ? 5.778 -6.149 -16.251 1.00 94.88 356 TYR A C 1
ATOM 2500 O O . TYR A 1 356 ? 5.466 -7.079 -16.996 1.00 94.88 356 TYR A O 1
ATOM 2508 N N . GLN A 1 357 ? 4.947 -5.169 -15.927 1.00 94.88 357 GLN A N 1
ATOM 2509 C CA . GLN A 1 357 ? 3.583 -5.080 -16.421 1.00 94.88 357 GLN A CA 1
ATOM 2510 C C . GLN A 1 357 ? 3.341 -3.711 -17.053 1.00 94.88 357 GLN A C 1
ATOM 2512 O O . GLN A 1 357 ? 3.850 -2.698 -16.584 1.00 94.88 357 GLN A O 1
ATOM 2517 N N . LEU A 1 358 ? 2.520 -3.686 -18.097 1.00 93.94 358 LEU A N 1
ATOM 2518 C CA . LEU A 1 358 ? 1.785 -2.505 -18.534 1.00 93.94 358 LEU A CA 1
ATOM 2519 C C . LEU A 1 358 ? 0.304 -2.746 -18.259 1.00 93.94 358 LEU A C 1
ATOM 2521 O O . LEU A 1 358 ? -0.215 -3.815 -18.587 1.00 93.94 358 LEU A O 1
ATOM 2525 N N . ARG A 1 359 ? -0.382 -1.772 -17.666 1.00 93.25 359 ARG A N 1
ATOM 2526 C CA . ARG A 1 359 ? -1.807 -1.873 -17.343 1.00 93.25 359 ARG A CA 1
ATOM 2527 C C . ARG A 1 359 ? -2.534 -0.612 -17.770 1.00 93.25 359 ARG A C 1
ATOM 2529 O O . ARG A 1 359 ? -2.218 0.484 -17.310 1.00 93.25 359 ARG A O 1
ATOM 2536 N N . GLN A 1 360 ? -3.524 -0.762 -18.639 1.00 92.50 360 GLN A N 1
ATOM 2537 C CA . GLN A 1 360 ? -4.358 0.356 -19.050 1.00 92.50 360 GLN A CA 1
ATOM 2538 C C . GLN A 1 360 ? -5.238 0.820 -17.884 1.00 92.50 360 GLN A C 1
ATOM 2540 O O . GLN A 1 360 ? -5.811 0.002 -17.157 1.00 92.50 360 GLN A O 1
ATOM 2545 N N . VAL A 1 361 ? -5.348 2.137 -17.705 1.00 91.19 361 VAL A N 1
ATOM 2546 C CA . VAL A 1 361 ? -6.322 2.737 -16.790 1.00 91.19 361 VAL A CA 1
ATOM 2547 C C . VAL A 1 361 ? -7.677 2.760 -17.508 1.00 91.19 361 VAL A C 1
ATOM 2549 O O . VAL A 1 361 ? -7.776 3.408 -18.558 1.00 91.19 361 VAL A O 1
ATOM 2552 N N . PRO A 1 362 ? -8.706 2.058 -16.989 1.00 88.69 362 PRO A N 1
ATOM 2553 C CA . PRO A 1 362 ? -10.009 1.950 -17.641 1.00 88.69 362 PRO A CA 1
ATOM 2554 C C . PRO A 1 362 ? -10.577 3.302 -18.081 1.00 88.69 362 PRO A C 1
ATOM 2556 O O . PRO A 1 362 ? -10.544 4.277 -17.334 1.00 88.69 362 PRO A O 1
ATOM 2559 N N . GLY A 1 363 ? -11.093 3.359 -19.313 1.00 85.25 363 GLY A N 1
ATOM 2560 C CA . GLY A 1 363 ? -11.699 4.566 -19.886 1.00 85.25 363 GLY A CA 1
ATOM 2561 C C . GLY A 1 363 ? -10.720 5.686 -20.247 1.00 85.25 363 GLY A C 1
ATOM 2562 O O . GLY A 1 363 ? -11.154 6.783 -20.589 1.00 85.25 363 GLY A O 1
ATOM 2563 N N . THR A 1 364 ? -9.410 5.430 -20.206 1.00 87.50 364 THR A N 1
ATOM 2564 C CA . THR A 1 364 ? -8.387 6.403 -20.601 1.00 87.50 364 THR A CA 1
ATOM 2565 C C . THR A 1 364 ? -7.389 5.795 -21.594 1.00 87.50 364 THR A C 1
ATOM 2567 O O . THR A 1 364 ? -7.291 4.575 -21.752 1.00 87.50 364 THR A O 1
ATOM 2570 N N . GLN A 1 365 ? -6.616 6.663 -22.250 1.00 85.38 365 GLN A N 1
ATOM 2571 C CA . GLN A 1 365 ? -5.444 6.268 -23.046 1.00 85.38 365 GLN A CA 1
ATOM 2572 C C . GLN A 1 365 ? -4.201 6.015 -22.178 1.00 85.38 365 GLN A C 1
ATOM 2574 O O . GLN A 1 365 ? -3.165 5.597 -22.690 1.00 85.38 365 GLN A O 1
ATOM 2579 N N . ARG A 1 366 ? -4.285 6.286 -20.868 1.00 89.12 366 ARG A N 1
ATOM 2580 C CA . ARG A 1 366 ? -3.156 6.178 -19.953 1.00 89.12 366 ARG A CA 1
ATOM 2581 C C . ARG A 1 366 ? -2.848 4.715 -19.669 1.00 89.12 366 ARG A C 1
ATOM 2583 O O . ARG A 1 366 ? -3.733 3.937 -19.304 1.00 89.12 366 ARG A O 1
ATOM 2590 N N . VAL A 1 367 ? -1.571 4.365 -19.763 1.00 90.12 367 VAL A N 1
ATOM 2591 C CA . VAL A 1 367 ? -1.063 3.043 -19.393 1.00 90.12 367 VAL A CA 1
ATOM 2592 C C . VAL A 1 367 ? -0.023 3.208 -18.295 1.00 90.12 367 VAL A C 1
ATOM 2594 O O . VAL A 1 367 ? 0.898 4.016 -18.412 1.00 90.12 367 VAL A O 1
ATOM 2597 N N . LEU A 1 368 ? -0.208 2.468 -17.204 1.00 91.19 368 LEU A N 1
ATOM 2598 C CA . LEU A 1 368 ? 0.680 2.478 -16.054 1.00 91.19 368 LEU A CA 1
ATOM 2599 C C . LEU A 1 368 ? 1.668 1.327 -16.171 1.00 91.19 368 LEU A C 1
ATOM 2601 O O . LEU A 1 368 ? 1.242 0.175 -16.313 1.00 91.19 368 LEU A O 1
ATOM 2605 N N . PRO A 1 369 ? 2.972 1.606 -16.092 1.00 92.00 369 PRO A N 1
ATOM 2606 C CA . PRO A 1 369 ? 3.945 0.551 -16.008 1.00 92.00 369 PRO A CA 1
ATOM 2607 C C . PRO A 1 369 ? 4.130 0.136 -14.545 1.00 92.00 369 PRO A C 1
ATOM 2609 O O . PRO A 1 369 ? 4.036 0.958 -13.629 1.00 92.00 369 PRO A O 1
ATOM 2612 N N . ALA A 1 370 ? 4.417 -1.139 -14.328 1.00 93.50 370 ALA A N 1
ATOM 2613 C CA . ALA A 1 370 ? 4.662 -1.680 -13.006 1.00 93.50 370 ALA A CA 1
ATOM 2614 C C . ALA A 1 370 ? 5.861 -2.622 -13.006 1.00 93.50 370 ALA A C 1
ATOM 2616 O O . ALA A 1 370 ? 6.123 -3.330 -13.982 1.00 93.50 370 ALA A O 1
ATOM 2617 N N . VAL A 1 371 ? 6.555 -2.652 -11.873 1.00 94.81 371 VAL A N 1
ATOM 2618 C CA . VAL A 1 371 ? 7.537 -3.687 -11.548 1.00 94.81 371 VAL A CA 1
ATOM 2619 C C . VAL A 1 371 ? 6.899 -4.667 -10.571 1.00 94.81 371 VAL A C 1
ATOM 2621 O O . VAL A 1 371 ? 6.318 -4.257 -9.566 1.00 94.81 371 VAL A O 1
ATOM 2624 N N . CYS A 1 372 ? 6.973 -5.954 -10.887 1.00 95.44 372 CYS A N 1
ATOM 2625 C CA . CYS A 1 372 ? 6.282 -7.022 -10.181 1.00 95.44 372 CYS A CA 1
ATOM 2626 C C . CYS A 1 372 ? 7.280 -8.006 -9.582 1.00 95.44 372 CYS A C 1
ATOM 2628 O O . CYS A 1 372 ? 8.159 -8.509 -10.279 1.00 95.44 372 CYS A O 1
ATOM 2630 N N . THR A 1 373 ? 7.114 -8.317 -8.302 1.00 94.56 373 THR A N 1
ATOM 2631 C CA . THR A 1 373 ? 7.965 -9.259 -7.563 1.00 94.56 373 THR A CA 1
ATOM 2632 C C . THR A 1 373 ? 7.095 -10.313 -6.886 1.00 94.56 373 THR A C 1
ATOM 2634 O O . THR A 1 373 ? 5.992 -9.964 -6.449 1.00 94.56 373 THR A O 1
ATOM 2637 N N . PRO A 1 374 ? 7.547 -11.570 -6.748 1.00 93.69 374 PRO A N 1
ATOM 2638 C CA . PRO A 1 374 ? 6.785 -12.591 -6.053 1.00 93.69 374 PRO A CA 1
ATOM 2639 C C . PRO A 1 374 ? 6.444 -12.151 -4.641 1.00 93.69 374 PRO A C 1
ATOM 2641 O O . PRO A 1 374 ? 7.235 -11.504 -3.950 1.00 93.69 374 PRO A O 1
ATOM 2644 N N . LEU A 1 375 ? 5.261 -12.545 -4.209 1.00 93.12 375 LEU A N 1
ATOM 2645 C CA . LEU A 1 375 ? 4.826 -12.422 -2.842 1.00 93.12 375 LEU A CA 1
ATOM 2646 C C . LEU A 1 375 ? 4.836 -13.810 -2.206 1.00 93.12 375 LEU A C 1
ATOM 2648 O O . LEU A 1 375 ? 3.972 -14.626 -2.525 1.00 93.12 375 LEU A O 1
ATOM 2652 N N . PRO A 1 376 ? 5.785 -14.088 -1.298 1.00 90.31 376 PRO A N 1
ATOM 2653 C CA . PRO A 1 376 ? 5.852 -15.381 -0.642 1.00 90.31 376 PRO A CA 1
ATOM 2654 C C . PRO A 1 376 ? 4.546 -15.725 0.075 1.00 90.31 376 PRO A C 1
ATOM 2656 O O . PRO A 1 376 ? 3.997 -14.904 0.822 1.00 90.31 376 PRO A O 1
ATOM 2659 N N . ALA A 1 377 ? 4.079 -16.957 -0.125 1.00 89.44 377 ALA A N 1
ATOM 2660 C CA . ALA A 1 377 ? 2.972 -17.501 0.642 1.00 89.44 377 ALA A CA 1
ATOM 2661 C C . ALA A 1 377 ? 3.341 -17.497 2.138 1.00 89.44 377 ALA A C 1
ATOM 2663 O O . ALA A 1 377 ? 4.440 -17.933 2.499 1.00 89.44 377 ALA A O 1
ATOM 2664 N N . PRO A 1 378 ? 2.464 -16.996 3.026 1.00 89.62 378 PRO A N 1
ATOM 2665 C CA . PRO A 1 378 ? 2.691 -17.122 4.455 1.00 89.62 378 PRO A CA 1
ATOM 2666 C C . PRO A 1 378 ? 2.565 -18.587 4.883 1.00 89.62 378 PRO A C 1
ATOM 2668 O O . PRO A 1 378 ? 1.895 -19.385 4.226 1.00 89.62 378 PRO A O 1
ATOM 2671 N N . THR A 1 379 ? 3.158 -18.931 6.026 1.00 91.38 379 THR A N 1
ATOM 2672 C CA . THR A 1 379 ? 2.896 -20.219 6.676 1.00 91.38 379 THR A CA 1
ATOM 2673 C C . THR A 1 379 ? 1.393 -20.354 6.946 1.00 91.38 379 THR A C 1
ATOM 2675 O O . THR A 1 379 ? 0.841 -19.489 7.635 1.00 91.38 379 THR A O 1
ATOM 2678 N N . PRO A 1 380 ? 0.720 -21.404 6.435 1.00 93.81 380 PRO A N 1
ATOM 2679 C CA . PRO A 1 380 ? -0.703 -21.589 6.678 1.00 93.81 380 PRO A CA 1
ATOM 2680 C C . PRO A 1 380 ? -1.023 -21.763 8.164 1.00 93.81 380 PRO A C 1
ATOM 2682 O O . PRO A 1 380 ? -0.327 -22.487 8.877 1.00 93.81 380 PRO A O 1
ATOM 2685 N N . ILE A 1 381 ? -2.114 -21.148 8.615 1.00 95.12 381 ILE A N 1
ATOM 2686 C CA . ILE A 1 381 ? -2.631 -21.276 9.979 1.00 95.12 381 ILE A CA 1
ATOM 2687 C C . ILE A 1 381 ? -3.829 -22.227 9.948 1.00 95.12 381 ILE A C 1
ATOM 2689 O O . ILE A 1 381 ? -4.984 -21.824 9.807 1.00 95.12 381 ILE A O 1
ATOM 2693 N N . SER A 1 382 ? -3.549 -23.526 10.057 1.00 95.25 382 SER A N 1
ATOM 2694 C CA . SER A 1 382 ? -4.563 -24.579 9.903 1.00 95.25 382 SER A CA 1
ATOM 2695 C C . SER A 1 382 ? -5.696 -24.505 10.930 1.00 95.25 382 SER A C 1
ATOM 2697 O O . SER A 1 382 ? -6.818 -24.903 10.618 1.00 95.25 382 SER A O 1
ATOM 2699 N N . THR A 1 383 ? -5.427 -23.944 12.113 1.00 96.31 383 THR A N 1
ATOM 2700 C CA . THR A 1 383 ? -6.377 -23.785 13.225 1.00 96.31 383 THR A CA 1
ATOM 2701 C C . THR A 1 383 ? -7.693 -23.130 12.809 1.00 96.31 383 THR A C 1
ATOM 2703 O O . THR A 1 383 ? -8.745 -23.506 13.320 1.00 96.31 383 THR A O 1
ATOM 2706 N N . TYR A 1 384 ? -7.657 -22.166 11.883 1.00 97.00 384 TYR A N 1
ATOM 2707 C CA . TYR A 1 384 ? -8.832 -21.363 11.529 1.00 97.00 384 TYR A CA 1
ATOM 2708 C C . TYR A 1 384 ? -9.500 -21.795 10.217 1.00 97.00 384 TYR A C 1
ATOM 2710 O O . TYR A 1 384 ? -10.599 -21.337 9.918 1.00 97.00 384 TYR A O 1
ATOM 2718 N N . LEU A 1 385 ? -8.890 -22.706 9.448 1.00 96.00 385 LEU A N 1
ATOM 2719 C CA . LEU A 1 385 ? -9.380 -23.096 8.116 1.00 96.00 385 LEU A CA 1
ATOM 2720 C C . LEU A 1 385 ? -10.784 -23.710 8.130 1.00 96.00 385 LEU A C 1
ATOM 2722 O O . LEU A 1 385 ? -11.534 -23.530 7.177 1.00 96.00 385 LEU A O 1
ATOM 2726 N N . GLN A 1 386 ? -11.136 -24.426 9.198 1.00 95.44 386 GLN A N 1
ATOM 2727 C CA . GLN A 1 386 ? -12.430 -25.107 9.333 1.00 95.44 386 GLN A CA 1
ATOM 2728 C C . GLN A 1 386 ? -13.497 -24.245 10.018 1.00 95.44 386 GLN A C 1
ATOM 2730 O O . GLN A 1 386 ? -14.595 -24.729 10.285 1.00 95.44 386 GLN A O 1
ATOM 2735 N N . ALA A 1 387 ? -13.184 -22.988 10.343 1.00 97.44 387 ALA A N 1
ATOM 2736 C CA . ALA A 1 387 ? -14.126 -22.127 11.034 1.00 97.44 387 ALA A CA 1
ATOM 2737 C C . ALA A 1 387 ? -15.310 -21.778 10.120 1.00 97.44 387 ALA A C 1
ATOM 2739 O O . ALA A 1 387 ? -15.118 -21.440 8.950 1.00 97.44 387 ALA A O 1
ATOM 2740 N N . THR A 1 388 ? -16.532 -21.837 10.640 1.00 97.38 388 THR A N 1
ATOM 2741 C CA . THR A 1 388 ? -17.737 -21.484 9.877 1.00 97.38 388 THR A CA 1
ATOM 2742 C C . THR A 1 388 ? -18.202 -20.080 10.223 1.00 97.38 388 THR A C 1
ATOM 2744 O O . THR A 1 388 ? -17.946 -19.577 11.318 1.00 97.38 388 THR A O 1
ATOM 2747 N N . ALA A 1 389 ? -18.940 -19.445 9.313 1.00 97.06 389 ALA A N 1
ATOM 2748 C CA . ALA A 1 389 ? -19.611 -18.191 9.622 1.00 97.06 389 ALA A CA 1
ATOM 2749 C C . ALA A 1 389 ? -20.457 -18.333 10.907 1.00 97.06 389 ALA A C 1
ATOM 2751 O O . ALA A 1 389 ? -20.969 -19.409 11.229 1.00 97.06 389 ALA A O 1
ATOM 2752 N N . GLN A 1 390 ? -20.546 -17.244 11.673 1.00 95.75 390 GLN A N 1
ATOM 2753 C CA . GLN A 1 390 ? -21.231 -17.146 12.964 1.00 95.75 390 GLN A CA 1
ATOM 2754 C C . GLN A 1 390 ? -20.650 -18.011 14.098 1.00 95.75 390 GLN A C 1
ATOM 2756 O O . GLN A 1 390 ? -21.170 -17.952 15.216 1.00 95.75 390 GLN A O 1
ATOM 2761 N N . GLN A 1 391 ? -19.572 -18.762 13.868 1.00 97.88 391 GLN A N 1
ATOM 2762 C CA . GLN A 1 391 ? -18.858 -19.462 14.930 1.00 97.88 391 GLN A CA 1
ATOM 2763 C C . GLN A 1 391 ? -18.065 -18.469 15.788 1.00 97.88 391 GLN A C 1
ATOM 2765 O O . GLN A 1 391 ? -17.484 -17.517 15.273 1.00 97.88 391 GLN A O 1
ATOM 2770 N N . ASN A 1 392 ? -18.002 -18.712 17.095 1.00 98.25 392 ASN A N 1
ATOM 2771 C CA . ASN A 1 392 ? -17.066 -18.024 17.981 1.00 98.25 392 ASN A CA 1
ATOM 2772 C C . ASN A 1 392 ? -15.811 -18.892 18.102 1.00 98.25 392 ASN A C 1
ATOM 2774 O O . ASN A 1 392 ? -15.904 -20.051 18.509 1.00 98.25 392 ASN A O 1
ATOM 2778 N N . ILE A 1 393 ? -14.654 -18.352 17.731 1.00 98.25 393 ILE A N 1
ATOM 2779 C CA . ILE A 1 393 ? -13.373 -19.065 17.761 1.00 98.25 393 ILE A CA 1
ATOM 2780 C C . ILE A 1 393 ? -12.392 -18.354 18.689 1.00 98.25 393 ILE A C 1
ATOM 2782 O O . ILE A 1 393 ? -12.419 -17.132 18.814 1.00 98.25 393 ILE A O 1
ATOM 2786 N N . LEU A 1 394 ? -11.525 -19.122 19.346 1.00 98.25 394 LEU A N 1
ATOM 2787 C CA . LEU A 1 394 ? -10.457 -18.578 20.177 1.00 98.25 394 LEU A CA 1
ATOM 2788 C C . LEU A 1 394 ? -9.246 -18.265 19.291 1.00 98.25 394 LEU A C 1
ATOM 2790 O O . LEU A 1 394 ? -8.688 -19.175 18.678 1.00 98.25 394 LEU A O 1
ATOM 2794 N N . VAL A 1 395 ? -8.839 -16.998 19.233 1.00 98.44 395 VAL A N 1
ATOM 2795 C CA . VAL A 1 395 ? -7.782 -16.516 18.330 1.00 98.44 395 VAL A CA 1
ATOM 2796 C C . VAL A 1 395 ? -6.631 -15.923 19.125 1.00 98.44 395 VAL A C 1
ATOM 2798 O O . VAL A 1 395 ? -6.850 -15.156 20.064 1.00 98.44 395 VAL A O 1
ATOM 2801 N N . THR A 1 396 ? -5.404 -16.259 18.734 1.00 97.88 396 THR A N 1
ATOM 2802 C CA . THR A 1 396 ? -4.178 -15.677 19.298 1.00 97.88 396 THR A CA 1
ATOM 2803 C C . THR A 1 396 ? -3.919 -14.299 18.695 1.00 97.88 396 THR A C 1
ATOM 2805 O O . THR A 1 396 ? -3.998 -14.135 17.478 1.00 97.88 396 THR A O 1
ATOM 2808 N N . MET A 1 397 ? -3.563 -13.305 19.514 1.00 97.62 397 MET A N 1
ATOM 2809 C CA . MET A 1 397 ? -3.359 -11.928 19.042 1.00 97.62 397 MET A CA 1
ATOM 2810 C C . MET A 1 397 ? -2.320 -11.829 17.911 1.00 97.62 397 MET A C 1
ATOM 2812 O O . MET A 1 397 ? -2.535 -11.086 16.957 1.00 97.62 397 MET A O 1
ATOM 2816 N N . ALA A 1 398 ? -1.228 -12.602 17.964 1.00 96.44 398 ALA A N 1
ATOM 2817 C CA . ALA A 1 398 ? -0.190 -12.642 16.925 1.00 96.44 398 ALA A CA 1
ATOM 2818 C C . ALA A 1 398 ? -0.671 -13.166 15.556 1.00 96.44 398 ALA A C 1
ATOM 2820 O O . ALA A 1 398 ? -0.047 -12.878 14.526 1.00 96.44 398 ALA A O 1
ATOM 2821 N N . ASP A 1 399 ? -1.776 -13.913 15.523 1.00 97.31 399 ASP A N 1
ATOM 2822 C CA . ASP A 1 399 ? -2.337 -14.440 14.279 1.00 97.31 399 ASP A CA 1
ATOM 2823 C C . ASP A 1 399 ? -3.207 -13.405 13.561 1.00 97.31 399 ASP A C 1
ATOM 2825 O O . ASP A 1 399 ? -3.352 -13.477 12.341 1.00 97.31 399 ASP A O 1
ATOM 2829 N N . LEU A 1 400 ? -3.763 -12.433 14.292 1.00 97.88 400 LEU A N 1
ATOM 2830 C CA . LEU A 1 400 ? -4.678 -11.439 13.738 1.00 97.88 400 LEU A CA 1
ATOM 2831 C C . LEU A 1 400 ? -3.999 -10.556 12.689 1.00 97.88 400 LEU A C 1
ATOM 2833 O O . LEU A 1 400 ? -2.891 -10.043 12.878 1.00 97.88 400 LEU A O 1
ATOM 2837 N N . ARG A 1 401 ? -4.710 -10.352 11.578 1.00 98.00 401 ARG A N 1
ATOM 2838 C CA . ARG A 1 401 ? -4.324 -9.455 10.488 1.00 98.00 401 ARG A CA 1
ATOM 2839 C C . ARG A 1 401 ? -5.235 -8.228 10.475 1.00 98.00 401 ARG A C 1
ATOM 2841 O O . ARG A 1 401 ? -6.432 -8.378 10.236 1.00 98.00 401 ARG A O 1
ATOM 2848 N N . PRO A 1 402 ? -4.700 -7.023 10.722 1.00 97.69 402 PRO A N 1
ATOM 2849 C CA . PRO A 1 402 ? -5.452 -5.787 10.547 1.00 97.69 402 PRO A CA 1
ATOM 2850 C C . PRO A 1 402 ? -6.018 -5.616 9.130 1.00 97.69 402 PRO A C 1
ATOM 2852 O O . PRO A 1 402 ? -5.345 -5.903 8.140 1.00 97.69 402 PRO A O 1
ATOM 2855 N N . THR A 1 403 ? -7.231 -5.076 9.030 1.00 97.56 403 THR A N 1
ATOM 2856 C CA . THR A 1 403 ? -7.870 -4.644 7.772 1.00 97.56 403 THR A CA 1
ATOM 2857 C C . THR A 1 403 ? -7.901 -3.122 7.613 1.00 97.56 403 THR A C 1
ATOM 2859 O O . THR A 1 403 ? -8.516 -2.599 6.682 1.00 97.56 403 THR A O 1
ATOM 2862 N N . GLN A 1 404 ? -7.192 -2.408 8.491 1.00 96.31 404 GLN A N 1
ATOM 2863 C CA . GLN A 1 404 ? -6.974 -0.967 8.428 1.00 96.31 404 GLN A CA 1
ATOM 2864 C C . GLN A 1 404 ? -5.506 -0.612 8.727 1.00 96.31 404 GLN A C 1
ATOM 2866 O O . GLN A 1 404 ? -4.869 -1.280 9.545 1.00 96.31 404 GLN A O 1
ATOM 2871 N N . PRO A 1 405 ? -4.943 0.436 8.099 1.00 96.31 405 PRO A N 1
ATOM 2872 C CA . PRO A 1 405 ? -3.550 0.839 8.295 1.00 96.31 405 PRO A CA 1
ATOM 2873 C C . PRO A 1 405 ? -3.339 1.733 9.523 1.00 96.31 405 PRO A C 1
ATOM 2875 O O . PRO A 1 405 ? -2.204 1.917 9.956 1.00 96.31 405 PRO A O 1
ATOM 2878 N N . ALA A 1 406 ? -4.401 2.324 10.072 1.00 96.44 406 ALA A N 1
ATOM 2879 C CA . ALA A 1 406 ? -4.317 3.276 11.171 1.00 96.44 406 ALA A CA 1
ATOM 2880 C C . ALA A 1 406 ? -5.449 3.081 12.179 1.00 96.44 406 ALA A C 1
ATOM 2882 O O . ALA A 1 406 ? -6.499 2.533 11.861 1.00 96.44 406 ALA A O 1
ATOM 2883 N N . ILE A 1 407 ? -5.228 3.548 13.403 1.00 96.75 407 ILE A N 1
ATOM 2884 C CA . ILE A 1 407 ? -6.174 3.539 14.524 1.00 96.75 407 ILE A CA 1
ATOM 2885 C C . ILE A 1 407 ? -6.110 4.888 15.244 1.00 96.75 407 ILE A C 1
ATOM 2887 O O . ILE A 1 407 ? -5.116 5.604 15.171 1.00 96.75 407 ILE A O 1
ATOM 2891 N N . GLY A 1 408 ? -7.153 5.226 15.992 1.00 96.88 408 GLY A N 1
ATOM 2892 C CA . GLY A 1 408 ? -7.110 6.344 16.937 1.00 96.88 408 GLY A CA 1
ATOM 2893 C C . GLY A 1 408 ? -6.389 5.954 18.228 1.00 96.88 408 GLY A C 1
ATOM 2894 O O . GLY A 1 408 ? -6.989 5.294 19.078 1.00 96.88 408 GLY A O 1
ATOM 2895 N N . ARG A 1 409 ? -5.116 6.341 18.388 1.00 96.88 409 ARG A N 1
ATOM 2896 C CA . ARG A 1 409 ? -4.302 5.912 19.543 1.00 96.88 409 ARG A CA 1
ATOM 2897 C C . ARG A 1 409 ? -4.834 6.411 20.885 1.00 96.88 409 ARG A C 1
ATOM 2899 O O . ARG A 1 409 ? -4.745 5.681 21.865 1.00 96.88 409 ARG A O 1
ATOM 2906 N N . ASP A 1 410 ? -5.465 7.583 20.941 1.00 97.50 410 ASP A N 1
ATOM 2907 C CA . ASP A 1 410 ? -5.965 8.117 22.216 1.00 97.50 410 ASP A CA 1
ATOM 2908 C C . ASP A 1 410 ? -7.140 7.308 22.779 1.00 97.50 410 ASP A C 1
ATOM 2910 O O . ASP A 1 410 ? -7.335 7.262 23.992 1.00 97.50 410 ASP A O 1
ATOM 2914 N N . GLN A 1 411 ? -7.898 6.610 21.926 1.00 96.94 411 GLN A N 1
ATOM 2915 C CA . GLN A 1 411 ? -8.912 5.662 22.390 1.00 96.94 411 GLN A CA 1
ATOM 2916 C C . GLN A 1 411 ? -8.267 4.491 23.156 1.00 96.94 411 GLN A C 1
ATOM 2918 O O . GLN A 1 411 ? -8.833 4.020 24.142 1.00 96.94 411 GLN A O 1
ATOM 2923 N N . ILE A 1 412 ? -7.077 4.048 22.735 1.00 97.81 412 ILE A N 1
ATOM 2924 C CA . ILE A 1 412 ? -6.301 3.007 23.424 1.00 97.81 412 ILE A CA 1
ATOM 2925 C C . ILE A 1 412 ? -5.663 3.578 24.689 1.00 97.81 412 ILE A C 1
ATOM 2927 O O . ILE A 1 412 ? -5.759 2.959 25.745 1.00 97.81 412 ILE A O 1
ATOM 2931 N N . TYR A 1 413 ? -5.077 4.776 24.616 1.00 97.88 413 TYR A N 1
ATOM 2932 C CA . TYR A 1 413 ? -4.480 5.446 25.775 1.00 97.88 413 TYR A CA 1
ATOM 2933 C C . TYR A 1 413 ? -5.490 5.688 26.893 1.00 97.88 413 TYR A C 1
ATOM 2935 O O . TYR A 1 413 ? -5.160 5.492 28.057 1.00 97.88 413 TYR A O 1
ATOM 2943 N N . TYR A 1 414 ? -6.740 6.021 26.555 1.00 97.44 414 TYR A N 1
ATOM 2944 C CA . TYR A 1 414 ? -7.833 6.050 27.525 1.00 97.44 414 TYR A CA 1
ATOM 2945 C C . TYR A 1 414 ? -7.946 4.720 28.285 1.00 97.44 414 TYR A C 1
ATOM 2947 O O . TYR A 1 414 ? -7.966 4.711 29.516 1.00 97.44 414 TYR A O 1
ATOM 2955 N N . LYS A 1 415 ? -8.029 3.597 27.562 1.00 97.50 415 LYS A N 1
ATOM 2956 C CA . LYS A 1 415 ? -8.202 2.274 28.171 1.00 97.50 415 LYS A CA 1
ATOM 2957 C C . LYS A 1 415 ? -7.001 1.900 29.039 1.00 97.50 415 LYS A C 1
ATOM 2959 O O . LYS A 1 415 ? -7.190 1.559 30.202 1.00 97.50 415 LYS A O 1
ATOM 2964 N N . LEU A 1 416 ? -5.782 2.061 28.526 1.00 97.25 416 LEU A N 1
ATOM 2965 C CA . LEU A 1 416 ? -4.553 1.755 29.267 1.00 97.25 416 LEU A CA 1
ATOM 2966 C C . LEU A 1 416 ? -4.386 2.644 30.509 1.00 97.25 416 LEU A C 1
ATOM 2968 O O . LEU A 1 416 ? -4.072 2.141 31.587 1.00 97.25 416 LEU A O 1
ATOM 2972 N N . GLY A 1 417 ? -4.669 3.945 30.391 1.00 95.75 417 GLY A N 1
ATOM 2973 C CA . GLY A 1 417 ? -4.677 4.872 31.524 1.00 95.75 417 GLY A CA 1
ATOM 2974 C C . GLY A 1 417 ? -5.710 4.490 32.580 1.00 95.75 417 GLY A C 1
ATOM 2975 O O . GLY A 1 417 ? -5.420 4.531 33.775 1.00 95.75 417 GLY A O 1
ATOM 2976 N N . ARG A 1 418 ? -6.893 4.030 32.155 1.00 95.75 418 ARG A N 1
ATOM 2977 C CA . ARG A 1 418 ? -7.916 3.521 33.070 1.00 95.75 418 ARG A CA 1
ATOM 2978 C C . ARG A 1 418 ? -7.468 2.242 33.774 1.00 95.75 418 ARG A C 1
ATOM 2980 O O . ARG A 1 418 ? -7.680 2.141 34.974 1.00 95.75 418 ARG A O 1
ATOM 2987 N N . TYR A 1 419 ? -6.832 1.299 33.078 1.00 95.50 419 TYR A N 1
ATOM 2988 C CA . TYR A 1 419 ? -6.358 0.045 33.684 1.00 95.50 419 TYR A CA 1
ATOM 2989 C C . TYR A 1 419 ? -5.275 0.269 34.739 1.00 95.50 419 TYR A C 1
ATOM 2991 O O . TYR A 1 419 ? -5.200 -0.484 35.706 1.00 95.50 419 TYR A O 1
ATOM 2999 N N . ALA A 1 420 ? -4.456 1.311 34.575 1.00 92.38 420 ALA A N 1
ATOM 3000 C CA . ALA A 1 420 ? -3.444 1.684 35.559 1.00 92.38 420 ALA A CA 1
ATOM 3001 C C . ALA A 1 420 ? -4.048 2.177 36.890 1.00 92.38 420 ALA A C 1
ATOM 3003 O O . ALA A 1 420 ? -3.382 2.110 37.919 1.00 92.38 420 ALA A O 1
ATOM 3004 N N . VAL A 1 421 ? -5.295 2.662 36.874 1.00 91.31 421 VAL A N 1
ATOM 3005 C CA . VAL A 1 421 ? -6.016 3.148 38.065 1.00 91.31 421 VAL A CA 1
ATOM 3006 C C . VAL A 1 421 ? -7.021 2.117 38.585 1.00 91.31 421 VAL A C 1
ATOM 3008 O O . VAL A 1 421 ? -7.155 1.937 39.790 1.00 91.31 421 VAL A O 1
ATOM 3011 N N . ASP A 1 422 ? -7.718 1.433 37.680 1.00 92.00 422 ASP A N 1
ATOM 3012 C CA . ASP A 1 422 ? -8.745 0.429 37.957 1.00 92.00 422 ASP A CA 1
ATOM 3013 C C . ASP A 1 422 ? -8.464 -0.821 37.109 1.00 92.00 422 ASP A C 1
ATOM 3015 O O . ASP A 1 422 ? -8.959 -0.975 35.987 1.00 92.00 422 ASP A O 1
ATOM 3019 N N . SER A 1 423 ? -7.625 -1.714 37.640 1.00 91.75 423 SER A N 1
ATOM 3020 C CA . SER A 1 423 ? -7.155 -2.911 36.930 1.00 91.75 423 SER A CA 1
ATOM 3021 C C . SER A 1 423 ? -8.274 -3.904 36.606 1.00 91.75 423 SER A C 1
ATOM 3023 O O . SER A 1 423 ? -8.157 -4.651 35.634 1.00 91.75 423 SER A O 1
ATOM 3025 N N . VAL A 1 424 ? -9.395 -3.865 37.342 1.00 94.38 424 VAL A N 1
ATOM 3026 C CA . VAL A 1 424 ? -10.599 -4.668 37.058 1.00 94.38 424 VAL A CA 1
ATOM 3027 C C . VAL A 1 424 ? -11.117 -4.385 35.651 1.00 94.38 424 VAL A C 1
ATOM 3029 O O . VAL A 1 424 ? -11.605 -5.291 34.976 1.00 94.38 424 VAL A O 1
ATOM 3032 N N . LYS A 1 425 ? -10.950 -3.151 35.157 1.00 95.75 425 LYS A N 1
ATOM 3033 C CA . LYS A 1 425 ? -11.445 -2.750 33.835 1.00 95.75 425 LYS A CA 1
ATOM 3034 C C . LYS A 1 425 ? -10.755 -3.450 32.677 1.00 95.75 425 LYS A C 1
ATOM 3036 O O . LYS A 1 425 ? -11.390 -3.615 31.643 1.00 95.75 425 LYS A O 1
ATOM 3041 N N . ASN A 1 426 ? -9.517 -3.904 32.862 1.00 96.50 426 ASN A N 1
ATOM 3042 C CA . ASN A 1 426 ? -8.829 -4.728 31.870 1.00 96.50 426 ASN A CA 1
ATOM 3043 C C . ASN A 1 426 ? -9.595 -6.042 31.642 1.00 96.50 426 ASN A C 1
ATOM 3045 O O . ASN A 1 426 ? -9.900 -6.417 30.514 1.00 96.50 426 ASN A O 1
ATOM 3049 N N . PHE A 1 427 ? -9.987 -6.702 32.734 1.00 98.00 427 PHE A N 1
ATOM 3050 C CA . PHE A 1 427 ? -10.723 -7.964 32.694 1.00 98.00 427 PHE A CA 1
ATOM 3051 C C . PHE A 1 427 ? -12.197 -7.779 32.311 1.00 98.00 427 PHE A C 1
ATOM 3053 O O . PHE A 1 427 ? -12.737 -8.614 31.589 1.00 98.00 427 PHE A O 1
ATOM 3060 N N . ASP A 1 428 ? -12.843 -6.688 32.746 1.00 97.94 428 ASP A N 1
ATOM 3061 C CA . ASP A 1 428 ? -14.202 -6.348 32.301 1.00 97.94 428 ASP A CA 1
ATOM 3062 C C . ASP A 1 428 ? -14.250 -6.205 30.781 1.00 97.94 428 ASP A C 1
ATOM 3064 O O . ASP A 1 428 ? -15.101 -6.823 30.148 1.00 97.94 428 ASP A O 1
ATOM 3068 N N . ASP A 1 429 ? -13.308 -5.455 30.201 1.00 97.81 429 ASP A N 1
ATOM 3069 C CA . ASP A 1 429 ? -13.244 -5.250 28.756 1.00 97.81 429 ASP A CA 1
ATOM 3070 C C . ASP A 1 429 ? -12.944 -6.566 28.012 1.00 97.81 429 ASP A C 1
ATOM 3072 O O . ASP A 1 429 ? -13.476 -6.789 26.926 1.00 97.81 429 ASP A O 1
ATOM 3076 N N . ALA A 1 430 ? -12.134 -7.477 28.567 1.00 98.06 430 ALA A N 1
ATOM 3077 C CA . ALA A 1 430 ? -11.960 -8.802 27.965 1.00 98.06 430 ALA A CA 1
ATOM 3078 C C . ALA A 1 430 ? -13.235 -9.654 28.034 1.00 98.06 430 ALA A C 1
ATOM 3080 O O . ALA A 1 430 ? -13.607 -10.275 27.038 1.00 98.06 430 ALA A O 1
ATOM 3081 N N . CYS A 1 431 ? -13.941 -9.658 29.168 1.00 98.56 431 CYS A N 1
ATOM 3082 C CA . CYS A 1 431 ? -15.244 -10.312 29.261 1.00 98.56 431 CYS A CA 1
ATOM 3083 C C . CYS A 1 431 ? -16.239 -9.712 28.254 1.00 98.56 431 CYS A C 1
ATOM 3085 O O . CYS A 1 431 ? -16.929 -10.466 27.574 1.00 98.56 431 CYS A O 1
ATOM 3087 N N . GLU A 1 432 ? -16.300 -8.387 28.118 1.00 98.31 432 GLU A N 1
ATOM 3088 C CA . GLU A 1 432 ? -17.153 -7.694 27.144 1.00 98.31 432 GLU A CA 1
ATOM 3089 C C . GLU A 1 432 ? -16.817 -8.124 25.710 1.00 98.31 432 GLU A C 1
ATOM 3091 O O . GLU A 1 432 ? -17.680 -8.644 25.007 1.00 98.31 432 GLU A O 1
ATOM 3096 N N . ASN A 1 433 ? -15.545 -8.031 25.308 1.00 97.81 433 ASN A N 1
ATOM 3097 C CA . ASN A 1 433 ? -15.093 -8.397 23.961 1.00 97.81 433 ASN A CA 1
ATOM 3098 C C . ASN A 1 433 ? -15.316 -9.885 23.619 1.00 97.81 433 ASN A C 1
ATOM 3100 O O . ASN A 1 433 ? -15.448 -10.223 22.444 1.00 97.81 433 ASN A O 1
ATOM 3104 N N . ASN A 1 434 ? -15.388 -10.768 24.624 1.00 98.50 434 ASN A N 1
ATOM 3105 C CA . ASN A 1 434 ? -15.738 -12.185 24.462 1.00 98.50 434 ASN A CA 1
ATOM 3106 C C . ASN A 1 434 ? -17.263 -12.442 24.439 1.00 98.50 434 ASN A C 1
ATOM 3108 O O . ASN A 1 434 ? -17.694 -13.599 24.413 1.00 98.50 434 ASN A O 1
ATOM 3112 N N . GLY A 1 435 ? -18.099 -11.400 24.505 1.00 98.31 435 GLY A N 1
ATOM 3113 C CA . GLY A 1 435 ? -19.558 -11.514 24.601 1.00 98.31 435 GLY A CA 1
ATOM 3114 C C . GLY A 1 435 ? -20.046 -12.016 25.964 1.00 98.31 435 GLY A C 1
ATOM 3115 O O . GLY A 1 435 ? -21.150 -12.542 26.078 1.00 98.31 435 GLY A O 1
ATOM 3116 N N . GLN A 1 436 ? -19.218 -11.881 27.001 1.00 98.38 436 GLN A N 1
ATOM 3117 C CA . GLN A 1 436 ? -19.463 -12.350 28.370 1.00 98.38 436 GLN A CA 1
ATOM 3118 C C . GLN A 1 436 ? -19.850 -11.216 29.335 1.00 98.38 436 GLN A C 1
ATOM 3120 O O . GLN A 1 436 ? -19.896 -11.418 30.555 1.00 98.38 436 GLN A O 1
ATOM 3125 N N . ASN A 1 437 ? -20.153 -10.028 28.797 1.00 97.69 437 ASN A N 1
ATOM 3126 C CA . ASN A 1 437 ? -20.560 -8.812 29.502 1.00 97.69 437 ASN A CA 1
ATOM 3127 C C . ASN A 1 437 ? -19.468 -8.174 30.377 1.00 97.69 437 ASN A C 1
ATOM 3129 O O . ASN A 1 437 ? -18.920 -7.152 30.001 1.00 97.69 437 ASN A O 1
ATOM 3133 N N . LYS A 1 438 ? -19.174 -8.728 31.554 1.00 97.44 438 LYS A N 1
ATOM 3134 C CA . LYS A 1 438 ? -18.172 -8.184 32.492 1.00 97.44 438 LYS A CA 1
ATOM 3135 C C . LYS A 1 438 ? -17.708 -9.251 33.476 1.00 97.44 438 LYS A C 1
ATOM 3137 O O . LYS A 1 438 ? -18.314 -10.329 33.522 1.00 97.44 438 LYS A O 1
ATOM 3142 N N . THR A 1 439 ? -16.701 -8.943 34.289 1.00 97.62 439 THR A N 1
ATOM 3143 C CA . THR A 1 439 ? -16.203 -9.854 35.328 1.00 97.62 439 THR A CA 1
ATOM 3144 C C . THR A 1 439 ? -17.277 -10.171 36.370 1.00 97.62 439 THR A C 1
ATOM 3146 O O . THR A 1 439 ? -18.125 -9.334 36.705 1.00 97.62 439 THR A O 1
ATOM 3149 N N . ALA A 1 440 ? -17.289 -11.414 36.854 1.00 97.19 440 ALA A N 1
ATOM 3150 C CA . ALA A 1 440 ? -18.143 -11.820 37.962 1.00 97.19 440 ALA A CA 1
ATOM 3151 C C . ALA A 1 440 ? -17.673 -11.177 39.272 1.00 97.19 440 ALA A C 1
ATOM 3153 O O . ALA A 1 440 ? -16.507 -10.807 39.430 1.00 97.19 440 ALA A O 1
ATOM 3154 N N . LYS A 1 441 ? -18.586 -11.075 40.242 1.00 94.88 441 LYS A N 1
ATOM 3155 C CA . LYS A 1 441 ? -18.219 -10.672 41.600 1.00 94.88 441 LYS A CA 1
ATOM 3156 C C . LYS A 1 441 ? -17.177 -11.659 42.142 1.00 94.88 441 LYS A C 1
ATOM 3158 O O . LYS A 1 441 ? -17.376 -12.863 42.023 1.00 94.88 441 LYS A O 1
ATOM 3163 N N . ASP A 1 442 ? -16.083 -11.132 42.690 1.00 92.94 442 ASP A N 1
ATOM 3164 C CA . ASP A 1 442 ? -14.936 -11.905 43.194 1.00 92.94 442 ASP A CA 1
ATOM 3165 C C . ASP A 1 442 ? -14.276 -12.808 42.124 1.00 92.94 442 ASP A C 1
ATOM 3167 O O . ASP A 1 442 ? -13.560 -13.758 42.436 1.00 92.94 442 ASP A O 1
ATOM 3171 N N . GLY A 1 443 ? -14.509 -12.508 40.839 1.00 93.25 443 GLY A N 1
ATOM 3172 C CA . GLY A 1 443 ? -14.024 -13.289 39.701 1.00 93.25 443 GLY A CA 1
ATOM 3173 C C . GLY A 1 443 ? -12.579 -13.007 39.296 1.00 93.25 443 GLY A C 1
ATOM 3174 O O . GLY A 1 443 ? -12.066 -13.682 38.409 1.00 93.25 443 GLY A O 1
ATOM 3175 N N . ILE A 1 444 ? -11.924 -12.031 39.927 1.00 96.12 444 ILE A N 1
ATOM 3176 C CA . ILE A 1 444 ? -10.527 -11.656 39.684 1.00 96.12 444 ILE A CA 1
ATOM 3177 C C . ILE A 1 444 ? -9.722 -11.971 40.942 1.00 96.12 444 ILE A C 1
ATOM 3179 O O . ILE A 1 444 ? -10.127 -11.642 42.057 1.00 96.12 444 ILE A O 1
ATOM 3183 N N . LYS A 1 445 ? -8.563 -12.591 40.747 1.00 93.25 445 LYS A N 1
ATOM 3184 C CA . LYS A 1 445 ? -7.584 -12.944 41.773 1.00 93.25 445 LYS A CA 1
ATOM 3185 C C . LYS A 1 445 ? -6.301 -12.144 41.562 1.00 93.25 445 LYS A C 1
ATOM 3187 O O . LYS A 1 445 ? -6.096 -11.527 40.520 1.00 93.25 445 LYS A O 1
ATOM 3192 N N . THR A 1 446 ? -5.407 -12.174 42.547 1.00 90.31 446 THR A N 1
ATOM 3193 C CA . THR A 1 446 ? -4.110 -11.481 42.476 1.00 90.31 446 THR A CA 1
ATOM 3194 C C . THR A 1 446 ? -3.235 -11.968 41.315 1.00 90.31 446 THR A C 1
ATOM 3196 O O . THR A 1 446 ? -2.438 -11.198 40.791 1.00 90.31 446 THR A O 1
ATOM 3199 N N . ASP A 1 447 ? -3.391 -13.226 40.900 1.00 93.06 447 ASP A N 1
ATOM 3200 C CA . ASP A 1 447 ? -2.676 -13.862 39.790 1.00 93.06 447 ASP A CA 1
ATOM 3201 C C . ASP A 1 447 ? -3.474 -13.885 38.474 1.00 93.06 447 ASP A C 1
ATOM 3203 O O . ASP A 1 447 ? -3.050 -14.532 37.515 1.00 93.06 447 ASP A O 1
ATOM 3207 N N . SER A 1 448 ? -4.616 -13.187 38.400 1.00 96.62 448 SER A N 1
ATOM 3208 C CA . SER A 1 448 ? -5.374 -13.060 37.155 1.00 96.62 448 SER A CA 1
ATOM 3209 C C . SER A 1 448 ? -4.568 -12.316 36.092 1.00 96.62 448 SER A C 1
ATOM 3211 O O . SER A 1 448 ? -3.925 -11.300 36.359 1.00 96.62 448 SER A O 1
ATOM 3213 N N . ARG A 1 449 ? -4.629 -12.816 34.858 1.00 96.69 449 ARG A N 1
ATOM 3214 C CA . ARG A 1 449 ? -3.901 -12.292 33.701 1.00 96.69 449 ARG A CA 1
ATOM 3215 C C . ARG A 1 449 ? -4.772 -12.295 32.456 1.00 96.69 449 ARG A C 1
ATOM 3217 O O . ARG A 1 449 ? -5.548 -13.225 32.242 1.00 96.69 449 ARG A O 1
ATOM 3224 N N . ILE A 1 450 ? -4.616 -11.278 31.614 1.00 96.44 450 ILE A N 1
ATOM 3225 C CA . ILE A 1 450 ? -5.418 -11.141 30.391 1.00 96.44 450 ILE A CA 1
ATOM 3226 C C . ILE A 1 450 ? -4.986 -12.131 29.299 1.00 96.44 450 ILE A C 1
ATOM 3228 O O . ILE A 1 450 ? -5.807 -12.559 28.494 1.00 96.44 450 ILE A O 1
ATOM 3232 N N . ASP A 1 451 ? -3.721 -12.565 29.311 1.00 96.75 451 ASP A N 1
ATOM 3233 C CA . ASP A 1 451 ? -3.215 -13.644 28.456 1.00 96.75 451 ASP A CA 1
ATOM 3234 C C . ASP A 1 451 ? -3.643 -15.055 28.903 1.00 96.75 451 ASP A C 1
ATOM 3236 O O . ASP A 1 451 ? -3.429 -16.023 28.172 1.00 96.75 451 ASP A O 1
ATOM 3240 N N . ASN A 1 452 ? -4.302 -15.186 30.061 1.00 97.38 452 ASN A N 1
ATOM 3241 C CA . ASN A 1 452 ? -4.855 -16.438 30.566 1.00 97.38 452 ASN A CA 1
ATOM 3242 C C . ASN A 1 452 ? -6.334 -16.270 30.940 1.00 97.38 452 ASN A C 1
ATOM 3244 O O . ASN A 1 452 ? -6.673 -16.035 32.101 1.00 97.38 452 ASN A O 1
ATOM 3248 N N . LEU A 1 453 ? -7.230 -16.468 29.969 1.00 96.94 453 LEU A N 1
ATOM 3249 C CA . LEU A 1 453 ? -8.681 -16.333 30.163 1.00 96.94 453 LEU A CA 1
ATOM 3250 C C . LEU A 1 453 ? -9.272 -17.261 31.246 1.00 96.94 453 LEU A C 1
ATOM 3252 O O . LEU A 1 453 ? -10.362 -16.993 31.734 1.00 96.94 453 LEU A O 1
ATOM 3256 N N . ASN A 1 454 ? -8.569 -18.324 31.655 1.00 96.62 454 ASN A N 1
ATOM 3257 C CA . ASN A 1 454 ? -9.016 -19.217 32.734 1.00 96.62 454 ASN A CA 1
ATOM 3258 C C . ASN A 1 454 ? -8.670 -18.692 34.139 1.00 96.62 454 ASN A C 1
ATOM 3260 O O . ASN A 1 454 ? -9.067 -19.289 35.139 1.00 96.62 454 ASN A O 1
ATOM 3264 N N . SER A 1 455 ? -7.894 -17.609 34.232 1.00 97.00 455 SER A N 1
ATOM 3265 C CA . SER A 1 455 ? -7.453 -17.027 35.505 1.00 97.00 455 SER A CA 1
ATOM 3266 C C . SER A 1 455 ? -8.472 -16.068 36.133 1.00 97.00 455 SER A C 1
ATOM 3268 O O . SER A 1 455 ? -8.265 -15.619 37.260 1.00 97.00 455 SER A O 1
ATOM 3270 N N . PHE A 1 456 ? -9.565 -15.756 35.434 1.00 97.62 456 PHE A N 1
ATOM 3271 C CA . PHE A 1 456 ? -10.668 -14.929 35.920 1.00 97.62 456 PHE A CA 1
ATOM 3272 C C . PHE A 1 456 ? -12.014 -15.455 35.405 1.00 97.62 456 PHE A C 1
ATOM 3274 O O . PHE A 1 456 ? -12.063 -16.256 34.473 1.00 97.62 456 PHE A O 1
ATOM 3281 N N . THR A 1 457 ? -13.118 -15.029 36.018 1.00 98.00 457 THR A N 1
ATOM 3282 C CA . THR A 1 457 ? -14.472 -15.455 35.631 1.00 98.00 457 THR A CA 1
ATOM 3283 C C . THR A 1 457 ? -15.345 -14.278 35.201 1.00 98.00 457 THR A C 1
ATOM 3285 O O . THR A 1 457 ? -15.308 -13.191 35.780 1.00 98.00 457 THR A O 1
ATOM 3288 N N . CYS A 1 458 ? -16.163 -14.505 34.172 1.00 98.31 458 CYS A N 1
ATOM 3289 C CA . CYS A 1 458 ? -17.121 -13.533 33.647 1.00 98.31 458 CYS A CA 1
ATOM 3290 C C . CYS A 1 458 ? -18.554 -13.856 34.095 1.00 98.31 458 CYS A C 1
ATOM 3292 O O . CYS A 1 458 ? -18.872 -14.988 34.452 1.00 98.31 458 CYS A O 1
ATOM 3294 N N . THR A 1 459 ? -19.436 -12.856 34.052 1.00 98.31 459 THR A N 1
ATOM 3295 C CA . THR A 1 459 ? -20.855 -12.990 34.441 1.00 98.31 459 THR A CA 1
ATOM 3296 C C . THR A 1 459 ? -21.693 -13.823 33.476 1.00 98.31 459 THR A C 1
ATOM 3298 O O . THR A 1 459 ? -22.741 -14.324 33.877 1.00 98.31 459 THR A O 1
ATOM 3301 N N . LYS A 1 460 ? -21.261 -13.946 32.218 1.00 98.19 460 LYS A N 1
ATOM 3302 C CA . LYS A 1 460 ? -21.966 -14.675 31.161 1.00 98.19 460 LYS A CA 1
ATOM 3303 C C . LYS A 1 460 ? -21.057 -15.677 30.455 1.00 98.19 460 LYS A C 1
ATOM 3305 O O . LYS A 1 460 ? -19.826 -15.629 30.555 1.00 98.19 460 LYS A O 1
ATOM 3310 N N . THR A 1 461 ? -21.688 -16.582 29.720 1.00 97.75 461 THR A N 1
ATOM 3311 C CA . THR A 1 461 ? -20.997 -17.538 28.848 1.00 97.75 461 THR A CA 1
ATOM 3312 C C . THR A 1 461 ? -20.461 -16.856 27.585 1.00 97.75 461 THR A C 1
ATOM 3314 O O . THR A 1 461 ? -20.909 -15.769 27.216 1.00 97.75 461 THR A O 1
ATOM 3317 N N . VAL A 1 462 ? -19.443 -17.449 26.949 1.00 98.19 462 VAL A N 1
ATOM 3318 C CA . VAL A 1 462 ? -18.811 -16.888 25.740 1.00 98.19 462 VAL A CA 1
ATOM 3319 C C . VAL A 1 462 ? -19.850 -16.692 24.641 1.00 98.19 462 VAL A C 1
ATOM 3321 O O . VAL A 1 462 ? -20.553 -17.630 24.271 1.00 98.19 462 VAL A O 1
ATOM 3324 N N . GLY A 1 463 ? -19.906 -15.479 24.094 1.00 97.75 463 GLY A N 1
ATOM 3325 C CA . GLY A 1 463 ? -20.812 -15.116 23.009 1.00 97.75 463 GLY A CA 1
ATOM 3326 C C . GLY A 1 463 ? -22.291 -15.053 23.369 1.00 97.75 463 GLY A C 1
ATOM 3327 O O . GLY A 1 463 ? -23.117 -14.988 22.464 1.00 97.75 463 GLY A O 1
ATOM 3328 N N . GLU A 1 464 ? -22.638 -15.039 24.658 1.00 98.12 464 GLU A N 1
ATOM 3329 C CA . GLU A 1 464 ? -24.015 -14.818 25.112 1.00 98.12 464 GLU A CA 1
ATOM 3330 C C . GLU A 1 464 ? -24.530 -13.417 24.738 1.00 98.12 464 GLU A C 1
ATOM 3332 O O . GLU A 1 464 ? -25.732 -13.221 24.571 1.00 98.12 464 GLU A O 1
ATOM 3337 N N . LYS A 1 465 ? -23.612 -12.457 24.582 1.00 97.19 465 LYS A N 1
ATOM 3338 C CA . LYS A 1 465 ? -23.834 -11.148 23.960 1.00 97.19 465 LYS A CA 1
ATOM 3339 C C . LYS A 1 465 ? -23.056 -11.044 22.644 1.00 97.19 465 LYS A C 1
ATOM 3341 O O . LYS A 1 465 ? -21.940 -10.517 22.630 1.00 97.19 465 LYS A O 1
ATOM 3346 N N . PRO A 1 466 ? -23.578 -11.597 21.538 1.00 94.06 466 PRO A N 1
ATOM 3347 C CA . PRO A 1 466 ? -22.872 -11.602 20.260 1.00 94.06 466 PRO A CA 1
ATOM 3348 C C . PRO A 1 466 ? -22.639 -10.198 19.681 1.00 94.06 466 PRO A C 1
ATOM 3350 O O . PRO A 1 466 ? -21.732 -10.034 18.873 1.00 94.06 466 PRO A O 1
ATOM 3353 N N . GLU A 1 467 ? -23.427 -9.198 20.081 1.00 91.50 467 GLU A N 1
ATOM 3354 C CA . GLU A 1 467 ? -23.288 -7.794 19.679 1.00 91.50 467 GLU A CA 1
ATOM 3355 C C . GLU A 1 467 ? -22.058 -7.089 20.272 1.00 91.50 467 GLU A C 1
ATOM 3357 O O . GLU A 1 467 ? -21.554 -6.144 19.668 1.00 91.50 467 GLU A O 1
ATOM 3362 N N . ASP A 1 468 ? -21.549 -7.565 21.414 1.00 93.94 468 ASP A N 1
ATOM 3363 C CA . ASP A 1 468 ? -20.337 -7.020 22.042 1.00 93.94 468 ASP A CA 1
ATOM 3364 C C . ASP A 1 468 ? -19.063 -7.606 21.395 1.00 93.94 468 ASP A C 1
ATOM 3366 O O . ASP A 1 468 ? -17.983 -6.998 21.428 1.00 93.94 468 ASP A O 1
ATOM 3370 N N . MET A 1 469 ? -19.191 -8.785 20.773 1.00 96.75 469 MET A N 1
ATOM 3371 C CA . MET A 1 469 ? -18.074 -9.514 20.184 1.00 96.75 469 MET A CA 1
ATOM 3372 C C . MET A 1 469 ? -17.510 -8.823 18.950 1.00 96.75 469 MET A C 1
ATOM 3374 O O . MET A 1 469 ? -18.223 -8.347 18.068 1.00 96.75 469 MET A O 1
ATOM 3378 N N . LYS A 1 470 ? -16.186 -8.871 18.853 1.00 96.75 470 LYS A N 1
ATOM 3379 C CA . LYS A 1 470 ? -15.449 -8.433 17.669 1.00 96.75 470 LYS A CA 1
ATOM 3380 C C . LYS A 1 470 ? -15.500 -9.485 16.575 1.00 96.75 470 LYS A C 1
ATOM 3382 O O . LYS A 1 470 ? -15.796 -10.654 16.838 1.00 96.75 470 LYS A O 1
ATOM 3387 N N . THR A 1 471 ? -15.231 -9.063 15.343 1.00 97.31 471 THR A N 1
ATOM 3388 C CA . THR A 1 471 ? -15.441 -9.902 14.162 1.00 97.31 471 THR A CA 1
ATOM 3389 C C . THR A 1 471 ? -14.193 -10.039 13.310 1.00 97.31 471 THR A C 1
ATOM 3391 O O . THR A 1 471 ? -13.329 -9.165 13.296 1.00 97.31 471 THR A O 1
ATOM 3394 N N . LEU A 1 472 ? -14.102 -11.159 12.599 1.00 98.31 472 LEU A N 1
ATOM 3395 C CA . LEU A 1 472 ? -13.058 -11.418 11.612 1.00 98.31 472 LEU A CA 1
ATOM 3396 C C . LEU A 1 472 ? -13.619 -12.156 10.397 1.00 98.31 472 LEU A C 1
ATOM 3398 O O . LEU A 1 472 ? -14.667 -12.799 10.471 1.00 98.31 472 LEU A O 1
ATOM 3402 N N . VAL A 1 473 ? -12.862 -12.145 9.308 1.00 98.62 473 VAL A N 1
ATOM 3403 C CA . VAL A 1 473 ? -13.025 -13.046 8.167 1.00 98.62 473 VAL A CA 1
ATOM 3404 C C . VAL A 1 473 ? -11.788 -13.932 8.065 1.00 98.62 473 VAL A C 1
ATOM 3406 O O . VAL A 1 473 ? -10.660 -13.440 8.097 1.00 98.62 473 VAL A O 1
ATOM 3409 N N . VAL A 1 474 ? -11.982 -15.243 7.916 1.00 98.75 474 VAL A N 1
ATOM 3410 C CA . VAL A 1 474 ? -10.868 -16.159 7.632 1.00 98.75 474 VAL A CA 1
ATOM 3411 C C . VAL A 1 474 ? -10.492 -16.017 6.161 1.00 98.75 474 VAL A C 1
ATOM 3413 O O . VAL A 1 474 ? -11.314 -16.259 5.281 1.00 98.75 474 VAL A O 1
ATOM 3416 N N . GLY A 1 475 ? -9.268 -15.579 5.893 1.00 98.31 475 GLY A N 1
ATOM 3417 C CA . GLY A 1 475 ? -8.732 -15.387 4.553 1.00 98.31 475 GLY A CA 1
ATOM 3418 C C . GLY A 1 475 ? -7.890 -16.566 4.056 1.00 98.31 475 GLY A C 1
ATOM 3419 O O . GLY A 1 475 ? -7.798 -17.608 4.717 1.00 98.31 475 GLY A O 1
ATOM 3420 N N . PRO A 1 476 ? -7.261 -16.412 2.878 1.00 97.75 476 PRO A N 1
ATOM 3421 C CA . PRO A 1 476 ? -6.383 -17.416 2.287 1.00 97.75 476 PRO A CA 1
ATOM 3422 C C . PRO A 1 476 ? -5.293 -17.847 3.270 1.00 97.75 476 PRO A C 1
ATOM 3424 O O . PRO A 1 476 ? -4.849 -17.057 4.106 1.00 97.75 476 PRO A O 1
ATOM 3427 N N . TYR A 1 477 ? -4.866 -19.107 3.178 1.00 97.00 477 TYR A N 1
ATOM 3428 C CA . TYR A 1 477 ? -3.906 -19.721 4.108 1.00 97.00 477 TYR A CA 1
ATOM 3429 C C . TYR A 1 477 ? -4.389 -19.791 5.574 1.00 97.00 477 TYR A C 1
ATOM 3431 O O . TYR A 1 477 ? -3.602 -20.114 6.460 1.00 97.00 477 TYR A O 1
ATOM 3439 N N . GLY A 1 478 ? -5.672 -19.525 5.850 1.00 97.56 478 GLY A N 1
ATOM 3440 C CA . GLY A 1 478 ? -6.243 -19.558 7.199 1.00 97.56 478 GLY A CA 1
ATOM 3441 C C . GLY A 1 478 ? -5.937 -18.315 8.032 1.00 97.56 478 GLY A C 1
ATOM 3442 O O . GLY A 1 478 ? -6.124 -18.338 9.243 1.00 97.56 478 GLY A O 1
ATOM 3443 N N . GLU A 1 479 ? -5.456 -17.229 7.421 1.00 97.94 479 GLU A N 1
ATOM 3444 C CA . GLU A 1 479 ? -5.162 -15.994 8.151 1.00 97.94 479 GLU A CA 1
ATOM 3445 C C . GLU A 1 479 ? -6.455 -15.304 8.643 1.00 97.94 479 GLU A C 1
ATOM 3447 O O . GLU A 1 479 ? -7.340 -15.031 7.831 1.00 97.94 479 GLU A O 1
ATOM 3452 N N . PRO A 1 480 ? -6.590 -14.980 9.943 1.00 98.31 480 PRO A N 1
ATOM 3453 C CA . PRO A 1 480 ? -7.768 -14.297 10.475 1.00 98.31 480 PRO A CA 1
ATOM 3454 C C . PRO A 1 480 ? -7.662 -12.771 10.298 1.00 98.31 480 PRO A C 1
ATOM 3456 O O . PRO A 1 480 ? -6.943 -12.092 11.035 1.00 98.31 480 PRO A O 1
ATOM 3459 N N . TYR A 1 481 ? -8.397 -12.219 9.331 1.00 98.50 481 TYR A N 1
ATOM 3460 C CA . TYR A 1 481 ? -8.453 -10.782 9.050 1.00 98.50 481 TYR A CA 1
ATOM 3461 C C . TYR A 1 481 ? -9.528 -10.102 9.894 1.00 98.50 481 TYR A C 1
ATOM 3463 O O . TYR A 1 481 ? -10.711 -10.396 9.755 1.00 98.50 481 TYR A O 1
ATOM 3471 N N . LEU A 1 482 ? -9.119 -9.189 10.767 1.00 97.75 482 LEU A N 1
ATOM 3472 C CA . LEU A 1 482 ? -9.992 -8.524 11.725 1.00 97.75 482 LEU A CA 1
ATOM 3473 C C . LEU A 1 482 ? -10.907 -7.516 11.020 1.00 97.75 482 LEU A C 1
ATOM 3475 O O . LEU A 1 482 ? -10.403 -6.629 10.347 1.00 97.75 482 LEU A O 1
ATOM 3479 N N . THR A 1 483 ? -12.225 -7.627 11.166 1.00 96.12 483 THR A N 1
ATOM 3480 C CA . THR A 1 483 ? -13.220 -6.720 10.551 1.00 96.12 483 THR A CA 1
ATOM 3481 C C . THR A 1 483 ? -13.909 -5.796 11.554 1.00 96.12 483 THR A C 1
ATOM 3483 O O . THR A 1 483 ? -14.545 -4.827 11.149 1.00 96.12 483 THR A O 1
ATOM 3486 N N . ASP A 1 484 ? -13.795 -6.111 12.845 1.00 95.06 484 ASP A N 1
ATOM 3487 C CA . ASP A 1 484 ? -14.041 -5.201 13.964 1.00 95.06 484 ASP A CA 1
ATOM 3488 C C . ASP A 1 484 ? -13.038 -5.502 15.083 1.00 95.06 484 ASP A C 1
ATOM 3490 O O . ASP A 1 484 ? -12.690 -6.664 15.280 1.00 95.06 484 ASP A O 1
ATOM 3494 N N . GLY A 1 485 ? -12.625 -4.504 15.864 1.00 95.56 485 GLY A N 1
ATOM 3495 C CA . GLY A 1 485 ? -11.882 -4.698 17.112 1.00 95.56 485 GLY A CA 1
ATOM 3496 C C . GLY A 1 485 ? -10.414 -4.287 17.082 1.00 95.56 485 GLY A C 1
ATOM 3497 O O . GLY A 1 485 ? -9.679 -4.657 18.000 1.00 95.56 485 GLY A O 1
ATOM 3498 N N . HIS A 1 486 ? -9.962 -3.512 16.092 1.00 97.75 486 HIS A N 1
ATOM 3499 C CA . HIS A 1 486 ? -8.553 -3.115 15.977 1.00 97.75 486 HIS A CA 1
ATOM 3500 C C . HIS A 1 486 ? -8.067 -2.370 17.218 1.00 97.75 486 HIS A C 1
ATOM 3502 O O . HIS A 1 486 ? -6.987 -2.659 17.735 1.00 97.75 486 HIS A O 1
ATOM 3508 N N . HIS A 1 487 ? -8.882 -1.451 17.745 1.00 97.50 487 HIS A N 1
ATOM 3509 C CA . HIS A 1 487 ? -8.586 -0.766 19.002 1.00 97.50 487 HIS A CA 1
ATOM 3510 C C . HIS A 1 487 ? -8.628 -1.713 20.195 1.00 97.50 487 HIS A C 1
ATOM 3512 O O . HIS A 1 487 ? -7.699 -1.699 20.990 1.00 97.50 487 HIS A O 1
ATOM 3518 N N . ALA A 1 488 ? -9.670 -2.542 20.308 1.00 97.31 488 ALA A N 1
ATOM 3519 C CA . ALA A 1 488 ? -9.863 -3.440 21.447 1.00 97.31 488 ALA A CA 1
ATOM 3520 C C . ALA A 1 488 ? -8.708 -4.441 21.586 1.00 97.31 488 ALA A C 1
ATOM 3522 O O . ALA A 1 488 ? -8.129 -4.587 22.659 1.00 97.31 488 ALA A O 1
ATOM 3523 N N . PHE A 1 489 ? -8.315 -5.084 20.490 1.00 98.31 489 PHE A N 1
ATOM 3524 C CA . PHE A 1 489 ? -7.263 -6.095 20.512 1.00 98.31 489 PHE A CA 1
ATOM 3525 C C . PHE A 1 489 ? -5.857 -5.503 20.468 1.00 98.31 489 PHE A C 1
ATOM 3527 O O . PHE A 1 489 ? -4.939 -6.105 21.018 1.00 98.31 489 PHE A O 1
ATOM 3534 N N . THR A 1 490 ? -5.681 -4.284 19.948 1.00 98.25 490 THR A N 1
ATOM 3535 C CA . THR A 1 490 ? -4.452 -3.524 20.228 1.00 98.25 490 THR A CA 1
ATOM 3536 C C . THR A 1 490 ? -4.377 -3.153 21.710 1.00 98.25 490 THR A C 1
ATOM 3538 O O . THR A 1 490 ? -3.316 -3.269 22.303 1.00 98.25 490 THR A O 1
ATOM 3541 N N . THR A 1 491 ? -5.483 -2.792 22.364 1.00 98.00 491 THR A N 1
ATOM 3542 C CA . THR A 1 491 ? -5.491 -2.586 23.819 1.00 98.00 491 THR A CA 1
ATOM 3543 C C . THR A 1 491 ? -5.113 -3.864 24.572 1.00 98.00 491 THR A C 1
ATOM 3545 O O . THR A 1 491 ? -4.283 -3.776 25.465 1.00 98.00 491 THR A O 1
ATOM 3548 N N . VAL A 1 492 ? -5.626 -5.044 24.195 1.00 98.12 492 VAL A N 1
ATOM 3549 C CA . VAL A 1 492 ? -5.197 -6.335 24.786 1.00 98.12 492 VAL A CA 1
ATOM 3550 C C . VAL A 1 492 ? -3.708 -6.603 24.541 1.00 98.12 492 VAL A C 1
ATOM 3552 O O . VAL A 1 492 ? -3.020 -7.111 25.423 1.00 98.12 492 VAL A O 1
ATOM 3555 N N . TRP A 1 493 ? -3.192 -6.245 23.364 1.00 97.75 493 TRP A N 1
ATOM 3556 C CA . TRP A 1 493 ? -1.769 -6.368 23.045 1.00 97.75 493 TRP A CA 1
ATOM 3557 C C . TRP A 1 493 ? -0.890 -5.520 23.973 1.00 97.75 493 TRP A C 1
ATOM 3559 O O . TRP A 1 493 ? 0.132 -5.998 24.455 1.00 97.75 493 TRP A O 1
ATOM 3569 N N . GLU A 1 494 ? -1.288 -4.274 24.227 1.00 97.12 494 GLU A N 1
ATOM 3570 C CA . GLU A 1 494 ? -0.524 -3.311 25.034 1.00 97.12 494 GLU A CA 1
ATOM 3571 C C . GLU A 1 494 ? -0.814 -3.407 26.545 1.00 97.12 494 GLU A C 1
ATOM 3573 O O . GLU A 1 494 ? -0.098 -2.822 27.360 1.00 97.12 494 GLU A O 1
ATOM 3578 N N . ALA A 1 495 ? -1.886 -4.098 26.943 1.00 95.81 495 ALA A N 1
ATOM 3579 C CA . ALA A 1 495 ? -2.327 -4.167 28.331 1.00 95.81 495 ALA A CA 1
ATOM 3580 C C . ALA A 1 495 ? -1.320 -4.908 29.231 1.00 95.81 495 ALA A C 1
ATOM 3582 O O . ALA A 1 495 ? -0.621 -5.824 28.785 1.00 95.81 495 ALA A O 1
ATOM 3583 N N . PRO A 1 496 ? -1.293 -4.597 30.543 1.00 91.62 496 PRO A N 1
ATOM 3584 C CA . PRO A 1 496 ? -0.555 -5.395 31.514 1.00 91.62 496 PRO A CA 1
ATOM 3585 C C . PRO A 1 496 ? -0.943 -6.873 31.422 1.00 91.62 496 PRO A C 1
ATOM 3587 O O . PRO A 1 496 ? -2.129 -7.205 31.377 1.00 91.62 496 PRO A O 1
ATOM 3590 N N . THR A 1 497 ? 0.054 -7.764 31.429 1.00 94.81 497 THR A N 1
ATOM 3591 C CA . THR A 1 497 ? -0.105 -9.226 31.255 1.00 94.81 497 THR A CA 1
ATOM 3592 C C . THR A 1 497 ? -0.684 -9.658 29.902 1.00 94.81 497 THR A C 1
ATOM 3594 O O . THR A 1 497 ? -1.076 -10.811 29.760 1.00 94.81 497 THR A O 1
ATOM 3597 N N . GLY A 1 498 ? -0.777 -8.747 28.929 1.00 96.44 498 GLY A N 1
ATOM 3598 C CA . GLY A 1 498 ? -1.234 -9.023 27.570 1.00 96.44 498 GLY A CA 1
ATOM 3599 C C . GLY A 1 498 ? -0.098 -9.397 26.623 1.00 96.44 498 GLY A C 1
ATOM 3600 O O . GLY A 1 498 ? 0.907 -9.989 27.022 1.00 96.44 498 GLY A O 1
ATOM 3601 N N . GLY A 1 499 ? -0.260 -9.035 25.351 1.00 97.00 499 GLY A N 1
ATOM 3602 C CA . GLY A 1 499 ? 0.767 -9.200 24.321 1.00 97.00 499 GLY A CA 1
ATOM 3603 C C . GLY A 1 499 ? 0.427 -10.224 23.232 1.00 97.00 499 GLY A C 1
ATOM 3604 O O . GLY A 1 499 ? -0.710 -10.692 23.134 1.00 97.00 499 GLY A O 1
ATOM 3605 N N . PRO A 1 500 ? 1.413 -10.595 22.391 1.00 97.00 500 PRO A N 1
ATOM 3606 C CA . PRO A 1 500 ? 1.188 -11.375 21.169 1.00 97.00 500 PRO A CA 1
ATOM 3607 C C . PRO A 1 500 ? 0.550 -12.748 21.403 1.00 97.00 500 PRO A C 1
ATOM 3609 O O . PRO A 1 500 ? -0.106 -13.273 20.509 1.00 97.00 500 PRO A O 1
ATOM 3612 N N . GLN A 1 501 ? 0.751 -13.343 22.580 1.00 97.31 501 GLN A N 1
ATOM 3613 C CA . GLN A 1 501 ? 0.252 -14.682 22.909 1.00 97.31 501 GLN A CA 1
ATOM 3614 C C . GLN A 1 501 ? -1.095 -14.672 23.640 1.00 97.31 501 GLN A C 1
ATOM 3616 O O . GLN A 1 501 ? -1.661 -15.741 23.872 1.00 97.31 501 GLN A O 1
ATOM 3621 N N . ALA A 1 502 ? -1.625 -13.491 23.982 1.00 98.12 502 ALA A N 1
ATOM 3622 C CA . ALA A 1 502 ? -2.969 -13.389 24.530 1.00 98.12 502 ALA A CA 1
ATOM 3623 C C . ALA A 1 502 ? -3.994 -13.936 23.525 1.00 98.12 502 ALA A C 1
ATOM 3625 O O . ALA A 1 502 ? -3.765 -13.943 22.309 1.00 98.12 502 ALA A O 1
ATOM 3626 N N . LYS A 1 503 ? -5.129 -14.413 24.036 1.00 98.38 503 LYS A N 1
ATOM 3627 C CA . LYS A 1 503 ? -6.194 -14.995 23.218 1.00 98.38 503 LYS A CA 1
ATOM 3628 C C . LYS A 1 503 ? -7.527 -14.359 23.549 1.00 98.38 503 LYS A C 1
ATOM 3630 O O . LYS A 1 503 ? -7.794 -14.086 24.712 1.00 98.38 503 LYS A O 1
ATOM 3635 N N . MET A 1 504 ? -8.361 -14.182 22.532 1.00 98.56 504 MET A N 1
ATOM 3636 C CA . MET A 1 504 ? -9.720 -13.657 22.666 1.00 98.56 504 MET A CA 1
ATOM 3637 C C . MET A 1 504 ? -10.691 -14.498 21.844 1.00 98.56 504 MET A C 1
ATOM 3639 O O . MET A 1 504 ? -10.312 -15.067 20.818 1.00 98.56 504 MET A O 1
ATOM 3643 N N . TRP A 1 505 ? -11.939 -14.585 22.298 1.00 98.62 505 TRP A N 1
ATOM 3644 C CA . TRP A 1 505 ? -13.020 -15.175 21.519 1.00 98.62 505 TRP A CA 1
ATOM 3645 C C . TRP A 1 505 ? -13.529 -14.149 20.515 1.00 98.62 505 TRP A C 1
ATOM 3647 O O . TRP A 1 505 ? -13.924 -13.047 20.887 1.00 98.62 505 TRP A O 1
ATOM 3657 N N . ILE A 1 506 ? -13.522 -14.515 19.238 1.00 98.56 506 ILE A N 1
ATOM 3658 C CA . ILE A 1 506 ? -13.883 -13.628 18.132 1.00 98.56 506 ILE A CA 1
ATOM 3659 C C . ILE A 1 506 ? -14.929 -14.327 17.274 1.00 98.56 506 ILE A C 1
ATOM 3661 O O . ILE A 1 506 ? -14.854 -15.536 17.034 1.00 98.56 506 ILE A O 1
ATOM 3665 N N . ARG A 1 507 ? -15.923 -13.565 16.822 1.00 98.19 507 ARG A N 1
ATOM 3666 C CA . ARG A 1 507 ? -17.009 -14.068 15.990 1.00 98.19 507 ARG A CA 1
ATOM 3667 C C . ARG A 1 507 ? -16.599 -14.064 14.518 1.00 98.19 507 ARG A C 1
ATOM 3669 O O . ARG A 1 507 ? -16.243 -13.030 13.958 1.00 98.19 507 ARG A O 1
ATOM 3676 N N . VAL A 1 508 ? -16.682 -15.215 13.866 1.00 98.50 508 VAL A N 1
ATOM 3677 C CA . VAL A 1 508 ? -16.399 -15.354 12.434 1.00 98.50 508 VAL A CA 1
ATOM 3678 C C . VAL A 1 508 ? -17.548 -14.742 11.640 1.00 98.50 508 VAL A C 1
ATOM 3680 O O . VAL A 1 508 ? -18.688 -15.199 11.723 1.00 98.50 508 VAL A O 1
ATOM 3683 N N . GLN A 1 509 ? -17.263 -13.706 10.860 1.00 97.06 509 GLN A N 1
ATOM 3684 C CA . GLN A 1 509 ? -18.223 -13.126 9.927 1.00 97.06 509 GLN A CA 1
ATOM 3685 C C . GLN A 1 509 ? -18.357 -13.994 8.672 1.00 97.06 509 GLN A C 1
ATOM 3687 O O . GLN A 1 509 ? -19.469 -14.176 8.179 1.00 97.06 509 GLN A O 1
ATOM 3692 N N . ASP A 1 510 ? -17.238 -14.520 8.166 1.00 98.12 510 ASP A N 1
ATOM 3693 C CA . ASP A 1 510 ? -17.195 -15.391 6.992 1.00 98.12 510 ASP A CA 1
ATOM 3694 C C . ASP A 1 510 ? -15.874 -16.178 6.907 1.00 98.12 510 ASP A C 1
ATOM 3696 O O . ASP A 1 510 ? -14.881 -15.811 7.544 1.00 98.12 510 ASP A O 1
ATOM 3700 N N . ASN A 1 511 ? -15.847 -17.222 6.079 1.00 98.56 511 ASN A N 1
ATOM 3701 C CA . ASN A 1 511 ? -14.639 -17.958 5.721 1.00 98.56 511 ASN A CA 1
ATOM 3702 C C . ASN A 1 511 ? -14.446 -17.924 4.201 1.00 98.56 511 ASN A C 1
ATOM 3704 O O . ASN A 1 511 ? -15.144 -18.595 3.447 1.00 98.56 511 ASN A O 1
ATOM 3708 N N . LEU A 1 512 ? -13.473 -17.126 3.770 1.00 98.44 512 LEU A N 1
ATOM 3709 C CA . LEU A 1 512 ? -13.088 -16.902 2.378 1.00 98.44 512 LEU A CA 1
ATOM 3710 C C . LEU A 1 512 ? -11.708 -17.508 2.072 1.00 98.44 512 LEU A C 1
ATOM 3712 O O . LEU A 1 512 ? -11.000 -17.042 1.177 1.00 98.44 512 LEU A O 1
ATOM 3716 N N . SER A 1 513 ? -11.294 -18.524 2.835 1.00 97.75 513 SER A N 1
ATOM 3717 C CA . SER A 1 513 ? -9.969 -19.147 2.708 1.00 97.75 513 SER A CA 1
ATOM 3718 C C . SER A 1 513 ? -9.746 -19.898 1.394 1.00 97.75 513 SER A C 1
ATOM 3720 O O . SER A 1 513 ? -8.603 -20.187 1.045 1.00 97.75 513 SER A O 1
ATOM 3722 N N . ASN A 1 514 ? -10.819 -20.179 0.652 1.00 96.69 514 ASN A N 1
ATOM 3723 C CA . ASN A 1 514 ? -10.791 -20.795 -0.672 1.00 96.69 514 ASN A CA 1
ATOM 3724 C C . ASN A 1 514 ? -10.440 -19.815 -1.806 1.00 96.69 514 ASN A C 1
ATOM 3726 O O . ASN A 1 514 ? -10.175 -20.260 -2.922 1.00 96.69 514 ASN A O 1
ATOM 3730 N N . LEU A 1 515 ? -10.474 -18.504 -1.556 1.00 98.06 515 LEU A N 1
ATOM 3731 C CA . LEU A 1 515 ? -10.079 -17.498 -2.539 1.00 98.06 515 LEU A CA 1
ATOM 3732 C C . LEU A 1 515 ? -8.552 -17.407 -2.632 1.00 98.06 515 LEU A C 1
ATOM 3734 O O . LEU A 1 515 ? -7.839 -17.675 -1.666 1.00 98.06 515 LEU A O 1
ATOM 3738 N N . ASN A 1 516 ? -8.034 -16.952 -3.774 1.00 97.62 516 ASN A N 1
ATOM 3739 C CA . ASN A 1 516 ? -6.659 -16.451 -3.808 1.00 97.62 516 ASN A CA 1
ATOM 3740 C C . ASN A 1 516 ? -6.572 -15.062 -3.144 1.00 97.62 516 ASN A C 1
ATOM 3742 O O . ASN A 1 516 ? -7.588 -14.416 -2.865 1.00 97.62 516 ASN A O 1
ATOM 3746 N N . ARG A 1 517 ? -5.357 -14.572 -2.872 1.00 97.56 517 ARG A N 1
ATOM 3747 C CA . ARG A 1 517 ? -5.164 -13.305 -2.147 1.00 97.56 517 ARG A CA 1
ATOM 3748 C C . ARG A 1 517 ? -5.774 -12.096 -2.857 1.00 97.56 517 ARG A C 1
ATOM 3750 O O . ARG A 1 517 ? -6.388 -11.257 -2.195 1.00 97.56 517 ARG A O 1
ATOM 3757 N N . ALA A 1 518 ? -5.627 -11.996 -4.175 1.00 98.12 518 ALA A N 1
ATOM 3758 C CA . ALA A 1 518 ? -6.190 -10.889 -4.944 1.00 98.12 518 ALA A CA 1
ATOM 3759 C C . ALA A 1 518 ? -7.732 -10.890 -4.921 1.00 98.12 518 ALA A C 1
ATOM 3761 O O . ALA A 1 518 ? -8.354 -9.865 -4.626 1.00 98.12 518 ALA A O 1
ATOM 3762 N N . GLN A 1 519 ? -8.354 -12.050 -5.153 1.00 98.56 519 GLN A N 1
ATOM 3763 C CA . GLN A 1 519 ? -9.804 -12.255 -5.045 1.00 98.56 519 GLN A CA 1
ATOM 3764 C C . GLN A 1 519 ? -10.318 -11.947 -3.636 1.00 98.56 519 GLN A C 1
ATOM 3766 O O . GLN A 1 519 ? -11.355 -11.293 -3.486 1.00 98.56 519 GLN A O 1
ATOM 3771 N N . PHE A 1 520 ? -9.585 -12.373 -2.605 1.00 98.56 520 PHE A N 1
ATOM 3772 C CA . PHE A 1 520 ? -9.916 -12.103 -1.212 1.00 98.56 520 PHE A CA 1
ATOM 3773 C C . PHE A 1 520 ? -9.994 -10.600 -0.933 1.00 98.56 520 PHE A C 1
ATOM 3775 O O . PHE A 1 520 ? -11.046 -10.108 -0.527 1.00 98.56 520 PHE A O 1
ATOM 3782 N N . PHE A 1 521 ? -8.938 -9.833 -1.222 1.00 98.25 521 PHE A N 1
ATOM 3783 C CA . PHE A 1 521 ? -8.947 -8.389 -0.956 1.00 98.25 521 PHE A CA 1
ATOM 3784 C C . PHE A 1 521 ? -9.910 -7.612 -1.852 1.00 98.25 521 PHE A C 1
ATOM 3786 O O . PHE A 1 521 ? -10.485 -6.606 -1.425 1.00 98.25 521 PHE A O 1
ATOM 3793 N N . ARG A 1 522 ? -10.164 -8.085 -3.074 1.00 97.31 522 ARG A N 1
ATOM 3794 C CA . ARG A 1 522 ? -11.246 -7.547 -3.901 1.00 97.31 522 ARG A CA 1
ATOM 3795 C C . ARG A 1 522 ? -12.614 -7.758 -3.250 1.00 97.31 522 ARG A C 1
ATOM 3797 O O . ARG A 1 522 ? -13.389 -6.807 -3.175 1.00 97.31 522 ARG A O 1
ATOM 3804 N N . THR A 1 523 ? -12.868 -8.949 -2.711 1.00 97.88 523 THR A N 1
ATOM 3805 C CA . THR A 1 523 ? -14.105 -9.283 -1.988 1.00 97.88 523 THR A CA 1
ATOM 3806 C C . THR A 1 523 ? -14.253 -8.459 -0.708 1.00 97.88 523 THR A C 1
ATOM 3808 O O . THR A 1 523 ? -15.315 -7.886 -0.470 1.00 97.88 523 THR A O 1
ATOM 3811 N N . MET A 1 524 ? -13.184 -8.323 0.083 1.00 97.69 524 MET A N 1
ATOM 3812 C CA . MET A 1 524 ? -13.179 -7.509 1.305 1.00 97.69 524 MET 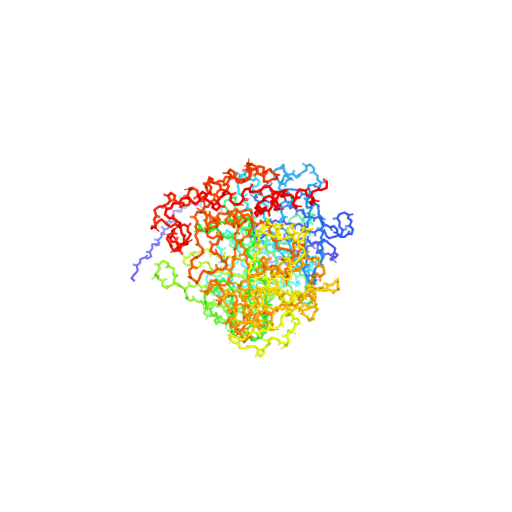A CA 1
ATOM 3813 C C . MET A 1 524 ? -13.507 -6.039 1.014 1.00 97.69 524 MET A C 1
ATOM 3815 O O . MET A 1 524 ? -14.329 -5.446 1.710 1.00 97.69 524 MET A O 1
ATOM 3819 N N . ARG A 1 525 ? -12.939 -5.453 -0.052 1.00 95.12 525 ARG A N 1
ATOM 3820 C CA . ARG A 1 525 ? -13.265 -4.078 -0.479 1.00 95.12 525 ARG A CA 1
ATOM 3821 C C . ARG A 1 525 ? -14.711 -3.943 -0.944 1.00 95.12 525 ARG A C 1
ATOM 3823 O O . ARG A 1 525 ? -15.398 -3.032 -0.493 1.00 95.12 525 ARG A O 1
ATOM 3830 N N . ALA A 1 526 ? -15.189 -4.856 -1.793 1.00 93.69 526 ALA A N 1
ATOM 3831 C CA . ALA A 1 526 ? -16.567 -4.835 -2.288 1.00 93.69 526 ALA A CA 1
ATOM 3832 C C . ALA A 1 526 ? -17.594 -4.912 -1.144 1.00 93.69 526 ALA A C 1
ATOM 3834 O O . ALA A 1 526 ? -18.628 -4.250 -1.183 1.00 93.69 526 ALA A O 1
ATOM 3835 N N . ARG A 1 527 ? -17.272 -5.667 -0.087 1.00 93.56 527 ARG A N 1
ATOM 3836 C CA . ARG A 1 527 ? -18.095 -5.802 1.123 1.00 93.56 527 ARG A CA 1
ATOM 3837 C C . ARG A 1 527 ? -17.861 -4.705 2.166 1.00 93.56 527 ARG A C 1
ATOM 3839 O O . ARG A 1 527 ? -18.463 -4.773 3.232 1.00 93.56 527 ARG A O 1
ATOM 3846 N N . LYS A 1 528 ? -17.020 -3.703 1.874 1.00 91.81 528 LYS A N 1
ATOM 3847 C CA . LYS A 1 528 ? -16.646 -2.615 2.795 1.00 91.81 528 LYS A CA 1
ATOM 3848 C C . LYS A 1 528 ? -16.094 -3.144 4.139 1.00 91.81 528 LYS A C 1
ATOM 3850 O O . LYS A 1 528 ? -16.423 -2.607 5.188 1.00 91.81 528 LYS A O 1
ATOM 3855 N N . LEU A 1 529 ? -15.264 -4.196 4.097 1.00 94.94 529 LEU A N 1
ATOM 3856 C CA . LEU A 1 529 ? -14.636 -4.867 5.256 1.00 94.94 529 LEU A CA 1
ATOM 3857 C C . LEU A 1 529 ? -13.153 -4.504 5.457 1.00 94.94 529 LEU A C 1
ATOM 3859 O O . LEU A 1 529 ? -12.449 -5.156 6.220 1.00 94.94 529 LEU A O 1
ATOM 3863 N N . VAL A 1 530 ? -12.666 -3.491 4.744 1.00 95.69 530 VAL A N 1
ATOM 3864 C CA . VAL A 1 530 ? -11.324 -2.919 4.901 1.00 95.69 530 VAL A CA 1
ATOM 3865 C C . VAL A 1 530 ? -11.426 -1.399 4.893 1.00 95.69 530 VAL A C 1
ATOM 3867 O O . VAL A 1 530 ? -12.235 -0.830 4.153 1.00 95.69 530 VAL A O 1
ATOM 3870 N N . TRP A 1 531 ? -10.558 -0.742 5.655 1.00 95.12 531 TRP A N 1
ATOM 3871 C CA . TRP A 1 531 ? -10.343 0.697 5.578 1.00 95.12 531 TRP A CA 1
ATOM 3872 C C . TRP A 1 531 ? -8.982 0.961 4.954 1.00 95.12 531 TRP A C 1
ATOM 3874 O O . TRP A 1 531 ? -7.955 0.561 5.487 1.00 95.12 531 TRP A O 1
ATOM 3884 N N . LEU A 1 532 ? -8.964 1.628 3.806 1.00 95.12 532 LEU A N 1
ATOM 3885 C CA . LEU A 1 532 ? -7.766 1.781 2.979 1.00 95.12 532 LEU A CA 1
ATOM 3886 C C . LEU A 1 532 ? -7.314 3.244 2.894 1.00 95.12 532 LEU A C 1
ATOM 3888 O O . LEU A 1 532 ? -6.953 3.734 1.825 1.00 95.12 532 LEU A O 1
ATOM 3892 N N . LYS A 1 533 ? -7.338 3.943 4.036 1.00 94.31 533 LYS A N 1
ATOM 3893 C CA . LYS A 1 533 ? -6.723 5.267 4.199 1.00 94.31 533 LYS A CA 1
ATOM 3894 C C . LYS A 1 533 ? -5.836 5.303 5.438 1.00 94.31 533 LYS A C 1
ATOM 3896 O O . LYS A 1 533 ? -6.248 4.836 6.500 1.00 94.31 533 LYS A O 1
ATOM 3901 N N . ASP A 1 534 ? -4.622 5.821 5.290 1.00 94.06 534 ASP A N 1
ATOM 3902 C CA . ASP A 1 534 ? -3.642 5.940 6.372 1.00 94.06 534 ASP A CA 1
ATOM 3903 C C . ASP A 1 534 ? -4.004 7.046 7.388 1.00 94.06 534 ASP A C 1
ATOM 3905 O O . ASP A 1 534 ? -5.019 7.732 7.267 1.00 94.06 534 ASP A O 1
ATOM 3909 N N . GLY A 1 535 ? -3.171 7.221 8.421 1.00 91.88 535 GLY A N 1
ATOM 3910 C CA . GLY A 1 535 ? -3.403 8.215 9.480 1.00 91.88 535 GLY A CA 1
ATOM 3911 C C . GLY A 1 535 ? -3.407 9.674 8.999 1.00 91.88 535 GLY A C 1
ATOM 3912 O O . GLY A 1 535 ? -4.058 10.533 9.608 1.00 91.88 535 GLY A O 1
ATOM 3913 N N . ASP A 1 536 ? -2.755 9.938 7.865 1.00 90.56 536 ASP A N 1
ATOM 3914 C CA . ASP A 1 536 ? -2.722 11.234 7.181 1.00 90.56 536 ASP A CA 1
ATOM 3915 C C . ASP A 1 536 ? -3.864 11.388 6.162 1.00 90.56 536 ASP A C 1
ATOM 3917 O O . ASP A 1 536 ? -3.929 12.385 5.441 1.00 90.56 536 ASP A O 1
ATOM 3921 N N . ASN A 1 537 ? -4.790 10.428 6.134 1.00 92.19 537 ASN A N 1
ATOM 3922 C CA . ASN A 1 537 ? -5.906 10.327 5.206 1.00 92.19 537 ASN A CA 1
ATOM 3923 C C . ASN A 1 537 ? -5.515 10.149 3.732 1.00 92.19 537 ASN A C 1
ATOM 3925 O O . ASN A 1 537 ? -6.259 10.542 2.829 1.00 92.19 537 ASN A O 1
ATOM 3929 N N . ARG A 1 538 ? -4.344 9.568 3.463 1.00 92.31 538 ARG A N 1
ATOM 3930 C CA . ARG A 1 538 ? -3.934 9.217 2.101 1.00 92.31 538 ARG A CA 1
ATOM 3931 C C . ARG A 1 538 ? -4.386 7.795 1.766 1.00 92.31 538 ARG A C 1
ATOM 3933 O O . ARG A 1 538 ? -4.436 6.960 2.670 1.00 92.31 538 ARG A O 1
ATOM 3940 N N . PRO A 1 539 ? -4.655 7.473 0.488 1.00 93.69 539 PRO A N 1
ATOM 3941 C CA . PRO A 1 539 ? -4.890 6.096 0.065 1.00 93.69 539 PRO A CA 1
ATOM 3942 C C . PRO A 1 539 ? -3.796 5.142 0.565 1.00 93.69 539 PRO A C 1
ATOM 3944 O O . PRO A 1 539 ? -2.607 5.468 0.483 1.00 93.69 539 PRO A O 1
ATOM 3947 N N . ALA A 1 540 ? -4.216 3.981 1.055 1.00 94.75 540 ALA A N 1
ATOM 3948 C CA . ALA A 1 540 ? -3.381 2.833 1.388 1.00 94.75 540 ALA A CA 1
ATOM 3949 C C . ALA A 1 540 ? -3.852 1.620 0.577 1.00 94.75 540 ALA A C 1
ATOM 3951 O O . ALA A 1 540 ? -5.002 1.570 0.139 1.00 94.75 540 ALA A O 1
ATOM 3952 N N . TYR A 1 541 ? -2.989 0.626 0.386 1.00 95.50 541 TYR A N 1
ATOM 3953 C CA . TYR A 1 541 ? -3.321 -0.553 -0.412 1.00 95.50 541 TYR A CA 1
ATOM 3954 C C . TYR A 1 541 ? -3.281 -1.828 0.431 1.00 95.50 541 TYR A C 1
ATOM 3956 O O . TYR A 1 541 ? -2.588 -1.868 1.448 1.00 95.50 541 TYR A O 1
ATOM 3964 N N . PRO A 1 542 ? -3.989 -2.899 0.032 1.00 96.44 542 PRO A N 1
ATOM 3965 C CA . PRO A 1 542 ? -3.939 -4.180 0.735 1.00 96.44 542 PRO A CA 1
ATOM 3966 C C . PRO A 1 542 ? -2.522 -4.704 1.014 1.00 96.44 542 PRO A C 1
ATOM 3968 O O . PRO A 1 542 ? -2.269 -5.269 2.075 1.00 96.44 542 PRO A O 1
ATOM 3971 N N . ALA A 1 543 ? -1.574 -4.474 0.099 1.00 94.62 543 ALA A N 1
ATOM 3972 C CA . ALA A 1 543 ? -0.166 -4.839 0.275 1.00 94.62 543 ALA A CA 1
ATOM 3973 C C . ALA A 1 543 ? 0.584 -3.994 1.332 1.00 94.62 543 ALA A C 1
ATOM 3975 O O . ALA A 1 543 ? 1.699 -4.349 1.728 1.00 94.62 543 ALA A O 1
ATOM 3976 N N . ASP A 1 544 ? 0.008 -2.873 1.770 1.00 92.81 544 ASP A N 1
ATOM 3977 C CA . ASP A 1 544 ? 0.553 -1.972 2.791 1.00 92.81 544 ASP A CA 1
ATOM 3978 C C . ASP A 1 544 ? -0.054 -2.198 4.178 1.00 92.81 544 ASP A C 1
ATOM 3980 O O . ASP A 1 544 ? 0.427 -1.611 5.148 1.00 92.81 544 ASP A O 1
ATOM 3984 N N . LEU A 1 545 ? -1.100 -3.024 4.287 1.00 96.12 545 LEU A N 1
ATOM 3985 C CA . LEU A 1 545 ? -1.737 -3.292 5.570 1.00 96.12 545 LEU A CA 1
ATOM 3986 C C . LEU A 1 545 ? -0.734 -3.932 6.548 1.00 96.12 545 LEU A C 1
ATOM 3988 O O . LEU A 1 545 ? 0.015 -4.840 6.160 1.00 96.12 545 LEU A O 1
ATOM 3992 N N . PRO A 1 546 ? -0.710 -3.491 7.820 1.00 95.06 546 PRO A N 1
ATOM 3993 C CA . PRO A 1 546 ? 0.126 -4.106 8.840 1.00 95.06 546 PRO A CA 1
ATOM 3994 C C . PRO A 1 546 ? -0.177 -5.598 8.979 1.00 95.06 546 PRO A C 1
ATOM 3996 O O . PRO A 1 546 ? -1.311 -6.041 8.816 1.00 95.06 546 PRO A O 1
ATOM 3999 N N . ARG A 1 547 ? 0.844 -6.392 9.310 1.00 93.56 547 ARG A N 1
ATOM 4000 C CA . ARG A 1 547 ? 0.689 -7.846 9.496 1.00 93.56 547 ARG A CA 1
ATOM 4001 C C . ARG A 1 547 ? 0.317 -8.241 10.921 1.00 93.56 547 ARG A C 1
ATOM 4003 O O . ARG A 1 547 ? 0.002 -9.405 11.144 1.00 93.56 547 ARG A O 1
ATOM 4010 N N . GLN A 1 548 ? 0.383 -7.312 11.869 1.00 94.69 548 GLN A N 1
ATOM 4011 C CA . GLN A 1 548 ? 0.142 -7.561 13.286 1.00 94.69 548 GLN A CA 1
ATOM 4012 C C . GLN A 1 548 ? -0.546 -6.355 13.928 1.00 94.69 548 GLN A C 1
ATOM 4014 O O . GLN A 1 548 ? -0.406 -5.222 13.464 1.00 94.69 548 GLN A O 1
ATOM 4019 N N . LEU A 1 549 ? -1.284 -6.621 15.004 1.00 95.62 549 LEU A N 1
ATOM 4020 C CA . LEU A 1 549 ? -1.781 -5.603 15.928 1.00 95.62 549 LEU A CA 1
ATOM 4021 C C . LEU A 1 549 ? -0.639 -5.053 16.793 1.00 95.62 549 LEU A C 1
ATOM 4023 O O . LEU A 1 549 ? 0.475 -5.569 16.750 1.00 95.62 549 LEU A O 1
ATOM 4027 N N . GLY A 1 550 ? -0.923 -4.035 17.605 1.00 93.19 550 GLY A N 1
ATOM 4028 C CA . GLY A 1 550 ? 0.073 -3.392 18.467 1.00 93.19 550 GLY A CA 1
ATOM 4029 C C . GLY A 1 550 ? 0.515 -2.031 17.928 1.00 93.19 550 GLY A C 1
ATOM 4030 O O . GLY A 1 550 ? 0.621 -1.813 16.718 1.00 93.19 550 GLY A O 1
ATOM 4031 N N . LEU A 1 551 ? 0.801 -1.096 18.833 1.00 94.12 551 LEU A N 1
ATOM 4032 C CA . LEU A 1 551 ? 1.160 0.289 18.512 1.00 94.12 551 LEU A CA 1
ATOM 4033 C C . LEU A 1 551 ? 2.518 0.405 17.808 1.00 94.12 551 LEU A C 1
ATOM 4035 O O . LEU A 1 551 ? 2.734 1.337 17.028 1.00 94.12 551 LEU A O 1
ATOM 4039 N N . ALA A 1 552 ? 3.421 -0.541 18.074 1.00 93.19 552 ALA A N 1
ATOM 4040 C CA . ALA A 1 552 ? 4.757 -0.605 17.485 1.00 93.19 552 ALA A CA 1
ATOM 4041 C C . ALA A 1 552 ? 4.817 -1.400 16.164 1.00 93.19 552 ALA A C 1
ATOM 4043 O O . ALA A 1 552 ? 5.849 -1.394 15.497 1.00 93.19 552 ALA A O 1
ATOM 4044 N N . ASN A 1 553 ? 3.719 -2.044 15.751 1.00 93.38 553 ASN A N 1
ATOM 4045 C CA . ASN A 1 553 ? 3.724 -3.053 14.682 1.00 93.38 553 ASN A CA 1
ATOM 4046 C C . ASN A 1 553 ? 3.143 -2.554 13.347 1.00 93.38 553 ASN A C 1
ATOM 4048 O O . ASN A 1 553 ? 2.655 -3.333 12.530 1.00 93.38 553 ASN A O 1
ATOM 4052 N N . GLY A 1 554 ? 3.218 -1.243 13.105 1.00 87.75 554 GLY A N 1
ATOM 4053 C CA . GLY A 1 554 ? 2.872 -0.628 11.819 1.00 87.75 554 GLY A CA 1
ATOM 4054 C C . GLY A 1 554 ? 1.481 0.005 11.740 1.00 87.75 554 GLY A C 1
ATOM 4055 O O . GLY A 1 554 ? 1.201 0.674 10.751 1.00 87.75 554 GLY A O 1
ATOM 4056 N N . LEU A 1 555 ? 0.636 -0.127 12.771 1.00 94.38 555 LEU A N 1
ATOM 4057 C CA . LEU A 1 555 ? -0.617 0.630 12.853 1.00 94.38 555 LEU A CA 1
ATOM 4058 C C . LEU A 1 555 ? -0.333 2.121 13.104 1.00 94.38 555 LEU A C 1
ATOM 4060 O O . LEU A 1 555 ? 0.126 2.539 14.179 1.00 94.38 555 LEU A O 1
ATOM 4064 N N . GLY A 1 556 ? -0.618 2.935 12.088 1.00 95.38 556 GLY A N 1
ATOM 4065 C CA . GLY A 1 556 ? -0.520 4.389 12.144 1.00 95.38 556 GLY A CA 1
ATOM 4066 C C . GLY A 1 556 ? -1.501 5.010 13.141 1.00 95.38 556 GLY A C 1
ATOM 4067 O O . GLY A 1 556 ? -2.449 4.370 13.596 1.00 95.38 556 GLY A O 1
ATOM 4068 N N . ASN A 1 557 ? -1.280 6.279 13.486 1.00 96.44 557 ASN A N 1
ATOM 4069 C CA . ASN A 1 557 ? -2.231 7.054 14.282 1.00 96.44 557 ASN A CA 1
ATOM 4070 C C . ASN A 1 557 ? -3.113 7.909 13.371 1.00 96.44 557 ASN A C 1
ATOM 4072 O O . ASN A 1 557 ? -2.589 8.709 12.602 1.00 96.44 557 ASN A O 1
ATOM 4076 N N . ASP A 1 558 ? -4.427 7.797 13.521 1.00 97.31 558 ASP A N 1
ATOM 4077 C CA . ASP A 1 558 ? -5.400 8.754 13.005 1.00 97.31 558 ASP A CA 1
ATOM 4078 C C . ASP A 1 558 ? -5.960 9.590 14.184 1.00 97.31 558 ASP A C 1
ATOM 4080 O O . ASP A 1 558 ? -6.805 9.106 14.951 1.00 97.31 558 ASP A O 1
ATOM 4084 N N . PRO A 1 559 ? -5.527 10.857 14.354 1.00 97.12 559 PRO A N 1
ATOM 4085 C CA . PRO A 1 559 ? -6.039 11.732 15.412 1.00 97.12 559 PRO A CA 1
ATOM 4086 C C . PRO A 1 559 ? -7.536 12.042 15.288 1.00 97.12 559 PRO A C 1
ATOM 4088 O O . PRO A 1 559 ? -8.210 12.238 16.296 1.00 97.12 559 PRO A O 1
ATOM 4091 N N . TYR A 1 560 ? -8.089 12.038 14.077 1.00 97.88 560 TYR A N 1
ATOM 4092 C CA . TYR A 1 560 ? -9.511 12.289 13.852 1.00 97.88 560 TYR A CA 1
ATOM 4093 C C . TYR A 1 560 ? -10.359 11.071 14.199 1.00 97.88 560 TYR A C 1
ATOM 4095 O O . TYR A 1 560 ? -11.451 11.223 14.741 1.00 97.88 560 TYR A O 1
ATOM 4103 N N . ARG A 1 561 ? -9.829 9.858 14.013 1.00 97.50 561 ARG A N 1
ATOM 4104 C CA . ARG A 1 561 ? -10.454 8.639 14.538 1.00 97.50 561 ARG A CA 1
ATOM 4105 C C . ARG A 1 561 ? -10.555 8.665 16.066 1.00 97.50 561 ARG A C 1
ATOM 4107 O O . ARG A 1 561 ? -11.510 8.112 16.615 1.00 97.50 561 ARG A O 1
ATOM 4114 N N . SER A 1 562 ? -9.597 9.299 16.747 1.00 97.56 562 SER A N 1
ATOM 4115 C CA . SER A 1 562 ? -9.661 9.545 18.196 1.00 97.56 562 SER A CA 1
ATOM 4116 C C . SER A 1 562 ? -10.664 10.642 18.554 1.00 97.56 562 SER A C 1
ATOM 4118 O O . SER A 1 562 ? -11.493 10.438 19.437 1.00 97.56 562 SER A O 1
ATOM 4120 N N . LEU A 1 563 ? -10.642 11.771 17.836 1.00 98.31 563 LEU A N 1
ATOM 4121 C CA . LEU A 1 563 ? -11.598 12.868 18.016 1.00 98.31 563 LEU A CA 1
ATOM 4122 C C . LEU A 1 563 ? -13.043 12.358 17.962 1.00 98.31 563 LEU A C 1
ATOM 4124 O O . LEU A 1 563 ? -13.818 12.632 18.872 1.00 98.31 563 LEU A O 1
ATOM 4128 N N . VAL A 1 564 ? -13.386 11.565 16.942 1.00 97.62 564 VAL A N 1
ATOM 4129 C CA . VAL A 1 564 ? -14.746 11.030 16.773 1.00 97.62 564 VAL A CA 1
ATOM 4130 C C . VAL A 1 564 ? -15.123 10.036 17.871 1.00 97.62 564 VAL A C 1
ATOM 4132 O O . VAL A 1 564 ? -16.277 9.971 18.285 1.00 97.62 564 VAL A O 1
ATOM 4135 N N . TYR A 1 565 ? -14.170 9.268 18.402 1.00 97.25 565 TYR A N 1
ATOM 4136 C CA . TYR A 1 565 ? -14.455 8.422 19.563 1.00 97.25 565 TYR A CA 1
ATOM 4137 C C . TYR A 1 565 ? -14.909 9.263 20.767 1.00 97.25 565 TYR A C 1
ATOM 4139 O O . TYR A 1 565 ? -15.830 8.870 21.484 1.00 97.25 565 TYR A O 1
ATOM 4147 N N . PHE A 1 566 ? -14.311 10.441 20.958 1.00 98.38 566 PHE A N 1
ATOM 4148 C CA . PHE A 1 566 ? -14.683 11.362 22.028 1.00 98.38 566 PHE A CA 1
ATOM 4149 C C . PHE A 1 566 ? -15.934 12.198 21.732 1.00 98.38 566 PHE A C 1
ATOM 4151 O O . PHE A 1 566 ? -16.453 12.794 22.664 1.00 98.38 566 PHE A O 1
ATOM 4158 N N . THR A 1 567 ? -16.464 12.225 20.504 1.00 98.31 567 THR A N 1
ATOM 4159 C CA . THR A 1 567 ? -17.766 12.859 20.204 1.00 98.31 567 THR A CA 1
ATOM 4160 C C . THR A 1 567 ? -18.949 11.890 20.282 1.00 98.31 567 THR A C 1
ATOM 4162 O O . THR A 1 567 ? -20.094 12.308 20.077 1.00 98.31 567 THR A O 1
ATOM 4165 N N . ARG A 1 568 ? -18.703 10.603 20.565 1.00 97.12 568 ARG A N 1
ATOM 4166 C CA . ARG A 1 568 ? -19.756 9.586 20.672 1.00 97.12 568 ARG A CA 1
ATOM 4167 C C . ARG A 1 568 ? -20.723 9.921 21.806 1.00 97.12 568 ARG A C 1
ATOM 4169 O O . ARG A 1 568 ? -20.296 10.302 22.889 1.00 97.12 568 ARG A O 1
ATOM 4176 N N . ASP A 1 569 ? -22.011 9.790 21.512 1.00 97.62 569 ASP A N 1
ATOM 4177 C CA . ASP A 1 569 ? -23.163 10.153 22.344 1.00 97.62 569 ASP A CA 1
ATOM 4178 C C . ASP A 1 569 ? -23.257 11.656 22.681 1.00 97.62 569 ASP A C 1
ATOM 4180 O O . ASP A 1 569 ? -24.148 12.072 23.422 1.00 97.62 569 ASP A O 1
ATOM 4184 N N . ILE A 1 570 ? -22.393 12.481 22.066 1.00 98.56 570 ILE A N 1
ATOM 4185 C CA . ILE A 1 570 ? -22.362 13.949 22.180 1.00 98.56 570 ILE A CA 1
ATOM 4186 C C . ILE A 1 570 ? -22.814 14.622 20.884 1.00 98.56 570 ILE A C 1
ATOM 4188 O O . ILE A 1 570 ? -23.679 15.498 20.919 1.00 98.56 570 ILE A O 1
ATOM 4192 N N . GLY A 1 571 ? -22.237 14.215 19.747 1.00 97.94 571 GLY A N 1
ATOM 4193 C CA . GLY A 1 571 ? -22.582 14.720 18.410 1.00 97.94 571 GLY A CA 1
ATOM 4194 C C . GLY A 1 571 ? -23.240 13.684 17.491 1.00 97.94 571 GLY A C 1
ATOM 4195 O O . GLY A 1 571 ? -23.982 14.039 16.574 1.00 97.94 571 GLY A O 1
ATOM 4196 N N . TYR A 1 572 ? -23.002 12.398 17.746 1.00 97.50 572 TYR A N 1
ATOM 4197 C CA . TYR A 1 572 ? -23.617 11.270 17.043 1.00 97.50 572 TYR A CA 1
ATOM 4198 C C . TYR A 1 572 ? -23.773 10.088 18.007 1.00 97.50 572 TYR A C 1
ATOM 4200 O O . TYR A 1 572 ? -23.002 9.971 18.958 1.00 97.50 572 TYR A O 1
ATOM 4208 N N . SER A 1 573 ? -24.726 9.200 17.752 1.00 95.81 573 SER A N 1
ATOM 4209 C CA . SER A 1 573 ? -24.817 7.881 18.380 1.00 95.81 573 SER A CA 1
ATOM 4210 C C . SER A 1 573 ? -24.425 6.798 17.379 1.00 95.81 573 SER A C 1
ATOM 4212 O O . SER A 1 573 ? -24.526 6.982 16.165 1.00 95.81 573 SER A O 1
ATOM 4214 N N . GLN A 1 574 ? -23.949 5.654 17.868 1.00 90.94 574 GLN A N 1
ATOM 4215 C CA . GLN A 1 574 ? -23.599 4.543 16.986 1.00 90.94 574 GLN A CA 1
ATOM 4216 C C . GLN A 1 574 ? -24.878 3.980 16.333 1.00 90.94 574 GLN A C 1
ATOM 4218 O O . GLN A 1 574 ? -25.769 3.524 17.054 1.00 90.94 574 GLN A O 1
ATOM 4223 N N . PRO A 1 575 ? -25.005 4.000 14.991 1.00 88.62 575 PRO A N 1
ATOM 4224 C CA . PRO A 1 575 ? -26.195 3.477 14.336 1.00 88.62 575 PRO A CA 1
ATOM 4225 C C . PRO A 1 575 ? -26.280 1.951 14.475 1.00 88.62 575 PRO A C 1
ATOM 4227 O O . PRO A 1 575 ? -25.271 1.251 14.593 1.00 88.62 575 PRO A O 1
ATOM 4230 N N . THR A 1 576 ? -27.495 1.406 14.424 1.00 83.25 576 THR A N 1
ATOM 4231 C CA . THR A 1 576 ? -27.698 -0.048 14.394 1.00 83.25 576 THR A CA 1
ATOM 4232 C C . THR A 1 576 ? -27.009 -0.649 13.167 1.00 83.25 576 THR A C 1
ATOM 4234 O O . THR A 1 576 ? -27.200 -0.174 12.050 1.00 83.25 576 THR A O 1
ATOM 4237 N N . GLY A 1 577 ? -26.200 -1.693 13.369 1.00 75.12 577 GLY A N 1
ATOM 4238 C CA . GLY A 1 577 ? -25.428 -2.313 12.286 1.00 75.12 577 GLY A CA 1
ATOM 4239 C C . GLY A 1 577 ? -24.254 -1.464 11.782 1.00 75.12 577 GLY A C 1
ATOM 4240 O O . GLY A 1 577 ? -23.767 -1.705 10.678 1.00 75.12 577 GLY A O 1
ATOM 4241 N N . ALA A 1 578 ? -23.806 -0.470 12.561 1.00 77.69 578 ALA A N 1
ATOM 4242 C CA . ALA A 1 578 ? -22.594 0.291 12.278 1.00 77.69 578 ALA A CA 1
ATOM 4243 C C . ALA A 1 578 ? -21.404 -0.636 12.002 1.00 77.69 578 ALA A C 1
ATOM 4245 O O . ALA A 1 578 ? -21.092 -1.521 12.797 1.00 77.69 578 ALA A O 1
ATOM 4246 N N . THR A 1 579 ? -20.698 -0.387 10.902 1.00 76.25 579 THR A N 1
ATOM 4247 C CA . THR A 1 579 ? -19.368 -0.964 10.672 1.00 76.25 579 THR A CA 1
ATOM 4248 C C . THR A 1 579 ? -18.336 -0.262 11.558 1.00 76.25 579 THR A C 1
ATOM 4250 O O . THR A 1 579 ? -18.527 0.920 11.868 1.00 76.25 579 THR A O 1
ATOM 4253 N N . GLU A 1 580 ? -17.193 -0.903 11.832 1.00 78.44 580 GLU A N 1
ATOM 4254 C CA . GLU A 1 580 ? -16.036 -0.298 12.532 1.00 78.44 580 GLU A CA 1
ATOM 4255 C C . GLU A 1 580 ? -15.546 1.018 11.880 1.00 78.44 580 GLU A C 1
ATOM 4257 O O . GLU A 1 580 ? -14.890 1.849 12.510 1.00 78.44 580 GLU A O 1
ATOM 4262 N N . PHE A 1 581 ? -15.901 1.246 10.611 1.00 89.56 581 PHE A N 1
ATOM 4263 C CA . PHE A 1 581 ? -15.490 2.417 9.836 1.00 89.56 581 PHE A CA 1
ATOM 4264 C C . PHE A 1 581 ? -16.390 3.651 9.980 1.00 89.56 581 PHE A C 1
ATOM 4266 O O . PHE A 1 581 ? -16.081 4.693 9.402 1.00 89.56 581 PHE A O 1
ATOM 4273 N N . THR A 1 582 ? -17.470 3.580 10.765 1.00 90.31 582 THR A N 1
ATOM 4274 C CA . THR A 1 582 ? -18.399 4.712 10.970 1.00 90.31 582 THR A CA 1
ATOM 4275 C C . THR A 1 582 ? -17.663 5.963 11.450 1.00 90.31 582 THR A C 1
ATOM 4277 O O . THR A 1 582 ? -17.850 7.058 10.917 1.00 90.31 582 THR A O 1
ATOM 4280 N N . GLU A 1 583 ? -16.757 5.801 12.409 1.00 93.81 583 GLU A N 1
ATOM 4281 C CA . GLU A 1 583 ? -15.968 6.896 12.960 1.00 93.81 583 GLU A CA 1
ATOM 4282 C C . GLU A 1 583 ? -14.935 7.440 11.980 1.00 93.81 583 GLU A C 1
ATOM 4284 O O . GLU A 1 583 ? -14.602 8.622 12.033 1.00 93.81 583 GLU A O 1
ATOM 4289 N N . PHE A 1 584 ? -14.437 6.609 11.068 1.00 94.56 584 PHE A N 1
ATOM 4290 C CA . PHE A 1 584 ? -13.531 7.068 10.025 1.00 94.56 584 PHE A CA 1
ATOM 4291 C C . PHE A 1 584 ? -14.252 7.940 8.989 1.00 94.56 584 PHE A C 1
ATOM 4293 O O . PHE A 1 584 ? -13.701 8.960 8.576 1.00 94.56 584 PHE A O 1
ATOM 4300 N N . TYR A 1 585 ? -15.506 7.626 8.638 1.00 94.81 585 TYR A N 1
ATOM 4301 C CA . TYR A 1 585 ? -16.317 8.489 7.766 1.00 94.81 585 TYR A CA 1
ATOM 4302 C C . TYR A 1 585 ? -16.553 9.873 8.379 1.00 94.81 585 TYR A C 1
ATOM 4304 O O . TYR A 1 585 ? -16.422 10.886 7.695 1.00 94.81 585 TYR A O 1
ATOM 4312 N N . TRP A 1 586 ? -16.847 9.936 9.679 1.00 97.00 586 TRP A N 1
ATOM 4313 C CA . TRP A 1 586 ? -16.917 11.213 10.391 1.00 97.00 586 TRP A CA 1
ATOM 4314 C C . TRP A 1 586 ? -15.558 11.911 10.472 1.00 97.00 586 TRP A C 1
ATOM 4316 O O . TRP A 1 586 ? -15.489 13.131 10.320 1.00 97.00 586 TRP A O 1
ATOM 4326 N N . GLY A 1 587 ? -14.478 11.153 10.672 1.00 95.88 587 GLY A N 1
ATOM 4327 C CA . GLY A 1 587 ? -13.114 11.673 10.710 1.00 95.88 587 GLY A CA 1
ATOM 4328 C C . GLY A 1 587 ? -12.717 12.365 9.404 1.00 95.88 587 GLY A C 1
ATOM 4329 O O . GLY A 1 587 ? -12.189 13.475 9.443 1.00 95.88 587 GLY A O 1
ATOM 4330 N N . ASP A 1 588 ? -13.044 11.765 8.256 1.00 93.75 588 ASP A N 1
ATOM 4331 C CA . ASP A 1 588 ? -12.856 12.350 6.920 1.00 93.75 588 ASP A CA 1
ATOM 4332 C C . ASP A 1 588 ? -13.481 13.742 6.799 1.00 93.75 588 ASP A C 1
ATOM 4334 O O . ASP A 1 588 ? -12.869 14.670 6.261 1.00 93.75 588 ASP A O 1
ATOM 4338 N N . TRP A 1 589 ? -14.707 13.889 7.297 1.00 96.50 589 TRP A N 1
ATOM 4339 C CA . TRP A 1 589 ? -15.434 15.149 7.247 1.00 96.50 589 TRP A CA 1
ATOM 4340 C C . TRP A 1 589 ? -14.884 16.167 8.255 1.00 96.50 589 TRP A C 1
ATOM 4342 O O . TRP A 1 589 ? -14.593 17.305 7.885 1.00 96.50 589 TRP A O 1
ATOM 4352 N N . LEU A 1 590 ? -14.648 15.754 9.506 1.00 97.62 590 LEU A N 1
ATOM 4353 C CA . LEU A 1 590 ? -14.157 16.630 10.577 1.00 97.62 590 LEU A CA 1
ATOM 4354 C C . LEU A 1 590 ? -12.759 17.196 10.318 1.00 97.62 590 LEU A C 1
ATOM 4356 O O . LEU A 1 590 ? -12.457 18.288 10.801 1.00 97.62 590 LEU A O 1
ATOM 4360 N N . ARG A 1 591 ? -11.932 16.520 9.510 1.00 95.88 591 ARG A N 1
ATOM 4361 C CA . ARG A 1 591 ? -10.646 17.051 9.013 1.00 95.88 591 ARG A CA 1
ATOM 4362 C C . ARG A 1 591 ? -10.771 18.408 8.326 1.00 95.88 591 ARG A C 1
ATOM 4364 O O . ARG A 1 591 ? -9.820 19.180 8.345 1.00 95.88 591 ARG A O 1
ATOM 4371 N N . LYS A 1 592 ? -11.941 18.719 7.767 1.00 95.12 592 LYS A N 1
ATOM 4372 C CA . LYS A 1 592 ? -12.242 19.994 7.098 1.00 95.12 592 LYS A CA 1
ATOM 4373 C C . LYS A 1 592 ? -12.831 21.048 8.046 1.00 95.12 592 LYS A C 1
ATOM 4375 O O . LYS A 1 592 ? -13.003 22.194 7.648 1.00 95.12 592 LYS A O 1
ATOM 4380 N N . VAL A 1 593 ? -13.157 20.666 9.281 1.00 96.25 593 VAL A N 1
ATOM 4381 C CA . VAL A 1 593 ? -13.880 21.489 10.268 1.00 96.25 593 VAL A CA 1
ATOM 4382 C C . VAL A 1 593 ? -12.966 21.925 11.413 1.00 96.25 593 VAL A C 1
ATOM 4384 O O . VAL A 1 593 ? -13.009 23.071 11.878 1.00 96.25 593 VAL A O 1
ATOM 4387 N N . VAL A 1 594 ? -12.129 21.004 11.887 1.00 96.56 594 VAL A N 1
ATOM 4388 C CA . VAL A 1 594 ? -11.186 21.219 12.984 1.00 96.56 594 VAL A CA 1
ATOM 4389 C C . VAL A 1 594 ? -9.795 20.873 12.479 1.00 96.56 594 VAL A C 1
ATOM 4391 O O . VAL A 1 594 ? -9.556 19.729 12.111 1.00 96.56 594 VAL A O 1
ATOM 4394 N N . ASP A 1 595 ? -8.870 21.831 12.476 1.00 96.50 595 ASP A N 1
ATOM 4395 C CA . ASP A 1 595 ? -7.462 21.548 12.191 1.00 96.50 595 ASP A CA 1
ATOM 4396 C C . ASP A 1 595 ? -6.764 21.082 13.475 1.00 96.50 595 ASP A C 1
ATOM 4398 O O . ASP A 1 595 ? -6.312 21.892 14.286 1.00 96.50 595 ASP A O 1
ATOM 4402 N N . LEU A 1 596 ? -6.692 19.763 13.677 1.00 96.50 596 LEU A N 1
ATOM 4403 C CA . LEU A 1 596 ? -6.060 19.185 14.864 1.00 96.50 596 LEU A CA 1
ATOM 4404 C C . LEU A 1 596 ? -4.547 19.427 14.912 1.00 96.50 596 LEU A C 1
ATOM 4406 O O . LEU A 1 596 ? -3.965 19.281 15.982 1.00 96.50 596 LEU A O 1
ATOM 4410 N N . LYS A 1 597 ? -3.903 19.840 13.810 1.00 94.50 597 LYS A N 1
ATOM 4411 C CA . LYS A 1 597 ? -2.477 20.208 13.831 1.00 94.50 597 LYS A CA 1
ATOM 4412 C C . LYS A 1 597 ? -2.226 21.492 14.624 1.00 94.50 597 LYS A C 1
ATOM 4414 O O . LYS A 1 597 ? -1.110 21.702 15.082 1.00 94.50 597 LYS A O 1
ATOM 4419 N N . GLN A 1 598 ? -3.255 22.322 14.798 1.00 96.56 598 GLN A N 1
ATOM 4420 C CA . GLN A 1 598 ? -3.206 23.560 15.583 1.00 96.56 598 G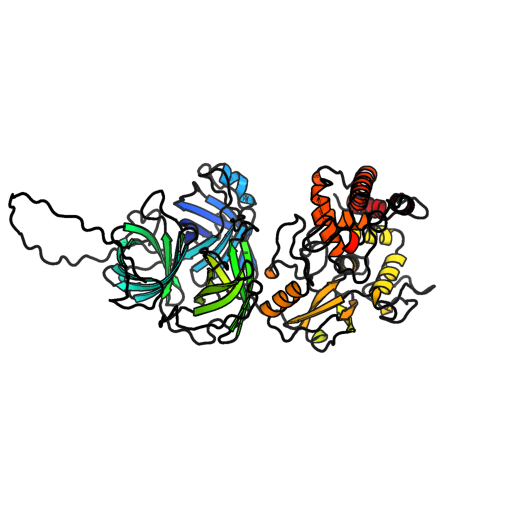LN A CA 1
ATOM 4421 C C . GLN A 1 598 ? -3.701 23.370 17.025 1.00 96.56 598 GLN A C 1
ATOM 4423 O O . GLN A 1 598 ? -3.713 24.321 17.804 1.00 96.56 598 GLN A O 1
ATOM 4428 N N . VAL A 1 599 ? -4.137 22.162 17.397 1.00 97.31 599 VAL A N 1
ATOM 4429 C CA . VAL A 1 599 ? -4.644 21.867 18.740 1.00 97.31 599 VAL A CA 1
ATOM 4430 C C . VAL A 1 599 ? -3.547 21.179 19.541 1.00 97.31 599 VAL A C 1
ATOM 4432 O O . VAL A 1 599 ? -3.033 20.136 19.141 1.00 97.31 599 VAL A O 1
ATOM 4435 N N . ASN A 1 600 ? -3.226 21.717 20.719 1.00 96.00 600 ASN A N 1
ATOM 4436 C CA . ASN A 1 600 ? -2.399 20.995 21.677 1.00 96.00 600 ASN A CA 1
ATOM 4437 C C . ASN A 1 600 ? -3.204 19.833 22.268 1.00 96.00 600 ASN A C 1
ATOM 4439 O O . ASN A 1 600 ? -3.899 19.995 23.267 1.00 96.00 600 ASN A O 1
ATOM 4443 N N . LEU A 1 601 ? -3.112 18.653 21.655 1.00 95.50 601 LEU A N 1
ATOM 4444 C CA . LEU A 1 601 ? -3.856 17.488 22.127 1.00 95.50 601 LEU A CA 1
ATOM 4445 C C . LEU A 1 601 ? -3.440 17.085 23.549 1.00 95.50 601 LEU A C 1
ATOM 4447 O O . LEU A 1 601 ? -4.276 16.538 24.264 1.00 95.50 601 LEU A O 1
ATOM 4451 N N . ASN A 1 602 ? -2.198 17.363 23.974 1.00 94.50 602 ASN A N 1
ATOM 4452 C CA . ASN A 1 602 ? -1.688 17.078 25.325 1.00 94.50 602 ASN A CA 1
ATOM 4453 C C . ASN A 1 602 ? -2.279 17.985 26.414 1.00 94.50 602 ASN A C 1
ATOM 4455 O O . ASN A 1 602 ? -2.033 17.744 27.592 1.00 94.50 602 ASN A O 1
ATOM 4459 N N . ASP A 1 603 ? -3.059 18.998 26.042 1.00 95.69 603 ASP A N 1
ATOM 4460 C CA . ASP A 1 603 ? -3.825 19.803 26.980 1.00 95.69 603 ASP A CA 1
ATOM 4461 C C . ASP A 1 603 ? -5.302 19.388 26.958 1.00 95.69 603 ASP A C 1
ATOM 4463 O O . ASP A 1 603 ? -5.990 19.471 25.938 1.00 95.69 603 ASP A O 1
ATOM 4467 N N . THR A 1 604 ? -5.802 18.948 28.113 1.00 96.50 604 THR A N 1
ATOM 4468 C CA . THR A 1 604 ? -7.187 18.483 28.276 1.00 96.50 604 THR A CA 1
ATOM 4469 C C . THR A 1 604 ? -8.199 19.553 27.867 1.00 96.50 604 THR A C 1
ATOM 4471 O O . THR A 1 604 ? -9.204 19.229 27.236 1.00 96.50 604 THR A O 1
ATOM 4474 N N . THR A 1 605 ? -7.942 20.823 28.186 1.00 97.62 605 THR A N 1
ATOM 4475 C CA . THR A 1 605 ? -8.867 21.926 27.888 1.00 97.62 605 THR A CA 1
ATOM 4476 C C . THR A 1 605 ? -8.944 22.183 26.385 1.00 97.62 605 THR A C 1
ATOM 4478 O O . THR A 1 605 ? -10.038 22.225 25.818 1.00 97.62 605 THR A O 1
ATOM 4481 N N . ALA A 1 606 ? -7.794 22.291 25.719 1.00 98.19 606 ALA A N 1
ATOM 4482 C CA . ALA A 1 606 ? -7.698 22.472 24.276 1.00 98.19 606 ALA A CA 1
ATOM 4483 C C . ALA A 1 606 ? -8.328 21.297 23.515 1.00 98.19 606 ALA A C 1
ATOM 4485 O O . ALA A 1 606 ? -9.062 21.506 22.546 1.00 98.19 606 ALA A O 1
ATOM 4486 N N . TYR A 1 607 ? -8.105 20.062 23.972 1.00 98.38 607 TYR A N 1
ATOM 4487 C CA . TYR A 1 607 ? -8.692 18.889 23.332 1.00 98.38 607 TYR A CA 1
ATOM 4488 C C . TYR A 1 607 ? -10.215 18.821 23.547 1.00 98.38 607 TYR A C 1
ATOM 4490 O O . TYR A 1 607 ? -10.953 18.579 22.593 1.00 98.38 607 TYR A O 1
ATOM 4498 N N . LEU A 1 608 ? -10.724 19.126 24.747 1.00 98.62 608 LEU A N 1
ATOM 4499 C CA . LEU A 1 608 ? -12.171 19.228 24.991 1.00 98.62 608 LEU A CA 1
ATOM 4500 C C . LEU A 1 608 ? -12.831 20.313 24.133 1.00 98.62 608 LEU A C 1
ATOM 4502 O O . LEU A 1 608 ? -13.930 20.095 23.624 1.00 98.62 608 LEU A O 1
ATOM 4506 N N . ALA A 1 609 ? -12.167 21.452 23.921 1.00 98.69 609 ALA A N 1
ATOM 4507 C CA . ALA A 1 609 ? -12.657 22.489 23.016 1.00 98.69 609 ALA A CA 1
ATOM 4508 C C . ALA A 1 609 ? -12.760 21.978 21.567 1.00 98.69 609 ALA A C 1
ATOM 4510 O O . ALA A 1 609 ? -13.756 22.236 20.888 1.00 98.69 609 ALA A O 1
ATOM 4511 N N . ALA A 1 610 ? -11.779 21.193 21.107 1.00 98.69 610 ALA A N 1
ATOM 4512 C CA . ALA A 1 610 ? -11.830 20.547 19.797 1.00 98.69 610 ALA A CA 1
ATOM 4513 C C . ALA A 1 610 ? -12.966 19.510 19.698 1.00 98.69 610 ALA A C 1
ATOM 4515 O O . ALA A 1 610 ? -13.673 19.486 18.690 1.00 98.69 610 ALA A O 1
ATOM 4516 N N . VAL A 1 611 ? -13.186 18.702 20.745 1.00 98.75 611 VAL A N 1
ATOM 4517 C CA . VAL A 1 611 ? -14.308 17.746 20.825 1.00 98.75 611 VAL A CA 1
ATOM 4518 C C . VAL A 1 611 ? -15.650 18.470 20.772 1.00 98.75 611 VAL A C 1
ATOM 4520 O O . VAL A 1 611 ? -16.514 18.073 19.991 1.00 98.75 611 VAL A O 1
ATOM 4523 N N . ARG A 1 612 ? -15.823 19.548 21.547 1.00 98.75 612 ARG A N 1
ATOM 4524 C CA . ARG A 1 612 ? -17.050 20.356 21.526 1.00 98.75 612 ARG A CA 1
ATOM 4525 C C . ARG A 1 612 ? -17.311 20.906 20.131 1.00 98.75 612 ARG A C 1
ATOM 4527 O O . ARG A 1 612 ? -18.369 20.634 19.573 1.00 98.75 612 ARG A O 1
ATOM 4534 N N . LYS A 1 613 ? -16.322 21.587 19.540 1.00 98.69 613 LYS A N 1
ATOM 4535 C CA . LYS A 1 613 ? -16.424 22.147 18.185 1.00 98.69 613 LYS A CA 1
ATOM 4536 C C . LYS A 1 613 ? -16.809 21.078 17.160 1.00 98.69 613 LYS A C 1
ATOM 4538 O O . LYS A 1 613 ? -17.651 21.323 16.301 1.00 98.69 613 LYS A O 1
ATOM 4543 N N . ALA A 1 614 ? -16.203 19.895 17.247 1.00 98.69 614 ALA A N 1
ATOM 4544 C CA . ALA A 1 614 ? -16.520 18.780 16.367 1.00 98.69 614 ALA A CA 1
ATOM 4545 C C . ALA A 1 614 ? -17.968 18.299 16.544 1.00 98.69 614 ALA A C 1
ATOM 4547 O O . ALA A 1 614 ? -18.699 18.207 15.562 1.00 98.69 614 ALA A O 1
ATOM 4548 N N . ALA A 1 615 ? -18.399 18.029 17.777 1.00 98.75 615 ALA A N 1
ATOM 4549 C CA . ALA A 1 615 ? -19.743 17.533 18.056 1.00 98.75 615 ALA A CA 1
ATOM 4550 C C . ALA A 1 615 ? -20.843 18.558 17.724 1.00 98.75 615 ALA A C 1
ATOM 4552 O O . ALA A 1 615 ? -21.861 18.184 17.145 1.00 98.75 615 ALA A O 1
ATOM 4553 N N . GLU A 1 616 ? -20.630 19.844 18.012 1.00 98.69 616 GLU A N 1
ATOM 4554 C CA . GLU A 1 616 ? -21.538 20.925 17.605 1.00 98.69 616 GLU A CA 1
ATOM 4555 C C . GLU A 1 616 ? -21.666 20.993 16.079 1.00 98.69 616 GLU A C 1
ATOM 4557 O O . GLU A 1 616 ? -22.776 21.084 15.557 1.00 98.69 616 GLU A O 1
ATOM 4562 N N . ALA A 1 617 ? -20.552 20.865 15.350 1.00 98.56 617 ALA A N 1
ATOM 4563 C CA . ALA A 1 617 ? -20.570 20.848 13.892 1.00 98.56 617 ALA A CA 1
ATOM 4564 C C . ALA A 1 617 ? -21.305 19.620 13.326 1.00 98.56 617 ALA A C 1
ATOM 4566 O O . ALA A 1 617 ? -22.041 19.757 12.352 1.00 98.56 617 ALA A O 1
ATOM 4567 N N . MET A 1 618 ? -21.153 18.439 13.941 1.00 98.50 618 MET A N 1
ATOM 4568 C CA . MET A 1 618 ? -21.913 17.239 13.559 1.00 98.50 618 MET A CA 1
ATOM 4569 C C . MET A 1 618 ? -23.417 17.485 13.715 1.00 98.50 618 MET A C 1
ATOM 4571 O O . MET A 1 618 ? -24.176 17.285 12.769 1.00 98.50 618 MET A O 1
ATOM 4575 N N . VAL A 1 619 ? -23.847 17.984 14.877 1.00 98.44 619 VAL A N 1
ATOM 4576 C CA . VAL A 1 619 ? -25.257 18.295 15.157 1.00 98.44 619 VAL A CA 1
ATOM 4577 C C . VAL A 1 619 ? -25.781 19.407 14.247 1.00 98.44 619 VAL A C 1
ATOM 4579 O O . VAL A 1 619 ? -26.947 19.377 13.873 1.00 98.44 619 VAL A O 1
ATOM 4582 N N . ALA A 1 620 ? -24.962 20.363 13.821 1.00 98.19 620 ALA A N 1
ATOM 4583 C CA . ALA A 1 620 ? -25.406 21.425 12.918 1.00 98.19 620 ALA A CA 1
ATOM 4584 C C . ALA A 1 620 ? -25.724 20.942 11.488 1.00 98.19 620 ALA A C 1
ATOM 4586 O O . ALA A 1 620 ? -26.405 21.653 10.749 1.00 98.19 620 ALA A O 1
ATOM 4587 N N . LEU A 1 621 ? -25.260 19.753 11.081 1.00 97.75 621 LEU A N 1
ATOM 4588 C CA . LEU A 1 621 ? -25.538 19.221 9.747 1.00 97.75 621 LEU A CA 1
ATOM 4589 C C . LEU A 1 621 ? -27.025 18.927 9.532 1.00 97.75 621 LEU A C 1
ATOM 4591 O O . LEU A 1 621 ? -27.707 18.390 10.408 1.00 97.75 621 LEU A O 1
ATOM 4595 N N . SER A 1 622 ? -27.499 19.185 8.312 1.00 97.44 622 SER A N 1
ATOM 4596 C CA . SER A 1 622 ? -28.790 18.661 7.873 1.00 97.44 622 SER A CA 1
ATOM 4597 C C . SER A 1 622 ? -28.724 17.124 7.782 1.00 97.44 622 SER A C 1
ATOM 4599 O O . SER A 1 622 ? -27.695 16.592 7.351 1.00 97.44 622 SER A O 1
ATOM 4601 N N . PRO A 1 623 ? -29.784 16.381 8.161 1.00 97.00 623 PRO A N 1
ATOM 4602 C CA . PRO A 1 623 ? -29.803 14.913 8.134 1.00 97.00 623 PRO A CA 1
ATOM 4603 C C . PRO A 1 623 ? -29.395 14.274 6.793 1.00 97.00 623 PRO A C 1
ATOM 4605 O O . PRO A 1 623 ? -28.827 13.183 6.778 1.00 97.00 623 PRO A O 1
ATOM 4608 N N . ASP A 1 624 ? -29.667 14.949 5.678 1.00 97.19 624 ASP A N 1
ATOM 4609 C CA . ASP A 1 624 ? -29.385 14.530 4.299 1.00 97.19 624 ASP A CA 1
ATOM 4610 C C . ASP A 1 624 ? -27.992 14.940 3.793 1.00 97.19 624 ASP A C 1
ATOM 4612 O O . ASP A 1 624 ? -27.580 14.509 2.716 1.00 97.19 624 ASP A O 1
ATOM 4616 N N . THR A 1 625 ? -27.232 15.724 4.565 1.00 97.19 625 THR A N 1
ATOM 4617 C CA . THR A 1 625 ? -25.882 16.136 4.162 1.00 97.19 625 THR A CA 1
ATOM 4618 C C . THR A 1 625 ? -24.980 14.918 4.024 1.00 97.19 625 THR A C 1
ATOM 4620 O O . THR A 1 625 ? -24.825 14.141 4.968 1.00 97.19 625 THR A O 1
ATOM 4623 N N . ILE A 1 626 ? -24.351 14.774 2.859 1.00 95.69 626 ILE A N 1
ATOM 4624 C CA . ILE A 1 626 ? -23.362 13.730 2.598 1.00 95.69 626 ILE A CA 1
ATOM 4625 C C . ILE A 1 626 ? -22.081 14.038 3.378 1.00 95.69 626 ILE A C 1
ATOM 4627 O O . ILE A 1 626 ? -21.435 15.064 3.168 1.00 95.69 626 ILE A O 1
ATOM 4631 N N . VAL A 1 627 ? -21.715 13.125 4.274 1.00 94.38 627 VAL A N 1
ATOM 4632 C CA . VAL A 1 627 ? -20.515 13.213 5.116 1.00 94.38 627 VAL A CA 1
ATOM 4633 C C . VAL A 1 627 ? -19.340 12.516 4.432 1.00 94.38 627 VAL A C 1
ATOM 4635 O O . VAL A 1 627 ? -18.243 13.068 4.372 1.00 94.38 627 VAL A O 1
ATOM 4638 N N . SER A 1 628 ? -19.566 11.318 3.883 1.00 90.00 628 SER A N 1
ATOM 4639 C CA . SER A 1 628 ? -18.544 10.549 3.166 1.00 90.00 628 SER A CA 1
ATOM 4640 C C . SER A 1 628 ? -19.183 9.595 2.160 1.00 90.00 628 SER A C 1
ATOM 4642 O O . SER A 1 628 ? -20.081 8.838 2.521 1.00 90.00 628 SER A O 1
ATOM 4644 N N . ALA A 1 629 ? -18.713 9.617 0.909 1.00 84.81 629 ALA A N 1
ATOM 4645 C CA . ALA A 1 629 ? -19.226 8.796 -0.192 1.00 84.81 629 ALA A CA 1
ATOM 4646 C C . ALA A 1 629 ? -20.769 8.811 -0.289 1.00 84.81 629 ALA A C 1
ATOM 4648 O O . ALA A 1 629 ? -21.353 9.839 -0.611 1.00 84.81 629 ALA A O 1
ATOM 4649 N N . ASP A 1 630 ? -21.421 7.681 -0.008 1.00 86.19 630 ASP A N 1
ATOM 4650 C CA . ASP A 1 630 ? -22.873 7.478 -0.039 1.00 86.19 630 ASP A CA 1
ATOM 4651 C C . ASP A 1 630 ? -23.557 7.671 1.331 1.00 86.19 630 ASP A C 1
ATOM 4653 O O . ASP A 1 630 ? -24.741 7.373 1.485 1.00 86.19 630 ASP A O 1
ATOM 4657 N N . LYS A 1 631 ? -22.824 8.128 2.354 1.00 91.69 631 LYS A N 1
ATOM 4658 C CA . LYS A 1 631 ? -23.296 8.213 3.742 1.00 91.69 631 LYS A CA 1
ATOM 4659 C C . LYS A 1 631 ? -23.732 9.624 4.108 1.00 91.69 631 LYS A C 1
ATOM 4661 O O . LYS A 1 631 ? -22.925 10.556 4.105 1.00 91.69 631 LYS A O 1
ATOM 4666 N N . THR A 1 632 ? -25.000 9.765 4.487 1.00 95.88 632 THR A N 1
ATOM 4667 C CA . THR A 1 632 ? -25.549 11.006 5.042 1.00 95.88 632 THR A CA 1
ATOM 4668 C C . THR A 1 632 ? -25.295 11.107 6.546 1.00 95.88 632 THR A C 1
ATOM 4670 O O . THR A 1 632 ? -25.106 10.090 7.221 1.00 95.88 632 THR A O 1
ATOM 4673 N N . ALA A 1 633 ? -25.374 12.319 7.096 1.00 96.81 633 ALA A N 1
ATOM 4674 C CA . ALA A 1 633 ? -25.282 12.569 8.533 1.00 96.81 633 ALA A CA 1
ATOM 4675 C C . ALA A 1 633 ? -26.274 11.708 9.341 1.00 96.81 633 ALA A C 1
ATOM 4677 O O . ALA A 1 633 ? -25.897 11.128 10.359 1.00 96.81 633 ALA A O 1
ATOM 4678 N N . ALA A 1 634 ? -27.515 11.550 8.862 1.00 95.38 634 ALA A N 1
ATOM 4679 C CA . ALA A 1 634 ? -28.511 10.684 9.496 1.00 95.38 634 ALA A CA 1
ATOM 4680 C C . ALA A 1 634 ? -28.081 9.211 9.519 1.00 95.38 634 ALA A C 1
ATOM 4682 O O . ALA A 1 634 ? -28.168 8.562 10.559 1.00 95.38 634 ALA A O 1
ATOM 4683 N N . THR A 1 635 ? -27.574 8.685 8.398 1.00 94.62 635 THR A N 1
ATOM 4684 C CA . THR A 1 635 ? -27.125 7.280 8.325 1.00 94.62 635 THR A CA 1
ATOM 4685 C C . THR A 1 635 ? -25.901 6.996 9.193 1.00 94.62 635 THR A C 1
ATOM 4687 O O . THR A 1 635 ? -25.678 5.851 9.575 1.00 94.62 635 THR A O 1
ATOM 4690 N N . LEU A 1 636 ? -25.129 8.034 9.530 1.00 95.31 636 LEU A N 1
ATOM 4691 C CA . LEU A 1 636 ? -23.995 7.958 10.450 1.00 95.31 636 LEU A CA 1
ATOM 4692 C C . LEU A 1 636 ? -24.366 8.326 11.898 1.00 95.31 636 LEU A C 1
ATOM 4694 O O . LEU A 1 636 ? -23.476 8.561 12.716 1.00 95.31 636 LEU A O 1
ATOM 4698 N N . GLY A 1 637 ? -25.663 8.381 12.217 1.00 96.31 637 GLY A N 1
ATOM 4699 C CA . GLY A 1 637 ? -26.163 8.511 13.584 1.00 96.31 637 GLY A CA 1
ATOM 4700 C C . GLY A 1 637 ? -26.073 9.913 14.185 1.00 96.31 637 GLY A C 1
ATOM 4701 O O . GLY A 1 637 ? -26.050 10.043 15.406 1.00 96.31 637 GLY A O 1
ATOM 4702 N N . ARG A 1 638 ? -26.015 10.974 13.368 1.00 97.25 638 ARG A N 1
ATOM 4703 C CA . ARG A 1 638 ? -26.047 12.370 13.848 1.00 97.25 638 ARG A CA 1
ATOM 4704 C C . ARG A 1 638 ? -27.168 12.585 14.879 1.00 97.25 638 ARG A C 1
ATOM 4706 O O . ARG A 1 638 ? -28.333 12.308 14.591 1.00 97.25 638 ARG A O 1
ATOM 4713 N N . LEU A 1 639 ? -26.836 13.180 16.026 1.00 98.25 639 LEU A N 1
ATOM 4714 C CA . LEU A 1 639 ? -27.830 13.605 17.015 1.00 98.25 639 LEU A CA 1
ATOM 4715 C C . LEU A 1 639 ? -28.552 14.889 16.586 1.00 98.25 639 LEU A C 1
ATOM 4717 O O . LEU A 1 639 ? -27.993 15.745 15.906 1.00 98.25 639 LEU A O 1
ATOM 4721 N N . SER A 1 640 ? -29.801 15.058 17.023 1.00 97.00 640 SER A N 1
ATOM 4722 C CA . SER A 1 640 ? -30.574 16.285 16.780 1.00 97.00 640 SER A CA 1
ATOM 4723 C C . SER A 1 640 ? -30.078 17.490 17.572 1.00 97.00 640 SER A C 1
ATOM 4725 O O . SER A 1 640 ? -30.287 18.620 17.140 1.00 97.00 640 SER A O 1
ATOM 4727 N N . THR A 1 641 ? -29.445 17.245 18.716 1.00 97.88 641 THR A N 1
ATOM 4728 C CA . THR A 1 641 ? -28.983 18.250 19.676 1.00 97.88 641 THR A CA 1
ATOM 4729 C C . THR A 1 641 ? -27.662 17.805 20.289 1.00 97.88 641 THR A C 1
ATOM 4731 O O . THR A 1 641 ? -27.446 16.610 20.483 1.00 97.88 641 THR A O 1
ATOM 4734 N N . PHE A 1 642 ? -26.805 18.765 20.635 1.00 98.44 642 PHE A N 1
ATOM 4735 C CA . PHE A 1 642 ? -25.585 18.502 21.393 1.00 98.44 642 PHE A CA 1
ATOM 4736 C C . PHE A 1 642 ? -25.937 17.954 22.780 1.00 98.44 642 PHE A C 1
ATOM 4738 O O . PHE A 1 642 ? -26.780 18.526 23.476 1.00 98.44 642 PHE A O 1
ATOM 4745 N N . ASN A 1 643 ? -25.299 16.859 23.193 1.00 98.50 643 ASN A N 1
ATOM 4746 C CA . ASN A 1 643 ? -25.543 16.265 24.506 1.00 98.50 643 ASN A CA 1
ATOM 4747 C C . ASN A 1 643 ? -24.578 16.825 25.562 1.00 98.50 643 ASN A C 1
ATOM 4749 O O . ASN A 1 643 ? -23.470 16.324 25.765 1.00 98.50 643 ASN A O 1
ATOM 4753 N N . GLU A 1 644 ? -25.020 17.870 26.260 1.00 98.38 644 GLU A N 1
ATOM 4754 C CA . GLU A 1 644 ? -24.232 18.545 27.299 1.00 98.38 644 GLU A CA 1
ATOM 4755 C C . GLU A 1 644 ? -23.918 17.632 28.498 1.00 98.38 644 GLU A C 1
ATOM 4757 O O . GLU A 1 644 ? -22.852 17.743 29.108 1.00 98.38 644 GLU A O 1
ATOM 4762 N N . THR A 1 645 ? -24.806 16.682 28.814 1.00 98.25 645 THR A N 1
ATOM 4763 C CA . THR A 1 645 ? -24.604 15.724 29.910 1.00 98.25 645 THR A CA 1
ATOM 4764 C C . THR A 1 645 ? -23.440 14.781 29.619 1.00 98.25 645 THR A C 1
ATOM 4766 O O . THR A 1 645 ? -22.547 14.642 30.457 1.00 98.25 645 THR A O 1
ATOM 4769 N N . GLU A 1 646 ? -23.398 14.184 28.426 1.00 98.19 646 GLU A N 1
ATOM 4770 C CA . GLU A 1 646 ? -22.300 13.289 28.035 1.00 98.19 646 GLU A CA 1
ATOM 4771 C C . GLU A 1 646 ? -20.980 14.045 27.851 1.00 98.19 646 GLU A C 1
ATOM 4773 O O . GLU A 1 646 ? -19.922 13.554 28.249 1.00 98.19 646 GLU A O 1
ATOM 4778 N N . PHE A 1 647 ? -21.022 15.286 27.353 1.00 98.62 647 PHE A N 1
ATOM 4779 C CA . PHE A 1 647 ? -19.827 16.130 27.297 1.00 98.62 647 PHE A CA 1
ATOM 4780 C C . PHE A 1 647 ? -19.269 16.435 28.695 1.00 98.62 647 PHE A C 1
ATOM 4782 O O . PHE A 1 647 ? -18.063 16.327 28.923 1.00 98.62 647 PHE A O 1
ATOM 4789 N N . THR A 1 648 ? -20.141 16.748 29.655 1.00 98.06 648 THR A N 1
ATOM 4790 C CA . THR A 1 648 ? -19.740 16.983 31.050 1.00 98.06 648 THR A CA 1
ATOM 4791 C C . THR A 1 648 ? -19.156 15.722 31.692 1.00 98.06 648 THR A C 1
ATOM 4793 O O . THR A 1 648 ? -18.201 15.807 32.465 1.00 98.06 648 THR A O 1
ATOM 4796 N N . ALA A 1 649 ? -19.692 14.539 31.377 1.00 97.94 649 ALA A N 1
ATOM 4797 C CA . ALA A 1 649 ? -19.141 13.269 31.846 1.00 97.94 649 ALA A CA 1
ATOM 4798 C C . ALA A 1 649 ? -17.759 12.984 31.229 1.00 97.94 649 ALA A C 1
ATOM 4800 O O . ALA A 1 649 ? -16.842 12.540 31.923 1.00 97.94 649 ALA A O 1
ATOM 4801 N N . LEU A 1 650 ? -17.576 13.292 29.942 1.00 98.00 650 LEU A N 1
ATOM 4802 C CA . LEU A 1 650 ? -16.303 13.153 29.237 1.00 98.00 650 LEU A CA 1
ATOM 4803 C C . LEU A 1 650 ? -15.192 14.038 29.826 1.00 98.00 650 LEU A C 1
ATOM 4805 O O . LEU A 1 650 ? -14.028 13.629 29.801 1.00 98.00 650 LEU A O 1
ATOM 4809 N N . SER A 1 651 ? -15.531 15.224 30.339 1.00 97.06 651 SER A N 1
ATOM 4810 C CA . SER A 1 651 ? -14.564 16.225 30.807 1.00 97.06 651 SER A CA 1
ATOM 4811 C C . SER A 1 651 ? -14.062 16.021 32.238 1.00 97.06 651 SER A C 1
ATOM 4813 O O . SER A 1 651 ? -13.183 16.762 32.678 1.00 97.06 651 SER A O 1
ATOM 4815 N N . GLN A 1 652 ? -14.614 15.064 32.992 1.00 97.81 652 GLN A N 1
ATOM 4816 C CA . GLN A 1 652 ? -14.280 14.898 34.409 1.00 97.81 652 GLN A CA 1
ATOM 4817 C C . GLN A 1 652 ? -12.796 14.535 34.609 1.00 97.81 652 GLN A C 1
ATOM 4819 O O . GLN A 1 652 ? -12.322 13.585 33.983 1.00 97.81 652 GLN A O 1
ATOM 4824 N N . PRO A 1 653 ? -12.053 15.232 35.490 1.00 94.69 653 PRO A N 1
ATOM 4825 C CA . PRO A 1 653 ? -10.619 15.008 35.673 1.00 94.69 653 PRO A CA 1
ATOM 4826 C C . PRO A 1 653 ? -10.314 13.609 36.224 1.00 94.69 653 PRO A C 1
ATOM 4828 O O . PRO A 1 653 ? -11.163 12.988 36.862 1.00 94.69 653 PRO A O 1
ATOM 4831 N N . VAL A 1 654 ? -9.071 13.143 36.047 1.00 91.88 654 VAL A N 1
ATOM 4832 C CA . VAL A 1 654 ? -8.597 11.828 36.539 1.00 91.88 654 VAL A CA 1
ATOM 4833 C C . VAL A 1 654 ? -8.762 11.668 38.059 1.00 91.88 654 VAL A C 1
ATOM 4835 O O . VAL A 1 654 ? -8.948 10.557 38.540 1.00 91.88 654 VAL A O 1
ATOM 4838 N N . SER A 1 655 ? -8.759 12.770 38.815 1.00 90.75 655 SER A N 1
ATOM 4839 C CA . SER A 1 655 ? -8.985 12.794 40.267 1.00 90.75 655 SER A CA 1
ATOM 4840 C C . SER A 1 655 ? -10.460 12.731 40.694 1.00 90.75 655 SER A C 1
ATOM 4842 O O . SER A 1 655 ? -10.742 12.662 41.889 1.00 90.75 655 SER A O 1
ATOM 4844 N N . SER A 1 656 ? -11.409 12.789 39.754 1.00 93.12 656 SER A N 1
ATOM 4845 C CA . SER A 1 656 ? -12.844 12.691 40.046 1.00 93.12 656 SER A CA 1
ATOM 4846 C C . SER A 1 656 ? -13.224 11.288 40.536 1.00 93.12 656 SER A C 1
ATOM 4848 O O . SER A 1 656 ? -12.554 10.304 40.238 1.00 93.12 656 SER A O 1
ATOM 4850 N N . SER A 1 657 ? -14.355 11.163 41.236 1.00 90.69 657 SER A N 1
ATOM 4851 C CA . SER A 1 657 ? -14.929 9.854 41.587 1.00 90.69 657 SER A CA 1
ATOM 4852 C C . SER A 1 657 ? -15.432 9.078 40.364 1.00 90.69 657 SER A C 1
ATOM 4854 O O . SER A 1 657 ? -15.572 7.855 40.414 1.00 90.69 657 SER A O 1
ATOM 4856 N N . LYS A 1 658 ? -15.704 9.782 39.257 1.00 91.62 658 LYS A N 1
ATOM 4857 C CA . LYS A 1 658 ? -16.044 9.211 37.949 1.00 91.62 658 LYS A CA 1
ATOM 4858 C C . LYS A 1 658 ? -15.287 9.963 36.851 1.00 91.62 658 LYS A C 1
ATOM 4860 O O . LYS A 1 658 ? -15.874 1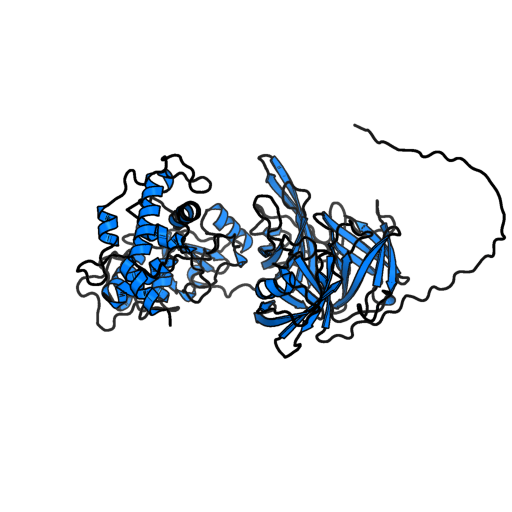0.836 36.211 1.00 91.62 658 LYS A O 1
ATOM 4865 N N . PRO A 1 659 ? -13.993 9.674 36.644 1.00 94.06 659 PRO A N 1
ATOM 4866 C CA . PRO A 1 659 ? -13.215 10.367 35.631 1.00 94.06 659 PRO A CA 1
ATOM 4867 C C . PRO A 1 659 ? -13.719 10.112 34.213 1.00 94.06 659 PRO A C 1
ATOM 4869 O O . PRO A 1 659 ? -14.190 9.021 33.874 1.00 94.06 659 PRO A O 1
ATOM 4872 N N . GLY A 1 660 ? -13.573 11.130 33.376 1.00 95.56 660 GLY A N 1
ATOM 4873 C CA . GLY A 1 660 ? -13.950 11.108 31.977 1.00 95.56 660 GLY A CA 1
ATOM 4874 C C . GLY A 1 660 ? -12.912 10.401 31.111 1.00 95.56 660 GLY A C 1
ATOM 4875 O O . GLY A 1 660 ? -11.751 10.227 31.486 1.00 95.56 660 GLY A O 1
ATOM 4876 N N . LYS A 1 661 ? -13.327 9.983 29.911 1.00 96.56 661 LYS A N 1
ATOM 4877 C CA . LYS A 1 661 ? -12.465 9.204 29.005 1.00 96.56 661 LYS A CA 1
ATOM 4878 C C . LYS A 1 661 ? -11.273 10.017 28.485 1.00 96.56 661 LYS A C 1
ATOM 4880 O O . LYS A 1 661 ? -10.174 9.480 28.373 1.00 96.56 661 LYS A O 1
ATOM 4885 N N . LEU A 1 662 ? -11.488 11.294 28.161 1.00 97.94 662 LEU A N 1
ATOM 4886 C CA . LEU A 1 662 ? -10.468 12.137 27.535 1.00 97.94 662 LEU A CA 1
ATOM 4887 C C . LEU A 1 662 ? -9.321 12.483 28.500 1.00 97.94 662 LEU A C 1
ATOM 4889 O O . LEU A 1 662 ? -8.170 12.287 28.108 1.00 97.94 662 LEU A O 1
ATOM 4893 N N . PRO A 1 663 ? -9.568 12.892 29.761 1.00 97.06 663 PRO A N 1
ATOM 4894 C CA . PRO A 1 663 ? -8.484 13.151 30.710 1.00 97.06 663 PRO A CA 1
ATOM 4895 C C . PRO A 1 663 ? -7.564 11.948 30.957 1.00 97.06 663 PRO A C 1
ATOM 4897 O O . PRO A 1 663 ? -6.356 12.136 31.052 1.00 97.06 663 PRO A O 1
ATOM 4900 N N . TYR A 1 664 ? -8.089 10.716 30.976 1.00 96.62 664 TYR A N 1
ATOM 4901 C CA . TYR A 1 664 ? -7.255 9.503 31.027 1.00 96.62 664 TYR A CA 1
ATOM 4902 C C . TYR A 1 664 ? -6.338 9.362 29.807 1.00 96.62 664 TYR A C 1
ATOM 4904 O O . TYR A 1 664 ? -5.168 9.022 29.960 1.00 96.62 664 TYR A O 1
ATOM 4912 N N . ALA A 1 665 ? -6.856 9.607 28.598 1.00 97.12 665 ALA A N 1
ATOM 4913 C CA . ALA A 1 665 ? -6.055 9.515 27.380 1.00 97.12 665 ALA A CA 1
ATOM 4914 C C . ALA A 1 665 ? -4.928 10.554 27.359 1.00 97.12 665 ALA A C 1
ATOM 4916 O O . ALA A 1 665 ? -3.798 10.227 26.998 1.00 97.12 665 ALA A O 1
ATOM 4917 N N . VAL A 1 666 ? -5.237 11.789 27.767 1.00 96.88 666 VAL A N 1
ATOM 4918 C CA . VAL A 1 666 ? -4.263 12.883 27.857 1.00 96.88 666 VAL A CA 1
ATOM 4919 C C . VAL A 1 666 ? -3.194 12.571 28.904 1.00 96.88 666 VAL A C 1
ATOM 4921 O O . VAL A 1 666 ? -2.011 12.630 28.581 1.00 96.88 666 VAL A O 1
ATOM 4924 N N . ASP A 1 667 ? -3.589 12.179 30.119 1.00 95.25 667 ASP A N 1
ATOM 4925 C CA . ASP A 1 667 ? -2.660 11.821 31.200 1.00 95.25 667 ASP A CA 1
ATOM 4926 C C . ASP A 1 667 ? -1.730 10.665 30.801 1.00 95.25 667 ASP A C 1
ATOM 4928 O O . ASP A 1 667 ? -0.514 10.760 30.972 1.00 95.25 667 ASP A O 1
ATOM 4932 N N . TYR A 1 668 ? -2.277 9.600 30.205 1.00 94.69 668 TYR A N 1
ATOM 4933 C CA . TYR A 1 668 ? -1.478 8.465 29.749 1.00 94.69 668 TYR A CA 1
ATOM 4934 C C . TYR A 1 668 ? -0.495 8.872 28.646 1.00 94.69 668 TYR A C 1
ATOM 4936 O O . TYR A 1 668 ? 0.690 8.563 28.737 1.00 94.69 668 TYR A O 1
ATOM 4944 N N . ARG A 1 669 ? -0.949 9.614 27.626 1.00 93.75 669 ARG A N 1
ATOM 4945 C CA . ARG A 1 669 ? -0.084 10.055 26.520 1.00 93.75 669 ARG A CA 1
ATOM 4946 C C . ARG A 1 669 ? 1.042 10.976 26.990 1.00 93.75 669 ARG A C 1
ATOM 4948 O O . ARG A 1 669 ? 2.170 10.825 26.524 1.00 93.75 669 ARG A O 1
ATOM 4955 N N . SER A 1 670 ? 0.767 11.887 27.921 1.00 90.62 670 SER A N 1
ATOM 4956 C CA . SER A 1 670 ? 1.783 12.784 28.485 1.00 90.62 670 SER A CA 1
ATOM 4957 C C . SER A 1 670 ? 2.903 12.024 29.202 1.00 90.62 670 SER A C 1
ATOM 4959 O O . SER A 1 670 ? 4.036 12.486 29.201 1.00 90.62 670 SER A O 1
ATOM 4961 N N . LYS A 1 671 ? 2.621 10.830 29.738 1.00 90.00 671 LYS A N 1
ATOM 4962 C CA . LYS A 1 671 ? 3.620 9.947 30.369 1.00 90.00 671 LYS A CA 1
ATOM 4963 C C . LYS A 1 671 ? 4.434 9.111 29.372 1.00 90.00 671 LYS A C 1
ATOM 4965 O O . LYS A 1 671 ? 5.438 8.530 29.765 1.00 90.00 671 LYS A O 1
ATOM 4970 N N . LEU A 1 672 ? 4.011 9.024 28.106 1.00 84.56 672 LEU A N 1
ATOM 4971 C CA . LEU A 1 672 ? 4.749 8.325 27.041 1.00 84.56 672 LEU A CA 1
ATOM 4972 C C . LEU A 1 672 ? 5.821 9.200 26.380 1.00 84.56 672 LEU A C 1
ATOM 4974 O O . LEU A 1 672 ? 6.670 8.682 25.656 1.00 84.56 672 LEU A O 1
ATOM 4978 N N . THR A 1 673 ? 5.742 10.519 26.562 1.00 60.62 673 THR A N 1
ATOM 4979 C CA . THR A 1 673 ? 6.691 11.468 25.973 1.00 60.62 673 THR A CA 1
ATOM 4980 C C . THR A 1 673 ? 7.897 11.572 26.918 1.00 60.62 673 THR A C 1
ATOM 4982 O O . THR A 1 673 ? 7.664 11.853 28.093 1.00 60.62 673 THR A O 1
ATOM 4985 N N . PRO A 1 674 ? 9.135 11.291 26.461 1.00 40.47 674 PRO A N 1
ATOM 4986 C CA . PRO A 1 674 ? 10.341 11.413 27.283 1.00 40.47 674 PRO A CA 1
ATOM 4987 C C . PRO A 1 674 ? 10.548 12.805 27.879 1.00 40.47 674 PRO A C 1
ATOM 4989 O O . PRO A 1 674 ? 10.208 13.794 27.185 1.00 40.47 674 PRO A O 1
#

Organism: NCBI:txid82633

Radius of gyration: 30.16 Å; chains: 1; bounding box: 64×49×106 Å

Secondary structure (DSSP, 8-state):
-------PPPP--------------------------BSSSEEEEEETTS-EEEEEET-SSTTEEEEEEEE-TTS--EEEEEEEEEETTEEEEEEEEE-STTS-HHHHHHGGG-EEEEEEETTEEEEEEEEEE-TTTSS-EEEEEEEEESB---GGGS-EEEEEEEEETTEEEEEEEEE-TTSEEEEEETS---TT-TT-EEEEEEE-S-TTTSTTEEEEEETTEEEEEEEEEEETTEEEEEEEE--SSTTSPPEEEEEEE-PPPPTTTT-EEEEEEEEEE-TTS-EEEEEEEEEEEEETTEEEETTSSS-EEEEEEEETTEEEEEEEEEEEEEEETTEEEEEEEEEEEEETTEEEEEEEPTTSS-EEEEEEEE-PPPPP-HHHHTPPTT-EEEEEGGG-EESSSEE-HHHHHHHHHHHHH-THHHHHHHHHHTTS-SBPTT---TT-BTTBGGGS-BSS-TTSSTTTS-EEEE-GGG-EEESS-HHHHHHHHHSTT-STT-EEEEEEEEE-TTS-HHHHHHHHHHTT----B-TTS-B--GGGS-SS-STTTT-EE-HHHHHHHHTBTTTB-PPTT--TTHHHHHHHHHTTT--GGGS-TTSHHHHHHHHHHHHHHHHHS-TT-EEETTEETTTTTB-SS--HHHHHHHT--TTSSS--HHHHHHHHHHHH--

Foldseek 3Di:
DDDDDDDDDDDDDDDDDDDDDDDDDDDPPDAFWFFWQAFDQWWWFAWFQQWTWIWGAQPPHHQKIKIAGLGDLLQAGAIWMFGWDDDPQKIWTADTAGPDPRGDPVQRVQRRVWTWMWGDAAFWIKIKIFSGDSNNVRDDIDIGMTIIGRTADGLQLQFAKKWKWHDFAQAIWTEIKGAHSNFKIKTATQEYDDPPRVVIWIKGWHYDPCCVSVGRWTFIDINNATQAIWGWHDGPNWIWIKGRGCDRDSPTTTGMMIMTHQAAADLCQQAAKKWKWWFDADPVRDGRRDIDIWIWHDDRQWIFILPDLDIWGKDGQDGDPYGTGQKIKTWDWDQDPNDTFIWMKIKRDDHNAWIKMWTDDTPDSGIIIIIMGHDDDDQFDPQQQPPFAQDWDKDFQLLEFELEQAAAVLLLLLQQLVCVVVVLSLQQLQCLQQQLRGFDVVQADPPDAQLDNVRGHGNGDGCVRVVSYWEFEQAASRRTYTQGQLSPSLSQCPHVRHRRNRIGTHGYNHYHRVDDPSVRSSVCVVVVSHDQAALVRHGHYPVQGFGGGYPPRRHHHNNQLNLLVLCDVFFFHADVVHTNCLSVLLSQQCVVQDVCVPFPLLDLVSSLVSSNSSSVVLLPDDQQCRSHDNDGSVNSGGDVHGDPPSSVLQSAAPPDPRYHSSNSSSVSVVVVPD